Protein 3ZQC (pdb70)

CATH classification: 1.10.10.60 (+1 more: 1.10.10.60)

Secondary structure (P-SEA, 3-state):
ccccccaaaaaaaaaaaaacccccccccccccccccaaaaaaaaccccccccccccccaaaaaaaaaaaaccccaaaaaaaacccccaaaaaaaaaccccccccccccbbbbbccccc/ccccccaaaaaaaaaaaaccccccccccccccccccaaaaaaaaccccccccccccccaaaaaaaaaaaaccccaaaaaaaccccccaaaaaaaaaccccccccccccbbbbbbbbcc/ccccccaaaaaaaaaaaaacccccccccccccccccaaaaaaaaacccccccccccccaaaaaaaaaaaaaccccaaaaaaacccccaaaaaaaaaccccccccccccbbbbbbbbcc/ccccccaaaaaaaaaaaaacccccccccccccccccaaaaaaaaccccccccccccccaaaaaaaaaaaaacccaaaaaaaacccccaaaaaaaaaccccccccccccbbbbbbbbbcc

B-factor: mean 61.37, std 11.51, range [19.08, 106.97]

Organism: Trichomonas vaginalis (strain ATCC PRA-98 / G3) (NCBI:txid412133)

Sequence (473 aa):
MKGPFTEAEDDLIREYVKENGPQNWPRITSFLPNRSPKQCRERWFNHLDPAVVKHAWTPEEDETIFRNYLKLGSKWSVIAKLIPGRTDNAIKNRWNSSISKRISTNSNHKEILLPDRSMKGPFTEAEDDLIREYVKENGPQNWPRITSFLPNRSPKQCRERWFNHLDPAVVKHAWTPEEDETIFRNYLKLGSKWSVIAKLIPGRTDNAIKNRWNSSISKRISTNSNHKEILLPDRSMKGPFTEAEDDLIREYVKENGPQNWPRITSFLPNRSPKQCRERWFNHLDPAVVKHAWTPEEDETIFRNYLKLGSKWSVIAKLIPGRTDNAIKNRWNSSISKRISTNSNHKEILLPDRSMKGPFTEAEDDLIREYVKENGPQNWPRITSFLPNRSPKQCRERWFNHLDPAVVKHAWTPEEDETIFRNYLKLGSKWSVIAKLIPGRTDNAIKNRWNSSISKRISTNSNHKEILLPDRSK

InterPro domains:
  IPR001005 SANT/Myb domain [PF00249] (3-46)
  IPR001005 SANT/Myb domain [PF00249] (53-99)
  IPR001005 SANT/Myb domain [PF00249] (107-148)
  IPR001005 SANT/Myb domain [PS50090] (1-47)
  IPR001005 SANT/Myb domain [PS50090] (48-99)
  IPR001005 SANT/Myb domain [PS50090] (100-150)
  IPR001005 SANT/Myb domain [SM00717] (1-49)
  IPR001005 SANT/Myb domain [SM00717] (52-101)
  IPR001005 SANT/Myb domain [SM00717] (104-152)
  IPR001005 SANT/Myb domain [cd00167] (4-45)
  IPR001005 SANT/Myb domain [cd00167] (55-99)
  IPR001005 SANT/Myb domain [cd00167] (107-147)
  IPR009057 Homedomain-like superfamily [SSF46689] (2-64)
  IPR009057 Homedomain-like superfamily [SSF46689] (52-146)
  IPR017884 SANT domain [PS51293] (1-39)
  IPR017930 Myb domain [PS51294] (1-47)
  IPR017930 Myb domain [PS51294] (48-103)
  IPR017930 Myb domain [PS51294] (104-154)
  IPR050560 Transcription factors Myb-like [PTHR45614] (53-165)

Nearest PDB structures (foldseek):
  3zqc-assembly3_G  TM=9.987E-01  e=1.885E-20  Trichomonas vaginalis
  1h8a-assembly1_C  TM=9.605E-01  e=7.969E-11  Avian myeloblastosis virus
  1h89-assembly1_C  TM=9.662E-01  e=1.584E-10  Mus musculus
  1h88-assembly1_C  TM=9.695E-01  e=5.187E-10  Mus musculus
  1gv2-assembly1_A  TM=5.542E-01  e=2.304E-10  Mus musculus

Solvent-accessible surface area: 31679 Å² total

Radius of gyration: 34.63 Å; Cα contacts (8 Å, |Δi|>4): 427; chains: 4; bounding box: 69×100×89 Å

Structure (mmCIF, N/CA/C/O backbone):
data_3ZQC
#
_entry.id   3ZQC
#
_cell.length_a   45.810
_cell.length_b   71.770
_cell.length_c   87.820
_cell.angle_alpha   94.68
_cell.angle_beta   97.84
_cell.angle_gamma   99.28
#
_symmetry.space_group_name_H-M   'P 1'
#
loop_
_entity.id
_entity.type
_entity.pdbx_description
1 polymer MYB3
2 polymer MRE-1
3 polymer MRE-1
4 water water
#
loop_
_atom_site.group_PDB
_atom_site.id
_atom_site.type_symbol
_atom_site.label_atom_id
_atom_site.label_alt_id
_atom_site.label_comp_id
_atom_site.label_asym_id
_atom_site.label_entity_id
_atom_site.label_seq_id
_atom_site.pdbx_PDB_ins_code
_atom_site.Cartn_x
_atom_site.Cartn_y
_atom_site.Cartn_z
_atom_site.occupancy
_atom_site.B_iso_or_equiv
_atom_site.auth_seq_id
_atom_site.auth_comp_id
_atom_site.auth_asym_id
_atom_site.auth_atom_id
_atom_site.pdbx_PDB_model_num
ATOM 1 N N . MET A 1 1 ? -35.926 26.396 -25.389 1.00 69.93 52 MET A N 1
ATOM 2 C CA . MET A 1 1 ? -34.820 25.962 -26.293 1.00 70.52 52 MET A CA 1
ATOM 3 C C . MET A 1 1 ? -34.805 24.436 -26.453 1.00 69.92 52 MET A C 1
ATOM 4 O O . MET A 1 1 ? -35.254 23.694 -25.574 1.00 69.80 52 MET A O 1
ATOM 9 N N . LYS A 1 2 ? -34.295 23.969 -27.582 1.00 68.65 53 LYS A N 1
ATOM 10 C CA . LYS A 1 2 ? -34.232 22.543 -27.822 1.00 68.83 53 LYS A CA 1
ATOM 11 C C . LYS A 1 2 ? -32.876 22.286 -28.424 1.00 69.43 53 LYS A C 1
ATOM 12 O O . LYS A 1 2 ? -32.158 23.229 -28.739 1.00 69.68 53 LYS A O 1
ATOM 18 N N . GLY A 1 3 ? -32.522 21.018 -28.590 1.00 70.12 54 GLY A N 1
ATOM 19 C CA . GLY A 1 3 ? -31.236 20.715 -29.185 1.00 70.68 54 GLY A CA 1
ATOM 20 C C . GLY A 1 3 ? -30.085 20.732 -28.202 1.00 70.95 54 GLY A C 1
ATOM 21 O O . GLY A 1 3 ? -30.217 21.231 -27.085 1.00 70.99 54 GLY A O 1
ATOM 22 N N . PRO A 1 4 ? -28.920 20.227 -28.622 1.00 71.68 55 PRO A N 1
ATOM 23 C CA . PRO A 1 4 ? -27.709 20.149 -27.806 1.00 72.55 55 PRO A CA 1
ATOM 24 C C . PRO A 1 4 ? -27.375 21.365 -26.963 1.00 73.01 55 PRO A C 1
ATOM 25 O O . PRO A 1 4 ? -27.581 22.504 -27.375 1.00 72.55 55 PRO A O 1
ATOM 29 N N . PHE A 1 5 ? -26.855 21.087 -25.771 1.00 73.86 56 PHE A N 1
ATOM 30 C CA . PHE A 1 5 ? -26.482 22.111 -24.816 1.00 74.27 56 PHE A CA 1
ATOM 31 C C . PHE A 1 5 ? -25.182 22.793 -25.147 1.00 74.94 56 PHE A C 1
ATOM 32 O O . PHE A 1 5 ? -24.296 22.221 -25.785 1.00 74.93 56 PHE A O 1
ATOM 40 N N . THR A 1 6 ? -25.092 24.030 -24.681 1.00 76.49 57 THR A N 1
ATOM 41 C CA . THR A 1 6 ? -23.933 24.892 -24.852 1.00 77.49 57 THR A CA 1
ATOM 42 C C . THR A 1 6 ? -23.090 24.770 -23.576 1.00 78.66 57 THR A C 1
ATOM 43 O O . THR A 1 6 ? -23.631 24.452 -22.509 1.00 78.59 57 THR A O 1
ATOM 47 N N . GLU A 1 7 ? -21.783 25.017 -23.668 1.00 80.24 58 GLU A N 1
ATOM 48 C CA . GLU A 1 7 ? -20.937 24.931 -22.473 1.00 82.18 58 GLU A CA 1
ATOM 49 C C . GLU A 1 7 ? -21.402 25.964 -21.446 1.00 83.96 58 GLU A C 1
ATOM 50 O O . GLU A 1 7 ? -21.195 25.796 -20.234 1.00 83.56 58 GLU A O 1
ATOM 56 N N . ALA A 1 8 ? -22.028 27.036 -21.934 1.00 85.54 59 ALA A N 1
ATOM 57 C CA . ALA A 1 8 ? -22.552 28.073 -21.040 1.00 86.43 59 ALA A CA 1
ATOM 58 C C . ALA A 1 8 ? -23.650 27.402 -20.202 1.00 87.22 59 ALA A C 1
ATOM 59 O O . ALA A 1 8 ? -23.637 27.483 -18.960 1.00 87.53 59 ALA A O 1
ATOM 61 N N . GLU A 1 9 ? -24.579 26.728 -20.900 1.00 86.99 60 GLU A N 1
ATOM 62 C CA . GLU A 1 9 ? -25.687 26.005 -20.270 1.00 85.70 60 GLU A CA 1
ATOM 63 C C . GLU A 1 9 ? -25.161 24.999 -19.239 1.00 85.85 60 GLU A C 1
ATOM 64 O O . GLU A 1 9 ? -25.563 25.034 -18.062 1.00 85.19 60 GLU A O 1
ATOM 70 N N . ASP A 1 10 ? -24.266 24.110 -19.685 1.00 85.53 61 ASP A N 1
ATOM 71 C CA . ASP A 1 10 ? -23.669 23.102 -18.807 1.00 85.52 61 ASP A CA 1
ATOM 72 C C . ASP A 1 10 ? -23.199 23.760 -17.511 1.00 85.52 61 ASP A C 1
ATOM 73 O O . ASP A 1 10 ? -23.196 23.144 -16.444 1.00 85.68 61 ASP A O 1
ATOM 78 N N . ASP A 1 11 ? -22.811 25.023 -17.606 1.00 85.21 62 ASP A N 1
ATOM 79 C CA . ASP A 1 11 ? -22.348 25.736 -16.433 1.00 85.60 62 ASP A CA 1
ATOM 80 C C . ASP A 1 11 ? -23.461 26.095 -15.452 1.00 84.93 62 ASP A C 1
ATOM 81 O O . ASP A 1 11 ? -23.288 25.954 -14.235 1.00 85.10 62 ASP A O 1
ATOM 86 N N . LEU A 1 12 ? -24.602 26.548 -15.966 1.00 84.28 63 LEU A N 1
ATOM 87 C CA . LEU A 1 12 ? -25.707 26.890 -15.079 1.00 83.18 63 LEU A CA 1
ATOM 88 C C . LEU A 1 12 ? -26.114 25.653 -14.299 1.00 82.58 63 LEU A C 1
ATOM 89 O O . LEU A 1 12 ? -26.358 25.726 -13.096 1.00 82.22 63 LEU A O 1
ATOM 94 N N . ILE A 1 13 ? -26.168 24.515 -14.984 1.00 82.35 64 ILE A N 1
ATOM 95 C CA . ILE A 1 13 ? -26.523 23.265 -14.326 1.00 82.51 64 ILE A CA 1
ATOM 96 C C . ILE A 1 13 ? -25.550 23.025 -13.170 1.00 82.48 64 ILE A C 1
ATOM 97 O O . ILE A 1 13 ? -25.954 23.004 -12.001 1.00 82.46 64 ILE A O 1
ATOM 102 N N . ARG A 1 14 ? -24.268 22.846 -13.508 1.00 82.34 65 ARG A N 1
ATOM 103 C CA . ARG A 1 14 ? -23.223 22.592 -12.507 1.00 82.25 65 ARG A CA 1
ATOM 104 C C . ARG A 1 14 ? -23.351 23.533 -11.311 1.00 82.23 65 ARG A C 1
ATOM 105 O O . ARG A 1 14 ? -23.044 23.164 -10.178 1.00 81.37 65 ARG A O 1
ATOM 113 N N . GLU A 1 15 ? -23.806 24.751 -11.574 1.00 83.75 66 GLU A N 1
ATOM 114 C CA . GLU A 1 15 ? -24.003 25.729 -10.512 1.00 85.57 66 GLU A CA 1
ATOM 115 C C . GLU A 1 15 ? -25.189 25.279 -9.652 1.00 85.54 66 GLU A C 1
ATOM 116 O O . GLU A 1 15 ? -25.054 25.033 -8.443 1.00 85.34 66 GLU A O 1
ATOM 122 N N . TYR A 1 16 ? -26.349 25.172 -10.299 1.00 85.50 67 TYR A N 1
ATOM 123 C CA . TYR A 1 16 ? -27.578 24.772 -9.627 1.00 84.81 67 TYR A CA 1
ATOM 124 C C . TYR A 1 16 ? -27.328 23.622 -8.659 1.00 84.92 67 TYR A C 1
ATOM 125 O O . TYR A 1 16 ? -27.566 23.744 -7.453 1.00 84.61 67 TYR A O 1
ATOM 134 N N . VAL A 1 17 ? -26.847 22.512 -9.216 1.00 85.19 68 VAL A N 1
ATOM 135 C CA . VAL A 1 17 ? -26.544 21.297 -8.463 1.00 84.91 68 VAL A CA 1
ATOM 136 C C . VAL A 1 17 ? -25.582 21.595 -7.327 1.00 85.08 68 VAL A C 1
ATOM 137 O O . VAL A 1 17 ? -25.925 21.431 -6.153 1.00 85.20 68 VAL A O 1
ATOM 141 N N . LYS A 1 18 ? -24.368 22.011 -7.685 1.00 85.29 69 LYS A N 1
ATOM 142 C CA . LYS A 1 18 ? -23.353 22.364 -6.697 1.00 86.10 69 LYS A CA 1
ATOM 143 C C . LYS A 1 18 ? -24.046 23.124 -5.555 1.00 86.36 69 LYS A C 1
ATOM 144 O O . LYS A 1 18 ? -23.844 22.835 -4.368 1.00 85.37 69 LYS A O 1
ATOM 150 N N . GLU A 1 19 ? -24.896 24.067 -5.958 1.00 87.29 70 GLU A N 1
ATOM 151 C CA . GLU A 1 19 ? -25.676 24.945 -5.068 1.00 88.58 70 GLU A CA 1
ATOM 152 C C . GLU A 1 19 ? -26.819 24.284 -4.274 1.00 88.04 70 GLU A C 1
ATOM 153 O O . GLU A 1 19 ? -26.807 24.251 -3.042 1.00 87.12 70 GLU A O 1
ATOM 159 N N . ASN A 1 20 ? -27.815 23.781 -4.999 1.00 88.15 71 ASN A N 1
ATOM 160 C CA . ASN A 1 20 ? -28.981 23.140 -4.395 1.00 87.57 71 ASN A CA 1
ATOM 161 C C . ASN A 1 20 ? -28.939 21.611 -4.382 1.00 87.18 71 ASN A C 1
ATOM 162 O O . ASN A 1 20 ? -29.467 20.977 -3.464 1.00 87.14 71 ASN A O 1
ATOM 167 N N . GLY A 1 21 ? -28.306 21.022 -5.390 1.00 86.63 72 GLY A N 1
AT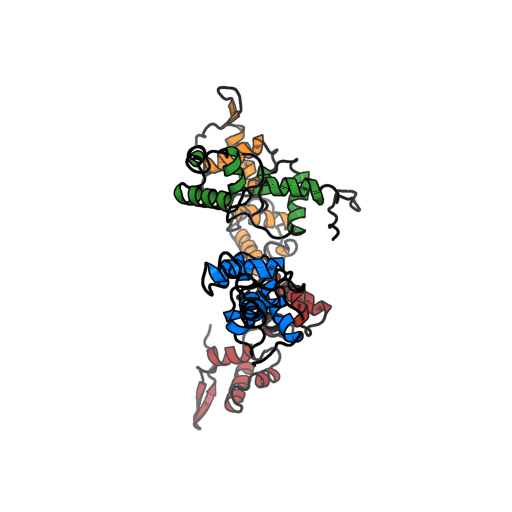OM 168 C CA . GLY A 1 21 ? -28.226 19.574 -5.461 1.00 85.16 72 GLY A CA 1
ATOM 169 C C . GLY A 1 21 ? -28.829 19.113 -6.773 1.00 83.80 72 GLY A C 1
ATOM 170 O O . GLY A 1 21 ? -29.244 19.944 -7.585 1.00 84.70 72 GLY A O 1
ATOM 171 N N . PRO A 1 22 ? -28.892 17.798 -7.022 1.00 82.01 73 PRO A N 1
ATOM 172 C CA . PRO A 1 22 ? -29.480 17.396 -8.297 1.00 80.50 73 PRO A CA 1
ATOM 173 C C . PRO A 1 22 ? -30.922 16.956 -8.156 1.00 79.44 73 PRO A C 1
ATOM 174 O O . PRO A 1 22 ? -31.314 15.991 -8.805 1.00 79.54 73 PRO A O 1
ATOM 178 N N . GLN A 1 23 ? -31.724 17.622 -7.328 1.00 78.28 74 GLN A N 1
ATOM 179 C CA . GLN A 1 23 ? -33.089 17.140 -7.228 1.00 78.07 74 GLN A CA 1
ATOM 180 C C . GLN A 1 23 ? -34.264 18.071 -7.456 1.00 77.49 74 GLN A C 1
ATOM 181 O O . GLN A 1 23 ? -35.153 17.741 -8.225 1.00 77.52 74 GLN A O 1
ATOM 187 N N . ASN A 1 24 ? -34.305 19.230 -6.830 1.00 77.30 75 ASN A N 1
ATOM 188 C CA . ASN A 1 24 ? -35.484 20.030 -7.047 1.00 77.97 75 ASN A CA 1
ATOM 189 C C . ASN A 1 24 ? -35.461 20.733 -8.382 1.00 78.01 75 ASN A C 1
ATOM 190 O O . ASN A 1 24 ? -35.487 21.956 -8.529 1.00 79.31 75 ASN A O 1
ATOM 195 N N . TRP A 1 25 ? -35.453 19.847 -9.365 1.00 77.87 76 TRP A N 1
ATOM 196 C CA . TRP A 1 25 ? -35.416 20.125 -10.786 1.00 78.27 76 TRP A CA 1
ATOM 197 C C . TRP A 1 25 ? -36.441 21.082 -11.372 1.00 79.55 76 TRP A C 1
ATOM 198 O O . TRP A 1 25 ? -36.199 21.673 -12.430 1.00 79.80 76 TRP A O 1
ATOM 209 N N . PRO A 1 26 ? -37.601 21.247 -10.718 1.00 80.77 77 PRO A N 1
ATOM 210 C CA . PRO A 1 26 ? -38.506 22.186 -11.371 1.00 81.67 77 PRO A CA 1
ATOM 211 C C . PRO A 1 26 ? -37.976 23.573 -11.124 1.00 82.77 77 PRO A C 1
ATOM 212 O O . PRO A 1 26 ? -37.911 24.399 -12.045 1.00 83.62 77 PRO A O 1
ATOM 216 N N . ARG A 1 27 ? -37.562 23.825 -9.885 1.00 83.07 78 ARG A N 1
ATOM 217 C CA . ARG A 1 27 ? -37.094 25.158 -9.597 1.00 84.46 78 ARG A CA 1
ATOM 218 C C . ARG A 1 27 ? -35.663 25.469 -10.044 1.00 83.84 78 ARG A C 1
ATOM 219 O O . ARG A 1 27 ? -34.925 26.226 -9.398 1.00 83.96 78 ARG A O 1
ATOM 227 N N . ILE A 1 28 ? -35.292 24.872 -11.180 1.00 82.55 79 ILE A N 1
ATOM 228 C CA . ILE A 1 28 ? -34.005 25.160 -11.807 1.00 81.29 79 ILE A CA 1
ATOM 229 C C . ILE A 1 28 ? -34.379 26.048 -13.000 1.00 81.06 79 ILE A C 1
ATOM 230 O O . ILE A 1 28 ? -33.599 26.217 -13.946 1.00 81.79 79 ILE A O 1
ATOM 235 N N . THR A 1 29 ? -35.605 26.574 -12.965 1.00 79.41 80 THR A N 1
ATOM 236 C CA . THR A 1 29 ? -36.074 27.485 -13.997 1.00 77.56 80 THR A CA 1
ATOM 237 C C . THR A 1 29 ? -35.499 28.839 -13.593 1.00 77.71 80 THR A C 1
ATOM 238 O O . THR A 1 29 ? -35.512 29.804 -14.366 1.00 77.22 80 THR A O 1
ATOM 242 N N . SER A 1 30 ? -34.986 28.871 -12.360 1.00 77.59 81 SER A N 1
ATOM 243 C CA . SER A 1 30 ? -34.346 30.036 -11.767 1.00 77.26 81 SER A CA 1
ATOM 244 C C . SER A 1 30 ? -33.109 30.336 -12.602 1.00 77.81 81 SER A C 1
ATOM 245 O O . SER A 1 30 ? -32.600 31.456 -12.627 1.00 77.95 81 SER A O 1
ATOM 248 N N . PHE A 1 31 ? -32.618 29.305 -13.271 1.00 78.57 82 PHE A N 1
ATOM 249 C CA . PHE A 1 31 ? -31.480 29.431 -14.166 1.00 79.48 82 PHE A CA 1
ATOM 250 C C . PHE A 1 31 ? -32.000 28.863 -15.479 1.00 80.74 82 PHE A C 1
ATOM 251 O O . PHE A 1 31 ? -33.001 28.134 -15.487 1.00 80.79 82 PHE A O 1
ATOM 259 N N . LEU A 1 32 ? -31.359 29.216 -16.589 1.00 81.71 83 LEU A N 1
ATOM 260 C CA . LEU A 1 32 ? -31.774 28.681 -17.886 1.00 82.19 83 LEU A CA 1
ATOM 261 C C . LEU A 1 32 ? -33.302 28.658 -17.978 1.00 81.86 83 LEU A C 1
ATOM 262 O O . LEU A 1 32 ? -33.937 27.598 -17.911 1.00 81.20 83 LEU A O 1
ATOM 267 N N . PRO A 1 33 ? -33.909 29.839 -18.120 1.00 82.36 84 PRO A N 1
ATOM 268 C CA . PRO A 1 33 ? -35.367 29.973 -18.222 1.00 82.41 84 PRO A CA 1
ATOM 269 C C . PRO A 1 33 ? -35.925 29.336 -19.497 1.00 81.72 84 PRO A C 1
ATOM 270 O O . PRO A 1 33 ? -37.131 29.119 -19.626 1.00 79.74 84 PRO A O 1
ATOM 274 N N . ASN A 1 34 ? -35.028 29.024 -20.426 1.00 82.91 85 ASN A N 1
ATOM 275 C CA . ASN A 1 34 ? -35.412 28.441 -21.709 1.00 83.80 85 ASN A CA 1
ATOM 276 C C . ASN A 1 34 ? -35.305 26.908 -21.772 1.00 83.81 85 ASN A C 1
ATOM 277 O O . ASN A 1 34 ? -35.585 26.300 -22.816 1.00 83.66 85 ASN A O 1
ATOM 282 N N . ARG A 1 35 ? -34.926 26.275 -20.667 1.00 83.53 86 ARG A N 1
ATOM 283 C CA . ARG A 1 35 ? -34.775 24.822 -20.682 1.00 82.66 86 ARG A CA 1
ATOM 284 C C . ARG A 1 35 ? -35.552 24.078 -19.584 1.00 81.93 86 ARG A C 1
ATOM 285 O O . ARG A 1 35 ? -35.348 24.326 -18.393 1.00 81.80 86 ARG A O 1
ATOM 293 N N . SER A 1 36 ? -36.432 23.166 -20.009 1.00 80.17 87 SER A N 1
ATOM 294 C CA . SER A 1 36 ? -37.270 22.326 -19.135 1.00 77.83 87 SER A CA 1
ATOM 295 C C . SER A 1 36 ? -36.502 21.674 -17.974 1.00 76.58 87 SER A C 1
ATOM 296 O O . SER A 1 36 ? -35.320 21.363 -18.103 1.00 77.49 87 SER A O 1
ATOM 299 N N . PRO A 1 37 ? -37.158 21.474 -16.816 1.00 74.59 88 PRO A N 1
ATOM 300 C CA . PRO A 1 37 ? -36.397 20.833 -15.742 1.00 72.92 88 PRO A CA 1
ATOM 301 C C . PRO A 1 37 ? -36.023 19.477 -16.328 1.00 70.97 88 PRO A C 1
ATOM 302 O O . PRO A 1 37 ? -34.878 19.034 -16.269 1.00 69.58 88 PRO A O 1
ATOM 306 N N . LYS A 1 38 ? -37.030 18.851 -16.925 1.00 70.02 89 LYS A N 1
ATOM 307 C CA . LYS A 1 38 ? -36.911 17.552 -17.573 1.00 69.98 89 LYS A CA 1
ATOM 308 C C . LYS A 1 38 ? -35.572 17.416 -18.314 1.00 69.95 89 LYS A C 1
ATOM 309 O O . LYS A 1 38 ? -34.738 16.577 -17.972 1.00 69.89 89 LYS A O 1
ATOM 315 N N . GLN A 1 39 ? -35.365 18.262 -19.314 1.00 70.33 90 GLN A N 1
ATOM 316 C CA . GLN A 1 39 ? -34.146 18.225 -20.107 1.00 70.39 90 GLN A CA 1
ATOM 317 C C . GLN A 1 39 ? -32.848 18.567 -19.366 1.00 71.31 90 GLN A C 1
ATOM 318 O O . GLN A 1 39 ? -31.762 18.155 -19.795 1.00 72.13 90 GLN A O 1
ATOM 324 N N . CYS A 1 40 ? -32.934 19.317 -18.272 1.00 71.42 91 CYS A N 1
ATOM 325 C CA . CYS A 1 40 ? -31.721 19.655 -17.533 1.00 71.60 91 CYS A CA 1
ATOM 326 C C . CYS A 1 40 ? -31.306 18.450 -16.695 1.00 70.91 91 CYS A C 1
ATOM 327 O O . CYS A 1 40 ? -30.143 18.034 -16.720 1.00 71.31 91 CYS A O 1
ATOM 330 N N . ARG A 1 41 ? -32.261 17.885 -15.963 1.00 69.72 92 ARG A N 1
ATOM 331 C CA . ARG A 1 41 ? -31.998 16.699 -15.154 1.00 68.30 92 ARG A CA 1
ATOM 332 C C . ARG A 1 41 ? -31.225 15.728 -16.043 1.00 67.91 92 ARG A C 1
ATOM 333 O O . ARG A 1 41 ? -30.104 15.335 -15.730 1.00 68.23 92 ARG A O 1
ATOM 341 N N . GLU A 1 42 ? -31.837 15.375 -17.167 1.00 67.78 93 GLU A N 1
ATOM 342 C CA . GLU A 1 42 ? -31.253 14.461 -18.138 1.00 69.32 93 GLU A CA 1
ATOM 343 C C . GLU A 1 42 ? -29.801 14.771 -18.507 1.00 69.53 93 GLU A C 1
ATOM 344 O O . GLU A 1 42 ? -28.971 13.867 -18.628 1.00 69.28 93 GLU A O 1
ATOM 350 N N . ARG A 1 43 ? -29.502 16.050 -18.706 1.00 70.11 94 ARG A N 1
ATOM 351 C CA . ARG A 1 43 ? -28.151 16.460 -19.064 1.00 70.30 94 ARG A CA 1
ATOM 352 C C . ARG A 1 43 ? -27.183 16.108 -17.942 1.00 70.22 94 ARG A C 1
ATOM 353 O O . ARG A 1 43 ? -26.059 15.663 -18.181 1.00 70.62 94 ARG A O 1
ATOM 361 N N . TRP A 1 44 ? -27.631 16.306 -16.710 1.00 69.76 95 TRP A N 1
ATOM 362 C CA . TRP A 1 44 ? -26.800 16.011 -15.566 1.00 69.26 95 TRP A CA 1
ATOM 363 C C . TRP A 1 44 ? -26.540 14.520 -15.471 1.00 69.51 95 TRP A C 1
ATOM 364 O O . TRP A 1 44 ? -25.441 14.059 -15.760 1.00 70.37 95 TRP A O 1
ATOM 375 N N . PHE A 1 45 ? -27.560 13.766 -15.082 1.00 69.32 96 PHE A N 1
ATOM 376 C CA . PHE A 1 45 ? -27.441 12.317 -14.928 1.00 68.19 96 PHE A CA 1
ATOM 377 C C . PHE A 1 45 ? -26.742 11.569 -16.050 1.00 67.61 96 PHE A C 1
ATOM 378 O O . PHE A 1 45 ? -25.924 10.689 -15.781 1.00 67.09 96 PHE A O 1
ATOM 386 N N . ASN A 1 46 ? -27.053 11.904 -17.299 1.00 66.64 97 ASN A N 1
ATOM 387 C CA . ASN A 1 46 ? -26.444 11.196 -18.425 1.00 65.88 97 ASN A CA 1
ATOM 388 C C . ASN A 1 46 ? -25.160 11.797 -18.982 1.00 65.61 97 ASN A C 1
ATOM 389 O O . ASN A 1 46 ? -24.308 11.062 -19.490 1.00 65.49 97 ASN A O 1
ATOM 394 N N . HIS A 1 47 ? -24.997 13.113 -18.882 1.00 65.25 98 HIS A N 1
ATOM 395 C CA . HIS A 1 47 ? -23.816 13.732 -19.473 1.00 65.47 98 HIS A CA 1
ATOM 396 C C . HIS A 1 47 ? -22.885 14.594 -18.639 1.00 65.01 98 HIS A C 1
ATOM 397 O O . HIS A 1 47 ? -21.705 14.696 -18.959 1.00 64.90 98 HIS A O 1
ATOM 404 N N . LEU A 1 48 ? -23.390 15.219 -17.585 1.00 65.09 99 LEU A N 1
ATOM 405 C CA . LEU A 1 48 ? -22.559 16.105 -16.771 1.00 64.93 99 LEU A CA 1
ATOM 406 C C . LEU A 1 48 ? -21.916 15.530 -15.506 1.00 64.93 99 LEU A C 1
ATOM 407 O O . LEU A 1 48 ? -20.767 15.833 -15.182 1.00 64.55 99 LEU A O 1
ATOM 412 N N . ASP A 1 49 ? -22.677 14.709 -14.800 1.00 65.29 100 ASP A N 1
ATOM 413 C CA . ASP A 1 49 ? -22.258 14.069 -13.564 1.00 64.87 100 ASP A CA 1
ATOM 414 C C . ASP A 1 49 ? -20.833 13.525 -13.547 1.00 65.33 100 ASP A C 1
ATOM 415 O O . ASP A 1 49 ? -20.327 13.060 -14.570 1.00 65.60 100 ASP A O 1
ATOM 420 N N . PRO A 1 50 ? -20.172 13.561 -12.370 1.00 65.59 101 PRO A N 1
ATOM 421 C CA . PRO A 1 50 ? -18.804 13.064 -12.228 1.00 65.13 101 PRO A CA 1
ATOM 422 C C . PRO A 1 50 ? -18.729 11.592 -12.600 1.00 65.14 101 PRO A C 1
ATOM 423 O O . PRO A 1 50 ? -17.789 11.153 -13.264 1.00 64.22 101 PRO A O 1
ATOM 427 N N . ALA A 1 51 ? -19.744 10.841 -12.181 1.00 65.48 102 ALA A N 1
ATOM 428 C CA . ALA A 1 51 ? -19.785 9.400 -12.419 1.00 65.55 102 ALA A CA 1
ATOM 429 C C . ALA A 1 51 ? -19.900 8.903 -13.850 1.00 65.37 102 ALA A C 1
ATOM 430 O O . ALA A 1 51 ? -19.544 7.760 -14.116 1.00 65.51 102 ALA A O 1
ATOM 432 N N . VAL A 1 52 ? -20.403 9.718 -14.771 1.00 65.89 103 VAL A N 1
ATOM 433 C CA . VAL A 1 52 ? -20.500 9.245 -16.150 1.00 67.29 103 VAL A CA 1
ATOM 434 C C . VAL A 1 52 ? -19.096 8.894 -16.622 1.00 67.88 103 VAL A C 1
ATOM 435 O O . VAL A 1 52 ? -18.145 9.630 -16.356 1.00 68.31 103 VAL A O 1
ATOM 439 N N . VAL A 1 53 ? -18.958 7.768 -17.311 1.00 68.25 104 VAL A N 1
ATOM 440 C CA . VAL A 1 53 ? -17.641 7.350 -17.770 1.00 68.90 104 VAL A CA 1
ATOM 441 C C . VAL A 1 53 ? -17.418 7.797 -19.215 1.00 69.10 104 VAL A C 1
ATOM 442 O O . VAL A 1 53 ? -18.366 7.874 -19.998 1.00 68.98 104 VAL A O 1
ATOM 446 N N . LYS A 1 54 ? -16.165 8.087 -19.565 1.00 69.58 105 LYS A N 1
ATOM 447 C CA . LYS A 1 54 ? -15.847 8.592 -20.901 1.00 69.41 105 LYS A CA 1
ATOM 448 C C . LYS A 1 54 ? -15.024 7.711 -21.825 1.00 68.56 105 LYS A C 1
ATOM 449 O O . LYS A 1 54 ? -14.964 7.984 -23.024 1.00 67.98 105 LYS A O 1
ATOM 455 N N . HIS A 1 55 ? -14.384 6.674 -21.291 1.00 67.67 106 HIS A N 1
ATOM 456 C CA . HIS A 1 55 ? -13.570 5.799 -22.134 1.00 66.11 106 HIS A CA 1
ATOM 457 C C . HIS A 1 55 ? -14.424 4.976 -23.088 1.00 64.35 106 HIS A C 1
ATOM 458 O O . HIS A 1 55 ? -15.597 4.717 -22.833 1.00 63.85 106 HIS A O 1
ATOM 465 N N . ALA A 1 56 ? -13.817 4.553 -24.188 1.00 62.45 107 ALA A N 1
ATOM 466 C CA . ALA A 1 56 ? -14.525 3.768 -25.189 1.00 60.90 107 ALA A CA 1
ATOM 467 C C . ALA A 1 56 ? -15.106 2.496 -24.592 1.00 59.96 107 ALA A C 1
ATOM 468 O O . ALA A 1 56 ? -14.895 2.183 -23.419 1.00 60.44 107 ALA A O 1
ATOM 470 N N . TRP A 1 57 ? -15.829 1.751 -25.410 1.00 57.86 108 TRP A N 1
ATOM 471 C CA . TRP A 1 57 ? -16.439 0.543 -24.921 1.00 57.02 108 TRP A CA 1
ATOM 472 C C . TRP A 1 57 ? -15.518 -0.662 -24.890 1.00 57.35 108 TRP A C 1
ATOM 473 O O . TRP A 1 57 ? -15.082 -1.165 -25.929 1.00 57.59 108 TRP A O 1
ATOM 484 N N . THR A 1 58 ? -15.224 -1.104 -23.672 1.00 57.65 109 THR A N 1
ATOM 485 C CA . THR A 1 58 ? -14.394 -2.271 -23.430 1.00 57.99 109 THR A CA 1
ATOM 486 C C . THR A 1 58 ? -15.283 -3.435 -23.857 1.00 57.89 109 THR A C 1
ATOM 487 O O . THR A 1 58 ? -16.485 -3.409 -23.596 1.00 57.83 109 THR A O 1
ATOM 491 N N . PRO A 1 59 ? -14.721 -4.464 -24.528 1.00 58.55 110 PRO A N 1
ATOM 492 C CA . PRO A 1 59 ? -15.540 -5.611 -24.956 1.00 59.63 110 PRO A CA 1
ATOM 493 C C . PRO A 1 59 ? -16.129 -6.332 -23.746 1.00 59.95 110 PRO A C 1
ATOM 494 O O . PRO A 1 59 ? -17.034 -7.156 -23.862 1.00 60.33 110 PRO A O 1
ATOM 498 N N . GLU A 1 60 ? -15.590 -6.006 -22.577 1.00 61.29 111 GLU A N 1
ATOM 499 C CA . GLU A 1 60 ? -16.054 -6.573 -21.325 1.00 62.13 111 GLU A CA 1
ATOM 500 C C . GLU A 1 60 ? -17.453 -6.013 -21.204 1.00 61.46 111 GLU A C 1
ATOM 501 O O . GLU A 1 60 ? -18.443 -6.752 -21.134 1.00 61.53 111 GLU A O 1
ATOM 507 N N . GLU A 1 61 ? -17.521 -4.688 -21.208 1.00 59.74 112 GLU A N 1
ATOM 508 C CA . GLU A 1 61 ? -18.791 -4.006 -21.141 1.00 58.23 112 GLU A CA 1
ATOM 509 C C . GLU A 1 61 ? -19.720 -4.604 -22.192 1.00 56.68 112 GLU A C 1
ATOM 510 O O . GLU A 1 61 ? -20.796 -5.081 -21.867 1.00 55.52 112 GLU A O 1
ATOM 516 N N . ASP A 1 62 ? -19.289 -4.610 -23.446 1.00 56.65 113 ASP A N 1
ATOM 517 C CA . ASP A 1 62 ? -20.122 -5.164 -24.504 1.00 58.67 113 ASP A CA 1
ATOM 518 C C . ASP A 1 62 ? -20.696 -6.510 -24.084 1.00 59.11 113 ASP A C 1
ATOM 519 O O . ASP A 1 62 ? -21.890 -6.748 -24.227 1.00 60.36 113 ASP A O 1
ATOM 524 N N . GLU A 1 63 ? -19.846 -7.386 -23.554 1.00 59.40 114 GLU A N 1
ATOM 525 C CA . GLU A 1 63 ? -20.285 -8.715 -23.129 1.00 58.96 114 GLU A CA 1
ATOM 526 C C . GLU A 1 63 ? -21.413 -8.585 -22.113 1.00 57.62 114 GLU A C 1
ATOM 527 O O . GLU A 1 63 ? -22.507 -9.125 -22.291 1.00 57.17 114 GLU A O 1
ATOM 533 N N . THR A 1 64 ? -21.146 -7.852 -21.047 1.00 56.08 115 THR A N 1
ATOM 534 C CA . THR A 1 64 ? -22.144 -7.667 -20.016 1.00 55.16 115 THR A CA 1
ATOM 535 C C . THR A 1 64 ? -23.494 -7.283 -20.593 1.00 53.92 115 THR A C 1
ATOM 536 O O . THR A 1 64 ? -24.466 -7.999 -20.413 1.00 54.01 115 THR A O 1
ATOM 540 N N . ILE A 1 65 ? -23.547 -6.146 -21.280 1.00 52.44 116 ILE A N 1
ATOM 541 C CA . ILE A 1 65 ? -24.785 -5.650 -21.879 1.00 51.40 116 ILE A CA 1
ATOM 542 C C . ILE A 1 65 ? -25.467 -6.747 -22.674 1.00 53.08 116 ILE A C 1
ATOM 543 O O . ILE A 1 65 ? -26.681 -6.940 -22.594 1.00 54.73 116 ILE A O 1
ATOM 548 N N . PHE A 1 66 ? -24.673 -7.464 -23.449 1.00 52.95 117 PHE A N 1
ATOM 549 C CA . PHE A 1 66 ? -25.186 -8.539 -24.257 1.00 52.35 117 PHE A CA 1
ATOM 550 C C . PHE A 1 66 ? -25.805 -9.609 -23.374 1.00 53.32 117 PHE A C 1
ATOM 551 O O . PHE A 1 66 ? -27.008 -9.846 -23.415 1.00 53.82 117 PHE A O 1
ATOM 559 N N . ARG A 1 67 ? -24.974 -10.239 -22.555 1.00 53.65 118 ARG A N 1
ATOM 560 C CA . ARG A 1 67 ? -25.423 -11.312 -21.688 1.00 53.70 118 ARG A CA 1
ATOM 561 C C . ARG A 1 67 ? -26.723 -11.070 -20.961 1.00 52.64 118 ARG A C 1
ATOM 562 O O . ARG A 1 67 ? -27.504 -11.994 -20.806 1.00 52.24 118 ARG A O 1
ATOM 570 N N . ASN A 1 68 ? -26.975 -9.842 -20.524 1.00 53.06 119 ASN A N 1
ATOM 571 C CA . ASN A 1 68 ? -28.221 -9.551 -19.812 1.00 53.35 119 ASN A CA 1
ATOM 572 C C . ASN A 1 68 ? -29.368 -9.299 -20.776 1.00 54.41 119 ASN A C 1
ATOM 573 O O . ASN A 1 68 ? -30.513 -9.609 -20.471 1.00 55.51 119 ASN A O 1
ATOM 578 N N . TYR A 1 69 ? -29.074 -8.727 -21.936 1.00 54.42 120 TYR A N 1
ATOM 579 C CA . TYR A 1 69 ? -30.134 -8.479 -22.890 1.00 54.10 120 TYR A CA 1
ATOM 580 C C . TYR A 1 69 ? -30.779 -9.810 -23.221 1.00 54.35 120 TYR A C 1
ATOM 581 O O . TYR A 1 69 ? -31.980 -9.898 -23.425 1.00 53.56 120 TYR A O 1
ATOM 590 N N . LEU A 1 70 ? -29.971 -10.854 -23.274 1.00 55.09 121 LEU A N 1
ATOM 591 C CA . LEU A 1 70 ? -30.488 -12.165 -23.612 1.00 55.43 121 LEU A CA 1
ATOM 592 C C . LEU A 1 70 ? -31.414 -12.699 -22.561 1.00 56.26 121 LEU A C 1
ATOM 593 O O . LEU A 1 70 ? -32.451 -13.278 -22.886 1.00 57.92 121 LEU A O 1
ATOM 598 N N . LYS A 1 71 ? -31.033 -12.513 -21.301 1.00 55.52 122 LYS A N 1
ATOM 599 C CA . LYS A 1 71 ? -31.830 -12.996 -20.186 1.00 55.31 122 LYS A CA 1
ATOM 600 C C . LYS A 1 71 ? -32.942 -11.996 -19.892 1.00 54.59 122 LYS A C 1
ATOM 601 O O . LYS A 1 71 ? -34.127 -12.336 -19.982 1.00 54.47 122 LYS A O 1
ATOM 607 N N . LEU A 1 72 ? -32.551 -10.768 -19.554 1.00 54.39 123 LEU A N 1
ATOM 608 C CA . LEU A 1 72 ? -33.501 -9.692 -19.281 1.00 54.34 123 LEU A CA 1
ATOM 609 C C . LEU A 1 72 ? -33.914 -9.168 -20.638 1.00 55.46 123 LEU A C 1
ATOM 610 O O . LEU A 1 72 ? -33.359 -9.580 -21.650 1.00 56.58 123 LEU A O 1
ATOM 615 N N . GLY A 1 73 ? -34.881 -8.266 -20.682 1.00 56.51 124 GLY A N 1
ATOM 616 C CA . GLY A 1 73 ? -35.266 -7.731 -21.973 1.00 58.46 124 GLY A CA 1
ATOM 617 C C . GLY A 1 73 ? -34.445 -6.482 -22.268 1.00 60.10 124 GLY A C 1
ATOM 618 O O . GLY A 1 73 ? -33.212 -6.494 -22.231 1.00 60.28 124 GLY A O 1
ATOM 619 N N . SER A 1 74 ? -35.141 -5.397 -22.579 1.00 60.69 125 SER A N 1
ATOM 620 C CA . SER A 1 74 ? -34.497 -4.125 -22.847 1.00 60.58 125 SER A CA 1
ATOM 621 C C . SER A 1 74 ? -34.743 -3.321 -21.583 1.00 59.93 125 SER A C 1
ATOM 622 O O . SER A 1 74 ? -35.242 -2.196 -21.614 1.00 59.94 125 SER A O 1
ATOM 625 N N . LYS A 1 75 ? -34.405 -3.949 -20.462 1.00 58.81 126 LYS A N 1
ATOM 626 C CA . LYS A 1 75 ? -34.557 -3.356 -19.140 1.00 58.23 126 LYS A CA 1
ATOM 627 C C . LYS A 1 75 ? -33.245 -2.637 -18.802 1.00 57.15 126 LYS A C 1
ATOM 628 O O . LYS A 1 75 ? -32.525 -3.036 -17.888 1.00 56.78 126 LYS A O 1
ATOM 634 N N . TRP A 1 76 ? -32.950 -1.574 -19.547 1.00 55.47 127 TRP A N 1
ATOM 635 C CA . TRP A 1 76 ? -31.719 -0.825 -19.369 1.00 54.27 127 TRP A CA 1
ATOM 636 C C . TRP A 1 76 ? -31.455 -0.186 -18.038 1.00 54.52 127 TRP A C 1
ATOM 637 O O . TRP A 1 76 ? -30.311 -0.180 -17.592 1.00 54.15 127 TRP A O 1
ATOM 648 N N . SER A 1 77 ? -32.490 0.349 -17.400 1.00 54.03 128 SER A N 1
ATOM 649 C CA . SER A 1 77 ? -32.314 0.977 -16.102 1.00 52.75 128 SER A CA 1
ATOM 650 C C . SER A 1 77 ? -31.618 -0.058 -15.233 1.00 53.05 128 SER A C 1
ATOM 651 O O . SER A 1 77 ? -30.727 0.266 -14.451 1.00 54.41 128 SER A O 1
ATOM 654 N N . VAL A 1 78 ? -32.035 -1.310 -15.380 1.00 50.85 129 VAL A N 1
ATOM 655 C CA . VAL A 1 78 ? -31.458 -2.397 -14.614 1.00 48.29 129 VAL A CA 1
ATOM 656 C C . VAL A 1 78 ? -30.006 -2.599 -15.009 1.00 47.55 129 VAL A C 1
ATOM 657 O O . VAL A 1 78 ? -29.123 -2.580 -14.166 1.00 47.35 129 VAL A O 1
ATOM 661 N N . ILE A 1 79 ? -29.755 -2.777 -16.297 1.00 46.38 130 ILE A N 1
ATOM 662 C CA . ILE A 1 79 ? -28.398 -3.007 -16.772 1.00 45.67 130 ILE A CA 1
ATOM 663 C C . ILE A 1 79 ? -27.440 -1.875 -16.434 1.00 45.46 130 ILE A C 1
ATOM 664 O O . ILE A 1 79 ? -26.277 -2.122 -16.131 1.00 44.12 130 ILE A O 1
ATOM 669 N N . ALA A 1 80 ? -27.926 -0.638 -16.483 1.00 45.83 131 ALA A N 1
ATOM 670 C CA . ALA A 1 80 ? -27.097 0.529 -16.178 1.00 45.77 131 ALA A CA 1
ATOM 671 C C . ALA A 1 80 ? -26.630 0.502 -14.739 1.00 45.96 131 ALA A C 1
ATOM 672 O O . ALA A 1 80 ? -25.771 1.278 -14.338 1.00 45.96 131 ALA A O 1
ATOM 674 N N . LYS A 1 81 ? -27.225 -0.394 -13.965 1.00 48.42 132 LYS A N 1
ATOM 675 C CA . LYS A 1 81 ? -26.902 -0.570 -12.561 1.00 49.40 132 LYS A CA 1
ATOM 676 C C . LYS A 1 81 ? -25.859 -1.673 -12.433 1.00 50.66 132 LYS A C 1
ATOM 677 O O . LYS A 1 81 ? -25.304 -1.874 -11.364 1.00 51.99 132 LYS A O 1
ATOM 683 N N . LEU A 1 82 ? -25.589 -2.385 -13.525 1.00 50.60 133 LEU A N 1
ATOM 684 C CA . LEU A 1 82 ? -24.616 -3.470 -13.499 1.00 50.02 133 LEU A CA 1
ATOM 685 C C . LEU A 1 82 ? -23.276 -3.080 -14.082 1.00 51.12 133 LEU A C 1
ATOM 686 O O . LEU A 1 82 ? -22.289 -3.763 -13.861 1.00 52.39 133 LEU A O 1
ATOM 691 N N . ILE A 1 83 ? -23.251 -2.001 -14.853 1.00 52.19 134 ILE A N 1
ATOM 692 C CA . ILE A 1 83 ? -22.023 -1.498 -15.463 1.00 52.77 134 ILE A CA 1
ATOM 693 C C . ILE A 1 83 ? -21.764 -0.138 -14.829 1.00 55.39 134 ILE A C 1
ATOM 694 O O . ILE A 1 83 ? -22.350 0.880 -15.214 1.00 55.55 134 ILE A O 1
ATOM 699 N N . PRO A 1 84 ? -20.854 -0.103 -13.855 1.00 57.56 135 PRO A N 1
ATOM 700 C CA . PRO A 1 84 ? -20.506 1.123 -13.139 1.00 59.20 135 PRO A CA 1
ATOM 701 C C . PRO A 1 84 ? -20.186 2.295 -14.057 1.00 60.77 135 PRO A C 1
ATOM 702 O O . PRO A 1 84 ? -19.404 2.159 -15.002 1.00 60.68 135 PRO A O 1
ATOM 706 N N . GLY A 1 85 ? -20.805 3.438 -13.786 1.00 60.95 136 GLY A N 1
ATOM 707 C CA . GLY A 1 85 ? -20.521 4.617 -14.577 1.00 61.94 136 GLY A CA 1
ATOM 708 C C . GLY A 1 85 ? -21.144 4.782 -15.951 1.00 62.90 136 GLY A C 1
ATOM 709 O O . GLY A 1 85 ? -21.017 5.865 -16.531 1.00 64.09 136 GLY A O 1
ATOM 710 N N . ARG A 1 86 ? -21.786 3.750 -16.499 1.00 61.82 137 ARG A N 1
ATOM 711 C CA . ARG A 1 86 ? -22.422 3.893 -17.811 1.00 59.83 137 ARG A CA 1
ATOM 712 C C . ARG A 1 86 ? -23.914 4.078 -17.588 1.00 58.46 137 ARG A C 1
ATOM 713 O O . ARG A 1 86 ? -24.564 3.239 -16.975 1.00 57.75 137 ARG A O 1
ATOM 721 N N . THR A 1 87 ? -24.462 5.179 -18.083 1.00 57.57 138 THR A N 1
ATOM 722 C CA . THR A 1 87 ? -25.880 5.442 -17.888 1.00 56.96 138 THR A CA 1
ATOM 723 C C . THR A 1 87 ? -26.772 4.441 -18.628 1.00 56.51 138 THR A C 1
ATOM 724 O O . THR A 1 87 ? -26.276 3.531 -19.280 1.00 55.95 138 THR A O 1
ATOM 728 N N . ASP A 1 88 ? -28.087 4.604 -18.521 1.00 56.49 139 ASP A N 1
ATOM 729 C CA . ASP A 1 88 ? -29.019 3.676 -19.162 1.00 55.69 139 ASP A CA 1
ATOM 730 C C . ASP A 1 88 ? -29.232 4.010 -20.628 1.00 54.50 139 ASP A C 1
ATOM 731 O O . ASP A 1 88 ? -29.566 3.156 -21.443 1.00 54.46 139 ASP A O 1
ATOM 736 N N . ASN A 1 89 ? -29.038 5.269 -20.963 1.00 52.80 140 ASN A N 1
ATOM 737 C CA . ASN A 1 89 ? -29.217 5.687 -22.334 1.00 51.29 140 ASN A CA 1
ATOM 738 C C . ASN A 1 89 ? -27.957 5.280 -23.091 1.00 49.77 140 ASN A C 1
ATOM 739 O O . ASN A 1 89 ? -27.999 4.855 -24.243 1.00 48.07 140 ASN A O 1
ATOM 744 N N . ALA A 1 90 ? -26.825 5.390 -22.422 1.00 48.93 141 ALA A N 1
ATOM 745 C CA . ALA A 1 90 ? -25.592 5.022 -23.059 1.00 49.01 141 ALA A CA 1
ATOM 746 C C . ALA A 1 90 ? -25.732 3.591 -23.551 1.00 49.80 141 ALA A C 1
ATOM 747 O O . ALA A 1 90 ? -25.453 3.308 -24.711 1.00 51.01 141 ALA A O 1
ATOM 749 N N . ILE A 1 91 ? -26.183 2.694 -22.676 1.00 49.58 142 ILE A 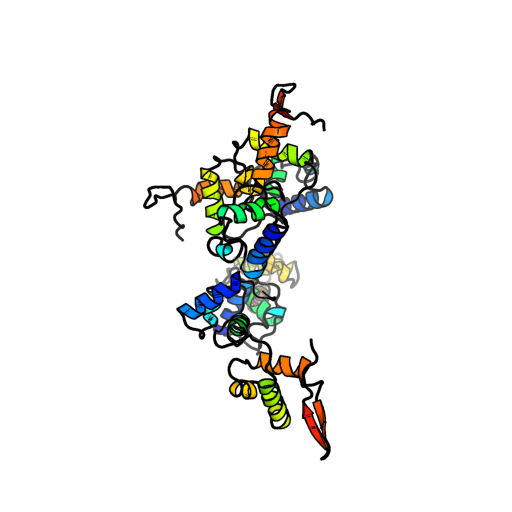N 1
ATOM 750 C CA . ILE A 1 91 ? -26.344 1.283 -23.032 1.00 49.82 142 ILE A CA 1
ATOM 751 C C . ILE A 1 91 ? -27.317 1.114 -24.192 1.00 50.94 142 ILE A C 1
ATOM 752 O O . ILE A 1 91 ? -27.033 0.420 -25.166 1.00 50.13 142 ILE A O 1
ATOM 757 N N . LYS A 1 92 ? -28.471 1.759 -24.071 1.00 52.83 143 LYS A N 1
ATOM 758 C CA . LYS A 1 92 ? -29.511 1.711 -25.089 1.00 53.88 143 LYS A CA 1
ATOM 759 C C . LYS A 1 92 ? -28.874 1.979 -26.451 1.00 55.18 143 LYS A C 1
ATOM 760 O O . LYS A 1 92 ? -29.229 1.345 -27.445 1.00 56.36 143 LYS A O 1
ATOM 766 N N . ASN A 1 93 ? -27.929 2.920 -26.487 1.00 54.98 144 ASN A N 1
ATOM 767 C CA . ASN A 1 93 ? -27.229 3.272 -27.721 1.00 54.72 144 ASN A CA 1
ATOM 768 C C . ASN A 1 93 ? -26.248 2.202 -28.156 1.00 55.31 144 ASN A C 1
ATOM 769 O O . ASN A 1 93 ? -26.166 1.869 -29.335 1.00 56.40 144 ASN A O 1
ATOM 774 N N . ARG A 1 94 ? -25.502 1.662 -27.200 1.00 54.86 145 ARG A N 1
ATOM 775 C CA . ARG A 1 94 ? -24.517 0.637 -27.508 1.00 53.85 145 ARG A CA 1
ATOM 776 C C . ARG A 1 94 ? -25.154 -0.558 -28.180 1.00 52.56 145 ARG A C 1
ATOM 777 O O . ARG A 1 94 ? -24.642 -1.086 -29.163 1.00 52.70 145 ARG A O 1
ATOM 785 N N . TRP A 1 95 ? -26.284 -0.983 -27.655 1.00 51.60 146 TRP A N 1
ATOM 786 C CA . TRP A 1 95 ? -26.948 -2.126 -28.230 1.00 52.08 146 TRP A CA 1
ATOM 787 C C . TRP A 1 95 ? -27.597 -1.883 -29.576 1.00 52.22 146 TRP A C 1
ATOM 788 O O . TRP A 1 95 ? -27.457 -2.691 -30.473 1.00 53.09 146 TRP A O 1
ATOM 799 N N . ASN A 1 96 ? -28.301 -0.774 -29.736 1.00 52.79 147 ASN A N 1
ATOM 800 C CA . ASN A 1 96 ? -28.968 -0.520 -31.001 1.00 52.41 147 ASN A CA 1
ATOM 801 C C . ASN A 1 96 ? -28.038 -0.255 -32.169 1.00 52.28 147 ASN A C 1
ATOM 802 O O . ASN A 1 96 ? -28.322 -0.668 -33.292 1.00 53.20 147 ASN A O 1
ATOM 807 N N . SER A 1 97 ? -26.925 0.418 -31.914 1.00 51.48 148 SER A N 1
ATOM 808 C CA . SER A 1 97 ? -25.990 0.725 -32.984 1.00 52.41 148 SER A CA 1
ATOM 809 C C . SER A 1 97 ? -24.866 -0.293 -33.205 1.00 53.67 148 SER A C 1
ATOM 810 O O . SER A 1 97 ? -24.435 -0.502 -34.340 1.00 54.86 148 SER A O 1
ATOM 813 N N . SER A 1 98 ? -24.390 -0.936 -32.144 1.00 53.11 149 SER A N 1
ATOM 814 C CA . SER A 1 98 ? -23.297 -1.874 -32.311 1.00 50.81 149 SER A CA 1
ATOM 815 C C . SER A 1 98 ? -23.584 -3.315 -31.949 1.00 50.58 149 SER A C 1
ATOM 816 O O . SER A 1 98 ? -23.597 -4.182 -32.814 1.00 50.18 149 SER A O 1
ATOM 819 N N . ILE A 1 99 ? -23.809 -3.570 -30.667 1.00 49.51 150 ILE A N 1
ATOM 820 C CA . ILE A 1 99 ? -24.051 -4.923 -30.185 1.00 48.83 150 ILE A CA 1
ATOM 821 C C . ILE A 1 99 ? -25.223 -5.660 -30.829 1.00 49.70 150 ILE A C 1
ATOM 822 O O . ILE A 1 99 ? -25.197 -6.875 -30.992 1.00 49.07 150 ILE A O 1
ATOM 827 N N . SER A 1 100 ? -26.257 -4.930 -31.200 1.00 51.30 151 SER A N 1
ATOM 828 C CA . SER A 1 100 ? -27.406 -5.561 -31.813 1.00 52.04 151 SER A CA 1
ATOM 829 C C . SER A 1 100 ? -26.993 -6.297 -33.058 1.00 53.99 151 SER A C 1
ATOM 830 O O . SER A 1 100 ? -27.316 -7.468 -33.237 1.00 54.68 151 SER A O 1
ATOM 833 N N . LYS A 1 101 ? -26.271 -5.603 -33.927 1.00 56.13 152 LYS A N 1
ATOM 834 C CA . LYS A 1 101 ? -25.851 -6.210 -35.172 1.00 57.90 152 LYS A CA 1
ATOM 835 C C . LYS A 1 101 ? -24.487 -6.865 -35.206 1.00 59.07 152 LYS A C 1
ATOM 836 O O . LYS A 1 101 ? -23.624 -6.507 -36.004 1.00 58.19 152 LYS A O 1
ATOM 842 N N . ARG A 1 102 ? -24.299 -7.816 -34.302 1.00 60.77 153 ARG A N 1
ATOM 843 C CA . ARG A 1 102 ? -23.096 -8.623 -34.255 1.00 62.25 153 ARG A CA 1
ATOM 844 C C . ARG A 1 102 ? -23.359 -9.804 -33.340 1.00 63.93 153 ARG A C 1
ATOM 845 O O . ARG A 1 102 ? -22.447 -10.359 -32.734 1.00 65.30 153 ARG A O 1
ATOM 853 N N . ILE A 1 103 ? -24.633 -10.189 -33.266 1.00 66.14 154 ILE A N 1
ATOM 854 C CA . ILE A 1 103 ? -25.026 -11.358 -32.484 1.00 69.45 154 ILE A CA 1
ATOM 855 C C . ILE A 1 103 ? -24.702 -12.501 -33.435 1.00 71.01 154 ILE A C 1
ATOM 856 O O . ILE A 1 103 ? -24.436 -12.242 -34.608 1.00 71.27 154 ILE A O 1
ATOM 861 N N . SER A 1 104 ? -24.735 -13.749 -32.962 1.00 73.50 155 SER A N 1
ATOM 862 C CA . SER A 1 104 ? -24.414 -14.877 -33.846 1.00 76.35 155 SER A CA 1
ATOM 863 C C . SER A 1 104 ? -24.621 -16.283 -33.273 1.00 77.69 155 SER A C 1
ATOM 864 O O . SER A 1 104 ? -24.807 -16.457 -32.065 1.00 78.00 155 SER A O 1
ATOM 867 N N . THR A 1 105 ? -24.559 -17.279 -34.160 1.00 79.35 156 THR A N 1
ATOM 868 C CA . THR A 1 105 ? -24.725 -18.702 -33.804 1.00 80.16 156 THR A CA 1
ATOM 869 C C . THR A 1 105 ? -23.460 -19.376 -33.245 1.00 80.99 156 THR A C 1
ATOM 870 O O . THR A 1 105 ? -22.336 -18.907 -33.466 1.00 80.57 156 THR A O 1
ATOM 874 N N . ASN A 1 106 ? -23.657 -20.487 -32.539 1.00 81.83 157 ASN A N 1
ATOM 875 C CA . ASN A 1 106 ? -22.549 -21.212 -31.947 1.00 82.97 157 ASN A CA 1
ATOM 876 C C . ASN A 1 106 ? -22.753 -22.704 -32.291 1.00 84.02 157 ASN A C 1
ATOM 877 O O . ASN A 1 106 ? -23.757 -23.067 -32.833 1.00 84.17 157 ASN A O 1
ATOM 882 N N . SER A 1 107 ? -21.791 -23.573 -32.010 1.00 85.34 158 SER A N 1
ATOM 883 C CA . SER A 1 107 ? -22.038 -24.938 -32.333 1.00 86.57 158 SER A CA 1
ATOM 884 C C . SER A 1 107 ? -22.551 -25.901 -31.226 1.00 87.32 158 SER A C 1
ATOM 885 O O . SER A 1 107 ? -22.063 -27.008 -31.035 1.00 87.98 158 SER A O 1
ATOM 888 N N . ASN A 1 108 ? -23.533 -25.465 -30.434 1.00 87.80 159 ASN A N 1
ATOM 889 C CA . ASN A 1 108 ? -24.206 -26.153 -29.341 1.00 87.66 159 ASN A CA 1
ATOM 890 C C . ASN A 1 108 ? -25.423 -25.284 -29.278 1.00 86.72 159 ASN A C 1
ATOM 891 O O . ASN A 1 108 ? -26.110 -25.220 -28.221 1.00 86.42 159 ASN A O 1
ATOM 896 N N . HIS A 1 109 ? -25.558 -24.591 -30.439 1.00 86.07 160 HIS A N 1
ATOM 897 C CA . HIS A 1 109 ? -26.580 -23.707 -30.995 1.00 85.29 160 HIS A CA 1
ATOM 898 C C . HIS A 1 109 ? -27.163 -22.565 -30.059 1.00 83.72 160 HIS A C 1
ATOM 899 O O . HIS A 1 109 ? -28.385 -22.555 -29.753 1.00 83.33 160 HIS A O 1
ATOM 906 N N . LYS A 1 110 ? -26.273 -21.720 -29.464 1.00 82.32 161 LYS A N 1
ATOM 907 C CA . LYS A 1 110 ? -26.611 -20.638 -28.525 1.00 80.64 161 LYS A CA 1
ATOM 908 C C . LYS A 1 110 ? -25.843 -19.439 -29.001 1.00 78.43 161 LYS A C 1
ATOM 909 O O . LYS A 1 110 ? -24.644 -19.488 -29.229 1.00 79.32 161 LYS A O 1
ATOM 915 N N . GLU A 1 111 ? -26.569 -18.355 -29.176 1.00 76.07 162 GLU A N 1
ATOM 916 C CA . GLU A 1 111 ? -26.017 -17.086 -29.607 1.00 74.13 162 GLU A CA 1
ATOM 917 C C . GLU A 1 111 ? -24.717 -16.612 -28.938 1.00 71.72 162 GLU A C 1
ATOM 918 O O . GLU A 1 111 ? -24.574 -16.675 -27.709 1.00 71.18 162 GLU A O 1
ATOM 924 N N . ILE A 1 112 ? -23.796 -16.071 -29.737 1.00 68.41 163 ILE A N 1
ATOM 925 C CA . ILE A 1 112 ? -22.549 -15.564 -29.189 1.00 66.52 163 ILE A CA 1
ATOM 926 C C . ILE A 1 112 ? -22.281 -14.212 -29.859 1.00 65.16 163 ILE A C 1
ATOM 927 O O . ILE A 1 112 ? -22.523 -14.051 -31.048 1.00 65.27 163 ILE A O 1
ATOM 932 N N . LEU A 1 113 ? -21.793 -13.247 -29.082 1.00 63.95 164 LEU A N 1
ATOM 933 C CA . LEU A 1 113 ? -21.490 -11.899 -29.568 1.00 62.67 164 LEU A CA 1
ATOM 934 C C . LEU A 1 113 ? -20.164 -11.763 -30.325 1.00 62.31 164 LEU A C 1
ATOM 935 O O . LEU A 1 113 ? -19.091 -12.010 -29.779 1.00 61.95 164 LEU A O 1
ATOM 940 N N . LEU A 1 114 ? -20.244 -11.37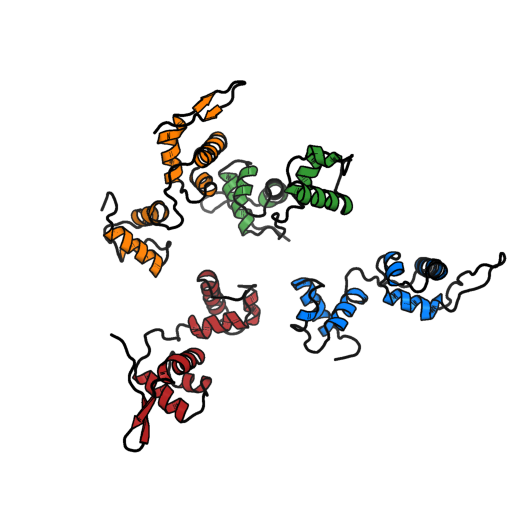1 -31.590 1.00 62.71 165 LEU A N 1
ATOM 941 C CA . LEU A 1 114 ? -19.046 -11.174 -32.384 1.00 63.53 165 LEU A CA 1
ATOM 942 C C . LEU A 1 114 ? -18.329 -9.966 -31.836 1.00 66.22 165 LEU A C 1
ATOM 943 O O . LEU A 1 114 ? -18.940 -9.109 -31.191 1.00 67.13 165 LEU A O 1
ATOM 948 N N . PRO A 1 115 ? -17.013 -9.882 -32.068 1.00 68.40 166 PRO A N 1
ATOM 949 C CA . PRO A 1 115 ? -16.258 -8.726 -31.581 1.00 70.17 166 PRO A CA 1
ATOM 950 C C . PRO A 1 115 ? -16.441 -7.661 -32.669 1.00 71.64 166 PRO A C 1
ATOM 951 O O . PRO A 1 115 ? -16.389 -7.988 -33.855 1.00 71.46 166 PRO A O 1
ATOM 955 N N . ASP A 1 116 ? -16.681 -6.408 -32.294 1.00 74.54 167 ASP A N 1
ATOM 956 C CA . ASP A 1 116 ? -16.882 -5.367 -33.313 1.00 79.01 167 ASP A CA 1
ATOM 957 C C . ASP A 1 116 ? -15.655 -5.133 -34.218 1.00 81.62 167 ASP A C 1
ATOM 958 O O . ASP A 1 116 ? -14.527 -5.477 -33.842 1.00 82.08 167 ASP A O 1
ATOM 963 N N . ARG A 1 117 ? -15.864 -4.554 -35.405 1.00 83.89 168 ARG A N 1
ATOM 964 C CA . ARG A 1 117 ? -14.730 -4.297 -36.295 1.00 86.54 168 ARG A CA 1
ATOM 965 C C . ARG A 1 117 ? -14.375 -2.836 -36.550 1.00 87.21 168 ARG A C 1
ATOM 966 O O . ARG A 1 117 ? -13.450 -2.553 -37.322 1.00 87.80 168 ARG A O 1
ATOM 974 N N . SER A 1 118 ? -15.085 -1.910 -35.912 1.00 87.87 169 SER A N 1
ATOM 975 C CA . SER A 1 118 ? -14.802 -0.484 -36.119 1.00 88.43 169 SER A CA 1
ATOM 976 C C . SER A 1 118 ? -13.371 -0.089 -35.722 1.00 88.23 169 SER A C 1
ATOM 977 O O . SER A 1 118 ? -12.742 -0.836 -34.932 1.00 88.00 169 SER A O 1
ATOM 980 N N . LYS A 1 119 ? -12.902 0.967 -36.209 1.00 88.09 170 LYS A N 1
ATOM 1631 N N . MET D 1 1 ? -24.894 56.785 41.949 1.00 80.02 52 MET D N 1
ATOM 1632 C CA . MET D 1 1 ? -25.679 56.253 43.099 1.00 80.14 52 MET D CA 1
ATOM 1633 C C . MET D 1 1 ? -25.366 54.782 43.351 1.00 80.61 52 MET D C 1
ATOM 1634 O O . MET D 1 1 ? -25.194 54.005 42.407 1.00 80.36 52 MET D O 1
ATOM 1639 N N . LYS D 1 2 ? -25.298 54.407 44.627 1.00 81.42 53 LYS D N 1
ATOM 1640 C CA . LYS D 1 2 ? -25.024 53.022 45.003 1.00 82.29 53 LYS D CA 1
ATOM 1641 C C . LYS D 1 2 ? -26.287 52.458 45.639 1.00 82.33 53 LYS D C 1
ATOM 1642 O O . LYS D 1 2 ? -27.078 53.211 46.216 1.00 82.97 53 LYS D O 1
ATOM 1648 N N . GLY D 1 3 ? -26.483 51.144 45.526 1.00 82.06 54 GLY D N 1
ATOM 1649 C CA . GLY D 1 3 ? -27.672 50.529 46.102 1.00 81.19 54 GLY D CA 1
ATOM 1650 C C . GLY D 1 3 ? -28.684 50.019 45.082 1.00 79.81 54 GLY D C 1
ATOM 1651 O O . GLY D 1 3 ? -28.521 50.223 43.879 1.00 80.40 54 GLY D O 1
ATOM 1652 N N . PRO D 1 4 ? -29.758 49.364 45.541 1.00 79.13 55 PRO D N 1
ATOM 1653 C CA . PRO D 1 4 ? -30.814 48.810 44.683 1.00 78.49 55 PRO D CA 1
ATOM 1654 C C . PRO D 1 4 ? -31.489 49.765 43.712 1.00 77.50 55 PRO D C 1
ATOM 1655 O O . PRO D 1 4 ? -31.664 50.946 43.993 1.00 76.83 55 PRO D O 1
ATOM 1659 N N . PHE D 1 5 ? -31.873 49.215 42.565 1.00 77.65 56 PHE D N 1
ATOM 1660 C CA . PHE D 1 5 ? -32.509 49.974 41.505 1.00 77.67 56 PHE D CA 1
ATOM 1661 C C . PHE D 1 5 ? -33.988 50.163 41.696 1.00 77.76 56 PHE D C 1
ATOM 1662 O O . PHE D 1 5 ? -34.733 49.203 41.923 1.00 77.22 56 PHE D O 1
ATOM 1670 N N . THR D 1 6 ? -34.398 51.422 41.588 1.00 78.86 57 THR D N 1
ATOM 1671 C CA . THR D 1 6 ? -35.789 51.813 41.723 1.00 79.49 57 THR D CA 1
ATOM 1672 C C . THR D 1 6 ? -36.483 51.594 40.385 1.00 80.34 57 THR D C 1
ATOM 1673 O O . THR D 1 6 ? -35.852 51.652 39.318 1.00 79.23 57 THR D O 1
ATOM 1677 N N . GLU D 1 7 ? -37.790 51.357 40.454 1.00 81.45 58 GLU D N 1
ATOM 1678 C CA . GLU D 1 7 ? -38.592 51.120 39.261 1.00 82.45 58 GLU D CA 1
ATOM 1679 C C . GLU D 1 7 ? -38.360 52.169 38.178 1.00 82.43 58 GLU D C 1
ATOM 1680 O O . GLU D 1 7 ? -38.208 51.833 37.002 1.00 82.41 58 GLU D O 1
ATOM 1686 N N . ALA D 1 8 ? -38.332 53.438 38.559 1.00 82.03 59 ALA D N 1
ATOM 1687 C CA . ALA D 1 8 ? -38.089 54.459 37.557 1.00 81.47 59 ALA D CA 1
ATOM 1688 C C . ALA D 1 8 ? -36.893 53.973 36.743 1.00 81.22 59 ALA D C 1
ATOM 1689 O O . ALA D 1 8 ? -37.028 53.610 35.563 1.00 80.51 59 ALA D O 1
ATOM 1691 N N . GLU D 1 9 ? -35.740 53.939 37.426 1.00 80.66 60 GLU D N 1
ATOM 1692 C CA . GLU D 1 9 ? -34.436 53.531 36.873 1.00 78.76 60 GLU D CA 1
ATOM 1693 C C . GLU D 1 9 ? -34.508 52.336 35.932 1.00 78.82 60 GLU D C 1
ATOM 1694 O O . GLU D 1 9 ? -33.993 52.389 34.807 1.00 78.77 60 GLU D O 1
ATOM 1700 N N . ASP D 1 10 ? -35.136 51.260 36.393 1.00 78.68 61 ASP D N 1
ATOM 1701 C CA . ASP D 1 10 ? -35.259 50.067 35.569 1.00 78.98 61 ASP D CA 1
ATOM 1702 C C . ASP D 1 10 ? -35.876 50.418 34.212 1.00 79.00 61 ASP D C 1
ATOM 1703 O O . ASP D 1 10 ? -35.457 49.911 33.171 1.00 77.85 61 ASP D O 1
ATOM 1708 N N . ASP D 1 11 ? -36.861 51.309 34.227 1.00 80.21 62 ASP D N 1
ATOM 1709 C CA . ASP D 1 11 ? -37.543 51.699 32.996 1.00 81.48 62 ASP D CA 1
ATOM 1710 C C . ASP D 1 11 ? -36.688 52.478 31.992 1.00 81.84 62 ASP D C 1
ATOM 1711 O O . ASP D 1 11 ? -36.882 52.351 30.768 1.00 82.23 62 ASP D O 1
ATOM 1716 N N . LEU D 1 12 ? -35.752 53.283 32.495 1.00 81.99 63 LEU D N 1
ATOM 1717 C CA . LEU D 1 12 ? -34.862 54.037 31.616 1.00 81.40 63 LEU D CA 1
ATOM 1718 C C . LEU D 1 12 ? -34.011 52.996 30.885 1.00 81.00 63 LEU D C 1
ATOM 1719 O O . LEU D 1 12 ? -33.873 53.025 29.662 1.00 80.13 63 LEU D O 1
ATOM 1724 N N . ILE D 1 13 ? -33.448 52.066 31.652 1.00 80.21 64 ILE D N 1
ATOM 1725 C CA . ILE D 1 13 ? -32.630 51.018 31.069 1.00 79.14 64 ILE D CA 1
ATOM 1726 C C . ILE D 1 13 ? -33.479 50.321 30.025 1.00 79.09 64 ILE D C 1
ATOM 1727 O O . ILE D 1 13 ? -33.111 50.292 28.853 1.00 80.35 64 ILE D O 1
ATOM 1732 N N . ARG D 1 14 ? -34.617 49.772 30.454 1.00 78.54 65 ARG D N 1
ATOM 1733 C CA . ARG D 1 14 ? -35.537 49.093 29.544 1.00 77.84 65 ARG D CA 1
ATOM 1734 C C . ARG D 1 14 ? -35.608 49.945 28.286 1.00 77.79 65 ARG D C 1
ATOM 1735 O O . ARG D 1 14 ? -35.724 49.438 27.164 1.00 75.91 65 ARG D O 1
ATOM 1743 N N . GLU D 1 15 ? -35.513 51.253 28.505 1.00 78.72 66 GLU D N 1
ATOM 1744 C CA . GLU D 1 15 ? -35.578 52.228 27.437 1.00 80.43 66 GLU D CA 1
ATOM 1745 C C . GLU D 1 15 ? -34.302 52.404 26.610 1.00 81.01 66 GLU D C 1
ATOM 1746 O O . GLU D 1 15 ? -34.371 52.437 25.374 1.00 81.35 66 GLU D O 1
ATOM 1752 N N . TYR D 1 16 ? -33.148 52.524 27.269 1.00 81.35 67 TYR D N 1
ATOM 1753 C CA . TYR D 1 16 ? -31.896 52.685 26.534 1.00 81.29 67 TYR D CA 1
ATOM 1754 C C . TYR D 1 16 ? -31.745 51.471 25.629 1.00 82.28 67 TYR D C 1
ATOM 1755 O O . TYR D 1 16 ? -31.317 51.580 24.471 1.00 82.50 67 TYR D O 1
ATOM 1764 N N . VAL D 1 17 ? -32.115 50.319 26.185 1.00 83.08 68 VAL D N 1
ATOM 1765 C CA . VAL D 1 17 ? -32.036 49.035 25.502 1.00 83.45 68 VAL D CA 1
ATOM 1766 C C . VAL D 1 17 ? -32.978 48.866 24.322 1.00 83.84 68 VAL D C 1
ATOM 1767 O O . VAL D 1 17 ? -32.556 48.423 23.250 1.00 83.58 68 VAL D O 1
ATOM 1771 N N . LYS D 1 18 ? -34.253 49.191 24.519 1.00 84.24 69 LYS D N 1
ATOM 1772 C CA . LYS D 1 18 ? -35.235 49.084 23.436 1.00 84.86 69 LYS D CA 1
ATOM 1773 C C . LYS D 1 18 ? -34.835 50.032 22.290 1.00 84.60 69 LYS D C 1
ATOM 1774 O O . LYS D 1 18 ? -34.856 49.677 21.104 1.00 83.58 69 LYS D O 1
ATOM 1780 N N . GLU D 1 19 ? -34.457 51.239 22.693 1.00 85.01 70 GLU D N 1
ATOM 1781 C CA . GLU D 1 19 ? -34.076 52.322 21.802 1.00 85.35 70 GLU D CA 1
ATOM 1782 C C . GLU D 1 19 ? -32.700 52.210 21.148 1.00 84.73 70 GLU D C 1
ATOM 1783 O O . GLU D 1 19 ? -32.566 52.451 19.943 1.00 84.39 70 GLU D O 1
ATOM 1789 N N . ASN D 1 20 ? -31.681 51.856 21.935 1.00 83.87 71 ASN D N 1
ATOM 1790 C CA . ASN D 1 20 ? -30.315 51.751 21.417 1.00 81.90 71 ASN D CA 1
ATOM 1791 C C . ASN D 1 20 ? -29.696 50.340 21.401 1.00 80.73 71 ASN D C 1
ATOM 1792 O O . ASN D 1 20 ? -28.856 50.039 20.550 1.00 79.08 71 ASN D O 1
ATOM 1797 N N . GLY D 1 21 ? -30.117 49.480 22.330 1.00 79.70 72 GLY D N 1
ATOM 1798 C CA . GLY D 1 21 ? -29.603 48.116 22.383 1.00 77.79 72 GLY D CA 1
ATOM 1799 C C . GLY D 1 21 ? -28.874 47.782 23.673 1.00 75.50 72 GLY D C 1
ATOM 1800 O O . GLY D 1 21 ? -28.462 48.683 24.397 1.00 76.75 72 GLY D O 1
ATOM 1801 N N . PRO D 1 22 ? -28.709 46.494 24.005 1.00 73.33 73 PRO D N 1
ATOM 1802 C CA . PRO D 1 22 ? -28.004 46.144 25.241 1.00 71.74 73 PRO D CA 1
ATOM 1803 C C . PRO D 1 22 ? -26.506 46.037 25.000 1.00 70.62 73 PRO D C 1
ATOM 1804 O O . PRO D 1 22 ? -25.911 44.998 25.295 1.00 69.20 73 PRO D O 1
ATOM 1808 N N . GLN D 1 23 ? -25.897 47.099 24.467 1.00 70.24 74 GLN D N 1
ATOM 1809 C CA . GLN D 1 23 ? -24.463 47.052 24.189 1.00 70.57 74 GLN D CA 1
ATOM 1810 C C . GLN D 1 23 ? -23.576 48.280 24.432 1.00 70.23 74 GLN D C 1
ATOM 1811 O O . GLN D 1 23 ? -22.560 48.162 25.106 1.00 71.80 74 GLN D O 1
ATOM 1817 N N . ASN D 1 24 ? -23.905 49.456 23.919 1.00 68.80 75 ASN D N 1
ATOM 1818 C CA . ASN D 1 24 ? -22.966 50.546 24.149 1.00 67.59 75 ASN D CA 1
ATOM 1819 C C . ASN D 1 24 ? -23.192 51.327 25.421 1.00 66.45 75 ASN D C 1
ATOM 1820 O O . ASN D 1 24 ? -23.389 52.537 25.425 1.00 66.06 75 ASN D O 1
ATOM 1825 N N . TRP D 1 25 ? -23.082 50.588 26.512 1.00 66.23 76 TRP D N 1
ATOM 1826 C CA . TRP D 1 25 ? -23.287 51.071 27.871 1.00 66.40 76 TRP D CA 1
ATOM 1827 C C . TRP D 1 25 ? -22.578 52.347 28.343 1.00 67.07 76 TRP D C 1
ATOM 1828 O O . TRP D 1 25 ? -22.911 52.893 29.405 1.00 67.76 76 TRP D O 1
ATOM 1839 N N . PRO D 1 26 ? -21.585 52.837 27.594 1.00 66.89 77 PRO D N 1
ATOM 1840 C CA . PRO D 1 26 ? -21.040 54.054 28.198 1.00 68.09 77 PRO D CA 1
ATOM 1841 C C . PRO D 1 26 ? -22.036 55.192 27.994 1.00 69.63 77 PRO D C 1
ATOM 1842 O O . PRO D 1 26 ? -22.356 55.951 28.925 1.00 70.02 77 PRO D O 1
ATOM 1846 N N . ARG D 1 27 ? -22.538 55.277 26.765 1.00 70.73 78 ARG D N 1
ATOM 1847 C CA . ARG D 1 27 ? -23.498 56.296 26.398 1.00 71.63 78 ARG D CA 1
ATOM 1848 C C . ARG D 1 27 ? -24.821 56.204 27.153 1.00 71.63 78 ARG D C 1
ATOM 1849 O O . ARG D 1 27 ? -25.671 57.065 26.975 1.00 72.95 78 ARG D O 1
ATOM 1857 N N . ILE D 1 28 ? -25.016 55.188 27.992 1.00 71.37 79 ILE D N 1
ATOM 1858 C CA . ILE D 1 28 ? -26.277 55.112 28.729 1.00 70.91 79 ILE D CA 1
ATOM 1859 C C . ILE D 1 28 ? -26.255 56.153 29.834 1.00 71.65 79 ILE D C 1
ATOM 1860 O O . ILE D 1 28 ? -27.125 56.180 30.707 1.00 72.25 79 ILE D O 1
ATOM 1865 N N . THR D 1 29 ? -25.238 57.000 29.810 1.00 71.79 80 THR D N 1
ATOM 1866 C CA . THR D 1 29 ? -25.145 58.054 30.794 1.00 72.69 80 THR D CA 1
ATOM 1867 C C . THR D 1 29 ? -26.248 59.079 30.447 1.00 74.19 80 THR D C 1
ATOM 1868 O O . THR D 1 29 ? -26.651 59.893 31.289 1.00 75.04 80 THR D O 1
ATOM 1872 N N . SER D 1 30 ? -26.746 58.984 29.207 1.00 74.69 81 SER D N 1
ATOM 1873 C CA . SER D 1 30 ? -27.806 59.836 28.640 1.00 74.85 81 SER D CA 1
ATOM 1874 C C . 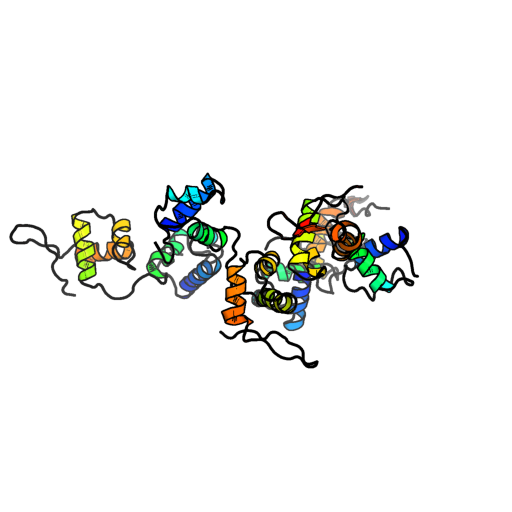SER D 1 30 ? -29.138 59.718 29.374 1.00 75.40 81 SER D C 1
ATOM 1875 O O . SER D 1 30 ? -30.104 60.421 29.067 1.00 75.56 81 SER D O 1
ATOM 1878 N N . PHE D 1 31 ? -29.191 58.776 30.300 1.00 75.49 82 PHE D N 1
ATOM 1879 C CA . PHE D 1 31 ? -30.351 58.532 31.144 1.00 75.58 82 PHE D CA 1
ATOM 1880 C C . PHE D 1 31 ? -29.571 58.026 32.335 1.00 76.25 82 PHE D C 1
ATOM 1881 O O . PHE D 1 31 ? -28.457 57.520 32.148 1.00 76.97 82 PHE D O 1
ATOM 1889 N N . LEU D 1 32 ? -30.099 58.151 33.548 1.00 76.30 83 LEU D N 1
ATOM 1890 C CA . LEU D 1 32 ? -29.339 57.646 34.693 1.00 75.78 83 LEU D CA 1
ATOM 1891 C C . LEU D 1 32 ? -27.932 58.228 34.606 1.00 75.49 83 LEU D C 1
ATOM 1892 O O . LEU D 1 32 ? -26.984 57.545 34.188 1.00 74.98 83 LEU D O 1
ATOM 1897 N N . PRO D 1 33 ? -27.778 59.510 34.944 1.00 75.11 84 PRO D N 1
ATOM 1898 C CA . PRO D 1 33 ? -26.428 60.078 34.870 1.00 74.61 84 PRO D CA 1
ATOM 1899 C C . PRO D 1 33 ? -25.660 59.675 36.136 1.00 73.93 84 PRO D C 1
ATOM 1900 O O . PRO D 1 33 ? -24.428 59.677 36.175 1.00 72.07 84 PRO D O 1
ATOM 1904 N N . ASN D 1 34 ? -26.422 59.319 37.166 1.00 73.67 85 ASN D N 1
ATOM 1905 C CA . ASN D 1 34 ? -25.858 58.904 38.442 1.00 74.22 85 ASN D CA 1
ATOM 1906 C C . ASN D 1 34 ? -25.781 57.394 38.566 1.00 73.97 85 ASN D C 1
ATOM 1907 O O . ASN D 1 34 ? -25.813 56.838 39.662 1.00 73.55 85 ASN D O 1
ATOM 1912 N N . ARG D 1 35 ? -25.682 56.728 37.431 1.00 74.17 86 ARG D N 1
ATOM 1913 C CA . ARG D 1 35 ? -25.588 55.288 37.439 1.00 74.02 86 ARG D CA 1
ATOM 1914 C C . ARG D 1 35 ? -24.578 54.885 36.370 1.00 74.00 86 ARG D C 1
ATOM 1915 O O . ARG D 1 35 ? -24.753 55.192 35.182 1.00 74.92 86 ARG D O 1
ATOM 1923 N N . SER D 1 36 ? -23.517 54.210 36.810 1.00 72.78 87 SER D N 1
ATOM 1924 C CA . SER D 1 36 ? -22.444 53.758 35.933 1.00 69.64 87 SER D CA 1
ATOM 1925 C C . SER D 1 36 ? -22.928 52.756 34.902 1.00 69.31 87 SER D C 1
ATOM 1926 O O . SER D 1 36 ? -23.961 52.109 35.075 1.00 68.47 87 SER D O 1
ATOM 1929 N N . PRO D 1 37 ? -22.181 52.619 33.806 1.00 68.96 88 PRO D N 1
ATOM 1930 C CA . PRO D 1 37 ? -22.581 51.663 32.779 1.00 68.73 88 PRO D CA 1
ATOM 1931 C C . PRO D 1 37 ? -22.546 50.282 33.436 1.00 67.92 88 PRO D C 1
ATOM 1932 O O . PRO D 1 37 ? -23.500 49.506 33.325 1.00 68.83 88 PRO D O 1
ATOM 1936 N N . LYS D 1 38 ? -21.453 49.980 34.134 1.00 65.68 89 LYS D N 1
ATOM 1937 C CA . LYS D 1 38 ? -21.361 48.704 34.819 1.00 65.16 89 LYS D CA 1
ATOM 1938 C C . LYS D 1 38 ? -22.672 48.422 35.543 1.00 63.75 89 LYS D C 1
ATOM 1939 O O . LYS D 1 38 ? -23.310 47.398 35.332 1.00 63.72 89 LYS D O 1
ATOM 1945 N N . GLN D 1 39 ? -23.070 49.353 36.393 1.00 62.85 90 GLN D N 1
ATOM 1946 C CA . GLN D 1 39 ? -24.295 49.218 37.160 1.00 62.94 90 GLN D CA 1
ATOM 1947 C C . GLN D 1 39 ? -25.548 48.902 36.368 1.00 61.47 90 GLN D C 1
ATOM 1948 O O . GLN D 1 39 ? -26.432 48.200 36.865 1.00 61.75 90 GLN D O 1
ATOM 1954 N N . CYS D 1 40 ? -25.649 49.428 35.154 1.00 59.93 91 CYS D N 1
ATOM 1955 C CA . CYS D 1 40 ? -26.834 49.169 34.342 1.00 59.72 91 CYS D CA 1
ATOM 1956 C C . CYS D 1 40 ? -26.771 47.831 33.629 1.00 58.51 91 CYS D C 1
ATOM 1957 O O . CYS D 1 40 ? -27.714 47.040 33.695 1.00 57.63 91 CYS D O 1
ATOM 1960 N N . ARG D 1 41 ? -25.659 47.584 32.943 1.00 58.10 92 ARG D N 1
ATOM 1961 C CA . ARG D 1 41 ? -25.473 46.331 32.230 1.00 57.12 92 ARG D CA 1
ATOM 1962 C C . ARG D 1 41 ? -25.905 45.229 33.191 1.00 57.37 92 ARG D C 1
ATOM 1963 O O . ARG D 1 41 ? -26.876 44.521 32.950 1.00 56.97 92 ARG D O 1
ATOM 1971 N N . GLU D 1 42 ? -25.188 45.124 34.301 1.00 57.72 93 GLU D N 1
ATOM 1972 C CA . GLU D 1 42 ? -25.469 44.127 35.318 1.00 58.54 93 GLU D CA 1
ATOM 1973 C C . GLU D 1 42 ? -26.939 44.046 35.738 1.00 59.25 93 GLU D C 1
ATOM 1974 O O . GLU D 1 42 ? -27.440 42.967 36.037 1.00 59.17 93 GLU D O 1
ATOM 1980 N N . ARG D 1 43 ? -27.626 45.184 35.764 1.00 60.53 94 ARG D N 1
ATOM 1981 C CA . ARG D 1 43 ? -29.041 45.219 36.145 1.00 61.60 94 ARG D CA 1
ATOM 1982 C C . ARG D 1 43 ? -29.908 44.551 35.086 1.00 61.75 94 ARG D C 1
ATOM 1983 O O . ARG D 1 43 ? -30.841 43.803 35.372 1.00 62.44 94 ARG D O 1
ATOM 1991 N N . TRP D 1 44 ? -29.578 44.841 33.846 1.00 61.90 95 TRP D N 1
ATOM 1992 C CA . TRP D 1 44 ? -30.297 44.293 32.733 1.00 61.84 95 TRP D CA 1
ATOM 1993 C C . TRP D 1 44 ? -29.976 42.812 32.494 1.00 61.26 95 TRP D C 1
ATOM 1994 O O . TRP D 1 44 ? -30.877 41.978 32.542 1.00 62.20 95 TRP D O 1
ATOM 2005 N N . PHE D 1 45 ? -28.707 42.477 32.264 1.00 59.52 96 PHE D N 1
ATOM 2006 C CA . PHE D 1 45 ? -28.326 41.088 32.011 1.00 57.68 96 PHE D CA 1
ATOM 2007 C C . PHE D 1 45 ? -28.713 40.090 33.074 1.00 57.54 96 PHE D C 1
ATOM 2008 O O . PHE D 1 45 ? -28.947 38.927 32.759 1.00 57.01 96 PHE D O 1
ATOM 2016 N N . ASN D 1 46 ? -28.772 40.529 34.328 1.00 57.47 97 ASN D N 1
ATOM 2017 C CA . ASN D 1 46 ? -29.119 39.632 35.428 1.00 57.98 97 ASN D CA 1
ATOM 2018 C C . ASN D 1 46 ? -30.526 39.752 35.991 1.00 59.39 97 ASN D C 1
ATOM 2019 O O . ASN D 1 46 ? -31.025 38.798 36.588 1.00 59.85 97 ASN D O 1
ATOM 2024 N N . HIS D 1 47 ? -31.175 40.901 35.821 1.00 60.67 98 HIS D N 1
ATOM 2025 C CA . HIS D 1 47 ? -32.522 41.032 36.355 1.00 61.64 98 HIS D CA 1
ATOM 2026 C C . HIS D 1 47 ? -33.589 41.510 35.397 1.00 62.16 98 HIS D C 1
ATOM 2027 O O . HIS D 1 47 ? -34.659 40.924 35.338 1.00 62.68 98 HIS D O 1
ATOM 2034 N N . LEU D 1 48 ? -33.310 42.559 34.637 1.00 63.14 99 LEU D N 1
ATOM 2035 C CA . LEU D 1 48 ? -34.317 43.108 33.728 1.00 64.84 99 LEU D CA 1
ATOM 2036 C C . LEU D 1 48 ? -34.633 42.383 32.428 1.00 65.79 99 LEU D C 1
ATOM 2037 O O . LEU D 1 48 ? -35.778 42.379 31.979 1.00 65.85 99 LEU D O 1
ATOM 2042 N N . ASP D 1 49 ? -33.615 41.795 31.820 1.00 66.46 100 ASP D N 1
ATOM 2043 C CA . ASP D 1 49 ? -33.747 41.048 30.574 1.00 66.05 100 ASP D CA 1
ATOM 2044 C C . ASP D 1 49 ? -34.924 40.052 30.613 1.00 66.70 100 ASP D C 1
ATOM 2045 O O . ASP D 1 49 ? -35.211 39.454 31.661 1.00 67.02 100 ASP D O 1
ATOM 2050 N N . PRO D 1 50 ? -35.611 39.845 29.473 1.00 66.55 101 PRO D N 1
ATOM 2051 C CA . PRO D 1 50 ? -36.737 38.904 29.480 1.00 66.35 101 PRO D CA 1
ATOM 2052 C C . PRO D 1 50 ? -36.305 37.445 29.583 1.00 66.03 101 PRO D C 1
ATOM 2053 O O . PRO D 1 50 ? -37.042 36.608 30.103 1.00 65.34 101 PRO D O 1
ATOM 2057 N N . ALA D 1 51 ? -35.115 37.139 29.081 1.00 66.13 102 ALA D N 1
ATOM 2058 C CA . ALA D 1 51 ? -34.625 35.764 29.102 1.00 67.41 102 ALA D CA 1
ATOM 2059 C C . ALA D 1 51 ? -34.331 35.247 30.508 1.00 67.91 102 ALA D C 1
ATOM 2060 O O . ALA D 1 51 ? -34.255 34.027 30.739 1.00 67.24 102 ALA D O 1
ATOM 2062 N N . VAL D 1 52 ? -34.169 36.177 31.444 1.00 67.55 103 VAL D N 1
ATOM 2063 C CA . VAL D 1 52 ? -33.877 35.820 32.823 1.00 67.19 103 VAL D CA 1
ATOM 2064 C C . VAL D 1 52 ? -35.092 35.298 33.558 1.00 67.68 103 VAL D C 1
ATOM 2065 O O . VAL D 1 52 ? -36.008 36.053 33.853 1.00 67.25 103 VAL D O 1
ATOM 2069 N N . VAL D 1 53 ? -35.089 34.010 33.866 1.00 69.37 104 VAL D N 1
ATOM 2070 C CA . VAL D 1 53 ? -36.206 33.396 34.581 1.00 71.84 104 VAL D CA 1
ATOM 2071 C C . VAL D 1 53 ? -36.089 33.622 36.117 1.00 72.95 104 VAL D C 1
ATOM 2072 O O . VAL D 1 53 ? -34.991 33.891 36.624 1.00 72.58 104 VAL D O 1
ATOM 2076 N N . LYS D 1 54 ? -37.209 33.530 36.847 1.00 73.88 105 LYS D N 1
ATOM 2077 C CA . LYS D 1 54 ? -37.181 33.717 38.309 1.00 75.27 105 LYS D CA 1
ATOM 2078 C C . LYS D 1 54 ? -37.981 32.693 39.146 1.00 75.28 105 LYS D C 1
ATOM 2079 O O . LYS D 1 54 ? -38.126 32.861 40.361 1.00 73.95 105 LYS D O 1
ATOM 2085 N N . HIS D 1 55 ? -38.494 31.640 38.507 1.00 75.72 106 HIS D N 1
ATOM 2086 C CA . HIS D 1 55 ? -39.248 30.618 39.234 1.00 75.76 106 HIS D CA 1
ATOM 2087 C C . HIS D 1 55 ? -38.318 29.814 40.131 1.00 74.78 106 HIS D C 1
ATOM 2088 O O . HIS D 1 55 ? -37.174 29.552 39.759 1.00 75.48 106 HIS D O 1
ATOM 2095 N N . ALA D 1 56 ? -38.814 29.404 41.297 1.00 73.13 107 ALA D N 1
ATOM 2096 C CA . ALA D 1 56 ? -38.010 28.634 42.249 1.00 71.35 107 ALA D CA 1
ATOM 2097 C C . ALA D 1 56 ? -37.020 27.682 41.580 1.00 70.06 107 ALA D C 1
ATOM 2098 O O . ALA D 1 56 ? -37.200 27.251 40.434 1.00 69.23 107 ALA D O 1
ATOM 2100 N N . TRP D 1 57 ? -35.961 27.358 42.307 1.00 67.92 108 TRP D N 1
ATOM 2101 C CA . TRP D 1 57 ? -34.954 26.472 41.770 1.00 65.69 108 TRP D CA 1
ATOM 2102 C C . TRP D 1 57 ? -35.507 25.060 41.711 1.00 65.20 108 TRP D C 1
ATOM 2103 O O . TRP D 1 57 ? -35.867 24.487 42.734 1.00 65.59 108 TRP D O 1
ATOM 2114 N N . THR D 1 58 ? -35.610 24.512 40.507 1.00 64.21 109 THR D N 1
ATOM 2115 C CA . THR D 1 58 ? -36.111 23.152 40.361 1.00 63.40 109 THR D CA 1
ATOM 2116 C C . THR D 1 58 ? -34.931 22.303 40.795 1.00 64.09 109 THR D C 1
ATOM 2117 O O . THR D 1 58 ? -33.796 22.789 40.806 1.00 64.92 109 THR D O 1
ATOM 2121 N N . PRO D 1 59 ? -35.176 21.042 41.195 1.00 63.99 110 PRO D N 1
ATOM 2122 C CA . PRO D 1 59 ? -34.072 20.175 41.620 1.00 62.58 110 PRO D CA 1
ATOM 2123 C C . PRO D 1 59 ? -33.315 19.717 40.391 1.00 61.76 110 PRO D C 1
ATOM 2124 O O . PRO D 1 59 ? -32.198 19.218 40.480 1.00 61.29 110 PRO D O 1
ATOM 2128 N N . GLU D 1 60 ? -33.935 19.891 39.233 1.00 61.47 111 GLU D N 1
ATOM 2129 C CA . GLU D 1 60 ? -33.263 19.522 38.004 1.00 62.62 111 GLU D CA 1
ATOM 2130 C C . GLU D 1 60 ? -32.190 20.599 37.870 1.00 62.40 111 GLU D C 1
ATOM 2131 O O . GLU D 1 60 ? -31.011 20.310 37.656 1.00 63.29 111 GLU D O 1
ATOM 2137 N N . GLU D 1 61 ? -32.609 21.848 38.020 1.00 60.82 112 GLU D N 1
ATOM 2138 C CA . GLU D 1 61 ? -31.680 22.951 37.948 1.00 59.16 112 GLU D CA 1
ATOM 2139 C C . GLU D 1 61 ? -30.575 22.689 38.955 1.00 58.35 112 GLU D C 1
ATOM 2140 O O . GLU D 1 61 ? -29.401 22.726 38.618 1.00 58.30 112 GLU D O 1
ATOM 2146 N N . ASP D 1 62 ? -30.950 22.407 40.193 1.00 57.63 113 ASP D N 1
ATOM 2147 C CA . ASP D 1 62 ? -29.948 22.139 41.207 1.00 59.03 113 ASP D CA 1
ATOM 2148 C C . ASP D 1 62 ? -29.017 21.024 40.729 1.00 59.61 113 ASP D C 1
ATOM 2149 O O . ASP D 1 62 ? -27.800 21.135 40.850 1.00 60.62 113 ASP D O 1
ATOM 2154 N N . GLU D 1 63 ? -29.580 19.957 40.170 1.00 59.70 114 GLU D N 1
ATOM 2155 C CA . GLU D 1 63 ? -28.759 18.839 39.710 1.00 59.73 114 GLU D CA 1
ATOM 2156 C C . GLU D 1 63 ? -27.692 19.312 38.721 1.00 59.10 114 GLU D C 1
ATOM 2157 O O . GLU D 1 63 ? -26.501 19.068 38.916 1.00 58.38 114 GLU D O 1
ATOM 2163 N N . THR D 1 64 ? -28.113 20.003 37.670 1.00 58.75 115 THR D N 1
ATOM 2164 C CA . THR D 1 64 ? -27.182 20.500 36.657 1.00 58.25 115 THR D CA 1
ATOM 2165 C C . THR D 1 64 ? -26.060 21.369 37.214 1.00 57.60 115 THR D C 1
ATOM 2166 O O . THR D 1 64 ? -24.905 21.248 36.803 1.00 57.21 115 THR D O 1
ATOM 2170 N N . ILE D 1 65 ? -26.416 22.268 38.126 1.00 56.65 116 ILE D N 1
ATOM 2171 C CA . ILE D 1 65 ? -25.448 23.160 38.740 1.00 55.65 116 ILE D CA 1
ATOM 2172 C C . ILE D 1 65 ? -24.479 22.340 39.552 1.00 55.36 116 ILE D C 1
ATOM 2173 O O . ILE D 1 65 ? -23.274 22.545 39.510 1.00 54.93 116 ILE D O 1
ATOM 2178 N N . PHE D 1 66 ? -25.027 21.406 40.305 1.00 54.90 117 PHE D N 1
ATOM 2179 C CA . PHE D 1 66 ? -24.226 20.558 41.143 1.00 54.80 117 PHE D CA 1
ATOM 2180 C C . PHE D 1 66 ? -23.286 19.710 40.312 1.00 54.07 117 PHE D C 1
ATOM 2181 O O . PHE D 1 66 ? -22.084 19.923 40.329 1.00 54.40 117 PHE D O 1
ATOM 2189 N N . ARG D 1 67 ? -23.823 18.770 39.558 1.00 53.59 118 ARG D N 1
ATOM 2190 C CA . ARG D 1 67 ? -22.974 17.905 38.763 1.00 54.00 118 ARG D CA 1
ATOM 2191 C C . ARG D 1 67 ? -21.882 18.650 38.027 1.00 52.88 118 ARG D C 1
ATOM 2192 O O . ARG D 1 67 ? -20.757 18.171 37.946 1.00 52.12 118 ARG D O 1
ATOM 2200 N N . ASN D 1 68 ? -22.200 19.831 37.511 1.00 52.72 119 ASN D N 1
ATOM 2201 C CA . ASN D 1 68 ? -21.217 20.600 36.759 1.00 53.99 119 ASN D CA 1
ATOM 2202 C C . ASN D 1 68 ? -20.159 21.293 37.610 1.00 55.05 119 ASN D C 1
ATOM 2203 O O . ASN D 1 68 ? -19.116 21.694 37.104 1.00 54.72 119 ASN D O 1
ATOM 2208 N N . TYR D 1 69 ? -20.420 21.430 38.902 1.00 56.10 120 TYR D N 1
ATOM 2209 C CA . TYR D 1 69 ? -19.457 22.073 39.790 1.00 55.56 120 TYR D CA 1
ATOM 2210 C C . TYR D 1 69 ? -18.416 21.075 40.285 1.00 55.38 120 TYR D C 1
ATOM 2211 O O . TYR D 1 69 ? -17.298 21.451 40.617 1.00 55.48 120 TYR D O 1
ATOM 2220 N N . LEU D 1 70 ? -18.783 19.804 40.344 1.00 54.36 121 LEU D N 1
ATOM 2221 C CA . LEU D 1 70 ? -17.841 18.791 40.783 1.00 54.80 121 LEU D CA 1
ATOM 2222 C C . LEU D 1 70 ? -16.896 18.508 39.641 1.00 55.25 121 LEU D C 1
ATOM 2223 O O . LEU D 1 70 ? -15.770 18.065 39.842 1.00 57.20 121 LEU D O 1
ATOM 2228 N N . LYS D 1 71 ? -17.381 18.745 38.432 1.00 53.43 122 LYS D N 1
ATOM 2229 C CA . LYS D 1 71 ? -16.614 18.484 37.235 1.00 51.70 122 LYS D CA 1
ATOM 2230 C C . LYS D 1 71 ? -15.808 19.715 36.899 1.00 51.31 122 LYS D C 1
ATOM 2231 O O . LYS D 1 71 ? -14.587 19.702 37.002 1.00 50.22 122 LYS D O 1
ATOM 2237 N N . LEU D 1 72 ? -16.500 20.778 36.501 1.00 51.59 123 LEU D N 1
ATOM 2238 C CA . LEU D 1 72 ? -15.857 22.042 36.171 1.00 51.34 123 LEU D CA 1
ATOM 2239 C C . LEU D 1 72 ? -15.584 22.717 37.503 1.00 52.92 123 LEU D C 1
ATOM 2240 O O . LEU D 1 72 ? -16.114 22.292 38.525 1.00 54.07 123 LEU D O 1
ATOM 2245 N N . GLY D 1 73 ? -14.763 23.758 37.512 1.00 53.87 124 GLY D N 1
ATOM 2246 C CA . GLY D 1 73 ? -14.483 24.418 38.773 1.00 54.72 124 GLY D CA 1
ATOM 2247 C C . GLY D 1 73 ? -15.712 25.108 39.330 1.00 54.94 124 GLY D C 1
ATOM 2248 O O . GLY D 1 73 ? -16.702 24.470 39.679 1.00 53.75 124 GLY D O 1
ATOM 2249 N N . SER D 1 74 ? -15.619 26.428 39.421 1.00 55.92 125 SER D N 1
ATOM 2250 C CA . SER D 1 74 ? -16.691 27.279 39.905 1.00 55.69 125 SER D CA 1
ATOM 2251 C C . SER D 1 74 ? -16.921 28.233 38.758 1.00 56.33 125 SER D C 1
ATOM 2252 O O . SER D 1 74 ? -17.199 29.408 38.967 1.00 57.05 125 SER D O 1
ATOM 2255 N N . LYS D 1 75 ? -16.774 27.702 37.545 1.00 55.94 126 LYS D N 1
ATOM 2256 C CA . LYS D 1 75 ? -16.926 28.460 36.307 1.00 56.34 126 LYS D CA 1
ATOM 2257 C C . LYS D 1 75 ? -18.409 28.707 35.999 1.00 55.63 126 LYS D C 1
ATOM 2258 O O . LYS D 1 75 ? -19.022 27.977 35.226 1.00 56.20 126 LYS D O 1
ATOM 2264 N N . TRP D 1 76 ? -18.969 29.749 36.610 1.00 55.15 127 TRP D N 1
ATOM 2265 C CA . TRP D 1 76 ? -20.375 30.113 36.448 1.00 54.41 127 TRP D CA 1
ATOM 2266 C C . TRP D 1 76 ? -20.746 30.579 35.055 1.00 53.77 127 TRP D C 1
ATOM 2267 O O . TRP D 1 76 ? -21.768 30.167 34.516 1.00 55.48 127 TRP D O 1
ATOM 2278 N N . SER D 1 77 ? -19.933 31.457 34.487 1.00 51.44 128 SER D N 1
ATOM 2279 C CA . SER D 1 77 ? -20.173 31.962 33.149 1.00 51.38 128 SER D CA 1
ATOM 2280 C C . SER D 1 77 ? -20.570 30.816 32.229 1.00 51.41 128 SER D C 1
ATOM 2281 O O . SER D 1 77 ? -21.371 30.984 31.313 1.00 50.41 128 SER D O 1
ATOM 2284 N N . VAL D 1 78 ? -19.982 29.651 32.479 1.00 51.28 129 VAL D N 1
ATOM 2285 C CA . VAL D 1 78 ? -20.235 28.458 31.687 1.00 50.44 129 VAL D CA 1
ATOM 2286 C C . VAL D 1 78 ? -21.511 27.747 32.098 1.00 51.04 129 VAL D C 1
ATOM 2287 O O . VAL D 1 78 ? -22.379 27.511 31.270 1.00 53.42 129 VAL D O 1
ATOM 2291 N N . ILE D 1 79 ? -21.635 27.396 33.370 1.00 50.07 130 ILE D N 1
ATOM 2292 C CA . ILE D 1 79 ? -22.835 26.705 33.816 1.00 49.90 130 ILE D CA 1
ATOM 2293 C C . ILE D 1 79 ? -24.070 27.523 33.467 1.00 50.42 130 ILE D C 1
ATOM 2294 O O . ILE D 1 79 ? -25.120 26.971 33.166 1.00 49.50 130 ILE D O 1
ATOM 2299 N N . ALA D 1 80 ? -23.941 28.843 33.506 1.00 51.04 131 ALA D N 1
ATOM 2300 C CA . ALA D 1 80 ? -25.067 29.708 33.179 1.00 52.93 131 ALA D CA 1
ATOM 2301 C C . ALA D 1 80 ? -25.402 29.569 31.710 1.00 54.15 131 ALA D C 1
ATOM 2302 O O . ALA D 1 80 ? -26.472 29.995 31.267 1.00 54.95 131 ALA D O 1
ATOM 2304 N N . LYS D 1 81 ? -24.472 28.987 30.955 1.00 54.77 132 LYS D N 1
ATOM 2305 C CA . LYS D 1 81 ? -24.665 28.773 29.528 1.00 54.51 132 LYS D CA 1
ATOM 2306 C C . LYS D 1 81 ? -25.413 27.467 29.347 1.00 55.22 132 LYS D C 1
ATOM 2307 O O . LYS D 1 81 ? -26.019 27.220 28.309 1.00 54.78 132 LYS D O 1
ATOM 2313 N N . LEU D 1 82 ? -25.373 26.627 30.371 1.00 55.45 133 LEU D N 1
ATOM 2314 C CA . LEU D 1 82 ? -26.073 25.364 30.309 1.00 56.75 133 LEU D CA 1
ATOM 2315 C C . LEU D 1 82 ? -27.494 25.593 30.787 1.00 58.35 133 LEU D C 1
ATOM 2316 O O . LEU D 1 82 ? -28.436 25.405 30.024 1.00 60.60 133 LEU D O 1
ATOM 2321 N N . ILE D 1 83 ? -27.664 26.001 32.041 1.00 59.04 134 ILE D N 1
ATOM 2322 C CA . ILE D 1 83 ? -29.009 26.248 32.541 1.00 59.41 134 ILE D CA 1
ATOM 2323 C C . ILE D 1 83 ? -29.613 27.423 31.790 1.00 60.98 134 ILE D C 1
ATOM 2324 O O . ILE D 1 83 ? -29.155 28.563 31.897 1.00 61.04 134 ILE D O 1
ATOM 2329 N N . PRO D 1 84 ? -30.652 27.157 31.004 1.00 62.33 135 PRO D N 1
ATOM 2330 C CA . PRO D 1 84 ? -31.270 28.253 30.266 1.00 62.78 135 PRO D CA 1
ATOM 2331 C C . PRO D 1 84 ? -31.965 29.175 31.264 1.00 63.10 135 PRO D C 1
ATOM 2332 O O . PRO D 1 84 ? -32.240 28.768 32.401 1.00 63.08 135 PRO D O 1
ATOM 2336 N N . GLY D 1 85 ? -32.221 30.415 30.850 1.00 62.33 136 GLY D N 1
ATOM 2337 C CA . GLY D 1 85 ? -32.892 31.364 31.724 1.00 61.46 136 GLY D CA 1
ATOM 2338 C C . GLY D 1 85 ? -32.136 31.825 32.961 1.00 60.35 136 GLY D C 1
ATOM 2339 O O . GLY D 1 85 ? -32.480 32.863 33.529 1.00 60.67 136 GLY D O 1
ATOM 2340 N N . ARG D 1 86 ? -31.128 31.070 33.395 1.00 58.97 137 ARG D N 1
ATOM 2341 C CA . ARG D 1 86 ? -30.352 31.462 34.563 1.00 57.39 137 ARG D CA 1
ATOM 2342 C C . ARG D 1 86 ? -29.007 32.037 34.172 1.00 56.54 137 ARG D C 1
ATOM 2343 O O . ARG D 1 86 ? -28.354 31.554 33.251 1.00 56.37 137 ARG D O 1
ATOM 2351 N N . THR D 1 87 ? -28.614 33.080 34.891 1.00 55.15 138 THR D N 1
ATOM 2352 C CA . THR D 1 87 ? -27.357 33.772 34.680 1.00 53.72 138 THR D CA 1
ATOM 2353 C C . THR D 1 87 ? -26.330 33.117 35.572 1.00 54.02 138 THR D C 1
ATOM 2354 O O . THR D 1 87 ? -26.627 32.130 36.235 1.00 54.80 138 THR D O 1
ATOM 2358 N N . ASP D 1 88 ? -25.126 33.673 35.606 1.00 53.29 139 ASP D N 1
ATOM 2359 C CA . ASP D 1 88 ? -24.081 33.093 36.426 1.00 52.17 139 ASP D CA 1
ATOM 2360 C C . ASP D 1 88 ? -24.112 33.657 37.820 1.00 50.98 139 ASP D C 1
ATOM 2361 O O . ASP D 1 88 ? -23.547 33.077 38.733 1.00 51.60 139 ASP D O 1
ATOM 2366 N N . ASN D 1 89 ? -24.763 34.793 38.000 1.00 49.74 140 ASN D N 1
ATOM 2367 C CA . ASN D 1 89 ? -24.829 35.348 39.339 1.00 49.07 140 ASN D CA 1
ATOM 2368 C C . ASN D 1 89 ? -25.944 34.602 40.039 1.00 48.40 140 ASN D C 1
ATOM 2369 O O . ASN D 1 89 ? -25.856 34.279 41.213 1.00 47.71 140 ASN D O 1
ATOM 2374 N N . ALA D 1 90 ? -26.999 34.316 39.298 1.00 48.36 141 ALA D N 1
ATOM 2375 C CA . ALA D 1 90 ? -28.119 33.597 39.862 1.00 48.87 141 ALA D CA 1
ATOM 2376 C C . ALA D 1 90 ? -27.627 32.216 40.292 1.00 49.68 141 ALA D C 1
ATOM 2377 O O . ALA D 1 90 ? -27.986 31.724 41.364 1.00 49.50 141 ALA D O 1
ATOM 2379 N N . ILE D 1 91 ? -26.802 31.600 39.445 1.00 49.87 142 ILE D N 1
ATOM 2380 C CA . ILE D 1 91 ? -26.259 30.276 39.722 1.00 48.73 142 ILE D CA 1
ATOM 2381 C C . ILE D 1 91 ? -25.380 30.375 40.945 1.00 49.81 142 ILE D C 1
ATOM 2382 O O . ILE D 1 91 ? -25.595 29.677 41.927 1.00 49.92 142 ILE D O 1
ATOM 2387 N N . LYS D 1 92 ? -24.393 31.264 40.867 1.00 50.20 143 LYS D N 1
ATOM 2388 C CA . LYS D 1 92 ? -23.435 31.497 41.943 1.00 50.30 143 LYS D CA 1
ATOM 2389 C C . LYS D 1 92 ? -24.121 31.469 43.314 1.00 50.75 143 LYS D C 1
ATOM 2390 O O . LYS D 1 92 ? -23.893 30.563 44.114 1.00 50.33 143 LYS D O 1
ATOM 2396 N N . ASN D 1 93 ? -24.976 32.451 43.573 1.00 50.80 144 ASN D N 1
ATOM 2397 C CA . ASN D 1 93 ? -25.675 32.530 44.849 1.00 52.90 144 ASN D CA 1
ATOM 2398 C C . ASN D 1 93 ? -26.397 31.234 45.223 1.00 53.67 144 ASN D C 1
ATOM 2399 O O . ASN D 1 93 ? -26.565 30.927 46.402 1.00 55.19 144 ASN D O 1
ATOM 2404 N N . ARG D 1 94 ? -26.840 30.474 44.231 1.00 53.53 145 ARG D N 1
ATOM 2405 C CA . ARG D 1 94 ? -27.528 29.229 44.528 1.00 53.03 145 ARG D CA 1
ATOM 2406 C C . ARG D 1 94 ? -26.560 28.297 45.237 1.00 52.19 145 ARG D C 1
ATOM 2407 O O . ARG D 1 94 ? -26.872 27.751 46.284 1.00 53.49 145 ARG D O 1
ATOM 2415 N N . TRP D 1 95 ? -25.369 28.138 44.686 1.00 51.23 146 TRP D N 1
ATOM 2416 C CA . TRP D 1 95 ? -24.395 27.242 45.280 1.00 51.99 146 TRP D CA 1
ATOM 2417 C C . TRP D 1 95 ? -23.865 27.644 46.656 1.00 52.69 146 TRP D C 1
ATOM 2418 O O . TRP D 1 95 ? -23.666 26.788 47.522 1.00 52.03 146 TRP D O 1
ATOM 2429 N N . ASN D 1 96 ? -23.631 28.933 46.865 1.00 53.10 147 ASN D N 1
ATOM 2430 C CA . ASN D 1 96 ? -23.105 29.392 48.142 1.00 53.68 147 ASN D CA 1
ATOM 2431 C C . ASN D 1 96 ? -24.180 29.413 49.225 1.00 54.50 147 ASN D C 1
ATOM 2432 O O . ASN D 1 96 ? -23.895 29.242 50.419 1.00 54.48 147 ASN D O 1
ATOM 2437 N N . SER D 1 97 ? -25.420 29.590 48.784 1.00 54.55 148 SER D N 1
ATOM 2438 C CA . SER D 1 97 ? -26.569 29.666 49.668 1.00 55.97 148 SER D CA 1
ATOM 2439 C C . SER D 1 97 ? -27.248 28.335 50.011 1.00 57.10 148 SER D C 1
ATOM 2440 O O . SER D 1 97 ? -27.498 28.027 51.189 1.00 58.12 148 SER D O 1
ATOM 2443 N N . SER D 1 98 ? -27.543 27.550 48.982 1.00 56.17 149 SER D N 1
ATOM 2444 C CA . SER D 1 98 ? -28.242 26.287 49.155 1.00 55.49 149 SER D CA 1
ATOM 2445 C C . SER D 1 98 ? -27.441 24.991 49.035 1.00 55.44 149 SER D C 1
ATOM 2446 O O . SER D 1 98 ? -27.446 24.154 49.941 1.00 55.71 149 SER D O 1
ATOM 2449 N N . ILE D 1 99 ? -26.751 24.844 47.911 1.00 55.00 150 ILE D N 1
ATOM 2450 C CA . ILE D 1 99 ? -26.009 23.632 47.587 1.00 54.82 150 ILE D CA 1
ATOM 2451 C C . ILE D 1 99 ? -24.739 23.216 48.320 1.00 56.27 150 ILE D C 1
ATOM 2452 O O . ILE D 1 99 ? -24.638 22.067 48.739 1.00 56.98 150 ILE D O 1
ATOM 2457 N N . SER D 1 100 ? -23.758 24.099 48.454 1.00 58.42 151 SER D N 1
ATOM 2458 C CA . SER D 1 100 ? -22.530 23.726 49.151 1.00 60.05 151 SER D CA 1
ATOM 2459 C C . SER D 1 100 ? -22.913 23.120 50.493 1.00 61.88 151 SER D C 1
ATOM 2460 O O . SER D 1 100 ? -22.132 22.395 51.126 1.00 61.55 151 SER D O 1
ATOM 2463 N N . LYS D 1 101 ? -24.144 23.425 50.899 1.00 63.09 152 LYS D N 1
ATOM 2464 C CA . LYS D 1 101 ? -24.712 22.956 52.156 1.00 64.52 152 LYS D CA 1
ATOM 2465 C C . LYS D 1 101 ? -25.708 21.826 51.958 1.00 65.35 152 LYS D C 1
ATOM 2466 O O . LYS D 1 101 ? -26.676 21.721 52.697 1.00 64.12 152 LYS D O 1
ATOM 2472 N N . ARG D 1 102 ? -25.496 20.984 50.962 1.00 67.50 153 ARG D N 1
ATOM 2473 C CA . ARG D 1 102 ? -26.424 19.892 50.745 1.00 68.80 153 ARG D CA 1
ATOM 2474 C C . ARG D 1 102 ? -25.648 18.662 50.288 1.00 70.40 153 ARG D C 1
ATOM 2475 O O . ARG D 1 102 ? -26.227 17.622 49.996 1.00 71.41 153 ARG D O 1
ATOM 2483 N N . ILE D 1 103 ? -24.326 18.780 50.264 1.00 72.22 154 ILE D N 1
ATOM 2484 C CA . ILE D 1 103 ? -23.474 17.677 49.842 1.00 75.97 154 ILE D CA 1
ATOM 2485 C C . ILE D 1 103 ? -23.462 16.539 50.837 1.00 78.22 154 ILE D C 1
ATOM 2486 O O . ILE D 1 103 ? -23.424 16.768 52.038 1.00 79.76 154 ILE D O 1
ATOM 2491 N N . SER D 1 104 ? -23.461 15.316 50.318 1.00 81.16 155 SER D N 1
ATOM 2492 C CA . SER D 1 104 ? -23.425 14.096 51.129 1.00 84.24 155 SER D CA 1
ATOM 2493 C C . SER D 1 104 ? -22.343 13.241 50.500 1.00 85.47 155 SER D C 1
ATOM 2494 O O . SER D 1 104 ? -21.721 13.655 49.530 1.00 87.03 155 SER D O 1
ATOM 2497 N N . THR D 1 105 ? -22.094 12.068 51.062 1.00 87.22 156 THR D N 1
ATOM 2498 C CA . THR D 1 105 ? -21.132 11.151 50.472 1.00 88.58 156 THR D CA 1
ATOM 2499 C C . THR D 1 105 ? -22.008 9.922 50.219 1.00 90.31 156 THR D C 1
ATOM 2500 O O . THR D 1 105 ? -23.015 9.722 50.905 1.00 91.23 156 THR D O 1
ATOM 2504 N N . ASN D 1 106 ? -21.640 9.086 49.265 1.00 91.88 157 ASN D N 1
ATOM 2505 C CA . ASN D 1 106 ? -22.503 7.963 48.908 1.00 93.07 157 ASN D CA 1
ATOM 2506 C C . ASN D 1 106 ? -22.106 6.562 49.376 1.00 93.84 157 ASN D C 1
ATOM 2507 O O . ASN D 1 106 ? -20.977 6.351 49.838 1.00 94.02 157 ASN D O 1
ATOM 2512 N N . SER D 1 107 ? -23.067 5.625 49.284 1.00 94.69 158 SER D N 1
ATOM 2513 C CA . SER D 1 107 ? -22.811 4.193 49.548 1.00 95.60 158 SER D CA 1
ATOM 2514 C C . SER D 1 107 ? -21.885 3.944 48.349 1.00 95.45 158 SER D C 1
ATOM 2515 O O . SER D 1 107 ? -22.197 4.367 47.241 1.00 97.21 158 SER D O 1
ATOM 2518 N N . ASN D 1 108 ? -20.785 3.230 48.541 1.00 94.77 159 ASN D N 1
ATOM 2519 C CA . ASN D 1 108 ? -19.754 3.160 47.496 1.00 94.79 159 ASN D CA 1
ATOM 2520 C C . ASN D 1 108 ? -19.526 4.656 47.136 1.00 93.04 159 ASN D C 1
ATOM 2521 O O . ASN D 1 108 ? -20.082 5.250 46.201 1.00 93.10 159 ASN D O 1
ATOM 2526 N N . HIS D 1 109 ? -18.707 5.222 48.029 1.00 90.72 160 HIS D N 1
ATOM 2527 C CA . HIS D 1 109 ? -18.271 6.620 48.157 1.00 88.24 160 HIS D CA 1
ATOM 2528 C C . HIS D 1 109 ? -17.996 7.517 46.975 1.00 85.33 160 HIS D C 1
ATOM 2529 O O . HIS D 1 109 ? -16.982 7.372 46.305 1.00 85.42 160 HIS D O 1
ATOM 2536 N N . LYS D 1 110 ? -18.907 8.460 46.751 1.00 81.71 161 LYS D N 1
ATOM 2537 C CA . LYS D 1 110 ? -18.803 9.475 45.700 1.00 77.89 161 LYS D CA 1
ATOM 2538 C C . LYS D 1 110 ? -19.883 10.473 46.115 1.00 75.35 161 LYS D C 1
ATOM 2539 O O . LYS D 1 110 ? -20.877 10.094 46.726 1.00 75.26 161 LYS D O 1
ATOM 2545 N N . GLU D 1 111 ? -19.693 11.746 45.806 1.00 73.08 162 GLU D N 1
ATOM 2546 C CA . GLU D 1 111 ? -20.639 12.766 46.244 1.00 70.58 162 GLU D CA 1
ATOM 2547 C C . GLU D 1 111 ? -22.018 12.872 45.647 1.00 68.54 162 GLU D C 1
ATOM 2548 O O . GLU D 1 111 ? -22.204 12.782 44.431 1.00 68.59 162 GLU D O 1
ATOM 2554 N N . ILE D 1 112 ? -22.989 13.078 46.533 1.00 66.30 163 ILE D N 1
ATOM 2555 C CA . ILE D 1 112 ? -24.363 13.239 46.114 1.00 64.82 163 ILE D CA 1
ATOM 2556 C C . ILE D 1 112 ? -24.998 14.454 46.792 1.00 63.53 163 ILE D C 1
ATOM 2557 O O . ILE D 1 112 ? -24.537 14.919 47.836 1.00 62.88 163 ILE D O 1
ATOM 2562 N N . LEU D 1 113 ? -26.048 14.964 46.156 1.00 63.02 164 LEU D N 1
ATOM 2563 C CA . LEU D 1 113 ? -26.778 16.148 46.593 1.00 62.16 164 LEU D CA 1
ATOM 2564 C C . LEU D 1 113 ? -28.080 15.842 47.328 1.00 62.58 164 LEU D C 1
ATOM 2565 O O . LEU D 1 113 ? -28.979 15.212 46.788 1.00 62.69 164 LEU D O 1
ATOM 2570 N N . LEU D 1 114 ? -28.174 16.285 48.570 1.00 63.54 165 LEU D N 1
ATOM 2571 C CA . LEU D 1 114 ? -29.386 16.089 49.342 1.00 64.82 165 LEU D CA 1
ATOM 2572 C C . LEU D 1 114 ? -30.437 17.064 48.843 1.00 66.65 165 LEU D C 1
ATOM 2573 O O . LEU D 1 114 ? -30.122 18.045 48.171 1.00 66.96 165 LEU D O 1
ATOM 2578 N N . PRO D 1 115 ? -31.707 16.804 49.153 1.00 68.38 166 PRO D N 1
ATOM 2579 C CA . PRO D 1 115 ? -32.753 17.723 48.713 1.00 70.88 166 PRO D CA 1
ATOM 2580 C C . PRO D 1 115 ? -32.709 18.858 49.724 1.00 73.65 166 PRO D C 1
ATOM 2581 O O . PRO D 1 115 ? -32.145 18.678 50.807 1.00 73.69 166 PRO D O 1
ATOM 2585 N N . ASP D 1 116 ? -33.274 20.018 49.401 1.00 77.40 167 ASP D N 1
ATOM 2586 C CA . ASP D 1 116 ? -33.266 21.116 50.376 1.00 82.13 167 ASP D CA 1
ATOM 2587 C C . ASP D 1 116 ? -34.572 21.248 51.157 1.00 85.00 167 ASP D C 1
ATOM 2588 O O . ASP D 1 116 ? -35.575 20.591 50.846 1.00 85.98 167 ASP D O 1
ATOM 2593 N N . ARG D 1 117 ? -34.540 22.102 52.178 1.00 88.13 168 ARG D N 1
ATOM 2594 C CA . ARG D 1 117 ? -35.722 22.408 52.985 1.00 91.07 168 ARG D CA 1
ATOM 2595 C C . ARG D 1 117 ? -36.000 23.877 52.606 1.00 91.55 168 ARG D C 1
ATOM 2596 O O . ARG D 1 117 ? -35.135 24.520 51.989 1.00 91.25 168 ARG D O 1
ATOM 2604 N N . SER D 1 118 ? -37.174 24.416 52.945 1.00 92.07 169 SER D N 1
ATOM 2605 C CA . SER D 1 118 ? -37.467 25.812 52.588 1.00 92.34 169 SER D CA 1
ATOM 2606 C C . SER D 1 118 ? -38.273 26.629 53.610 1.00 91.72 169 SER D C 1
ATOM 2607 O O . SER D 1 118 ? -38.485 26.140 54.749 1.00 91.15 169 SER D O 1
ATOM 2610 N N . LYS D 1 119 ? -38.667 27.770 53.255 1.00 90.71 170 LYS D N 1
ATOM 3261 N N . MET G 1 1 ? -18.775 -7.962 14.927 1.00 63.34 52 MET G N 1
ATOM 3262 C CA . MET G 1 1 ? -18.325 -7.173 13.749 1.00 63.10 52 MET G CA 1
ATOM 3263 C C . MET G 1 1 ? -17.625 -5.882 14.165 1.00 63.12 52 MET G C 1
ATOM 3264 O O . MET G 1 1 ? -18.118 -5.151 15.021 1.00 62.64 52 MET G O 1
ATOM 3269 N N . LYS G 1 2 ? -16.478 -5.599 13.557 1.00 63.09 53 LYS G N 1
ATOM 3270 C CA . LYS G 1 2 ? -15.756 -4.373 13.865 1.00 63.54 53 LYS G CA 1
ATOM 3271 C C . LYS G 1 2 ? -15.513 -3.614 12.552 1.00 62.63 53 LYS G C 1
ATOM 3272 O O . LYS G 1 2 ? -15.334 -4.227 11.507 1.00 62.27 53 LYS G O 1
ATOM 3278 N N . GLY G 1 3 ? -15.543 -2.287 12.592 1.00 62.13 54 GLY G N 1
ATOM 3279 C CA . GLY G 1 3 ? -15.311 -1.532 11.370 1.00 63.00 54 GLY G CA 1
ATOM 3280 C C . GLY G 1 3 ? -16.375 -0.500 11.020 1.00 62.50 54 GLY G C 1
ATOM 3281 O O . GLY G 1 3 ? -17.289 -0.273 11.815 1.00 63.37 54 GLY G O 1
ATOM 3282 N N . PRO G 1 4 ? -16.272 0.165 9.851 1.00 61.49 55 PRO G N 1
ATOM 3283 C CA . PRO G 1 4 ? -17.266 1.165 9.455 1.00 61.25 55 PRO G CA 1
ATOM 3284 C C . PRO G 1 4 ? -18.635 0.548 9.198 1.00 60.86 55 PRO G C 1
ATOM 3285 O O . PRO G 1 4 ? -18.738 -0.623 8.842 1.00 61.37 55 PRO G O 1
ATOM 3289 N N . PHE G 1 5 ? -19.686 1.339 9.380 1.00 59.11 56 PHE G N 1
ATOM 3290 C CA . PHE G 1 5 ? -21.041 0.857 9.170 1.00 56.60 56 PHE G CA 1
ATOM 3291 C C . PHE G 1 5 ? -21.449 0.963 7.713 1.00 55.24 56 PHE G C 1
ATOM 3292 O O . PHE G 1 5 ? -21.048 1.890 7.011 1.00 54.10 56 PHE G O 1
ATOM 3300 N N . THR G 1 6 ? -22.261 0.008 7.272 1.00 53.73 57 THR G N 1
ATOM 3301 C CA . THR G 1 6 ? -22.763 -0.023 5.902 1.00 50.92 57 THR G CA 1
ATOM 3302 C C . THR G 1 6 ? -24.140 0.604 5.862 1.00 50.94 57 THR G C 1
ATOM 3303 O O . THR G 1 6 ? -24.865 0.563 6.849 1.00 50.86 57 THR G O 1
ATOM 3307 N N . GLU G 1 7 ? -24.504 1.164 4.714 1.00 50.76 58 GLU G N 1
ATOM 3308 C CA . GLU G 1 7 ? -25.807 1.795 4.541 1.00 49.78 58 GLU G CA 1
ATOM 3309 C C . GLU G 1 7 ? -26.945 0.923 5.080 1.00 47.86 58 GLU G C 1
ATOM 3310 O O . GLU G 1 7 ? -27.872 1.427 5.702 1.00 46.98 58 GLU G O 1
ATOM 3316 N N . ALA G 1 8 ? -26.870 -0.383 4.836 1.00 46.42 59 ALA G N 1
ATOM 3317 C CA . ALA G 1 8 ? -27.882 -1.315 5.315 1.00 45.97 59 ALA G CA 1
ATOM 3318 C C . ALA G 1 8 ? -27.893 -1.309 6.841 1.00 47.42 59 ALA G C 1
ATOM 3319 O O . ALA G 1 8 ? -28.959 -1.337 7.463 1.00 46.53 59 ALA G O 1
ATOM 3321 N N . GLU G 1 9 ? -26.698 -1.283 7.438 1.00 48.28 60 GLU G N 1
ATOM 3322 C CA . GLU G 1 9 ? -26.557 -1.260 8.888 1.00 47.65 60 GLU G CA 1
ATOM 3323 C C . GLU G 1 9 ? -27.063 0.065 9.421 1.00 47.56 60 GLU G C 1
ATOM 3324 O O . GLU G 1 9 ? -27.684 0.116 10.471 1.00 47.40 60 GLU G O 1
ATOM 3330 N N . ASP G 1 10 ? -26.813 1.144 8.693 1.00 47.91 61 ASP G N 1
ATOM 3331 C CA . ASP G 1 10 ? -27.297 2.442 9.130 1.00 48.67 61 ASP G CA 1
ATOM 3332 C C . ASP G 1 10 ? -28.817 2.406 9.165 1.00 48.81 61 ASP G C 1
ATOM 3333 O O . ASP G 1 10 ? -29.433 2.916 10.091 1.00 49.19 61 ASP G O 1
ATOM 3338 N N . ASP G 1 11 ? -29.420 1.791 8.155 1.00 48.92 62 ASP G N 1
ATOM 3339 C CA . ASP G 1 11 ? -30.870 1.717 8.074 1.00 48.97 62 ASP G CA 1
ATOM 3340 C C . ASP G 1 11 ? -31.536 1.078 9.278 1.00 48.79 62 ASP G C 1
ATOM 3341 O O . ASP G 1 11 ? -32.450 1.658 9.865 1.00 48.73 62 ASP G O 1
ATOM 3346 N N . LEU G 1 12 ? -31.089 -0.117 9.647 1.00 47.70 63 LEU G N 1
ATOM 3347 C CA . LEU G 1 12 ? -31.670 -0.806 10.789 1.00 46.59 63 LEU G CA 1
ATOM 3348 C C . LEU G 1 12 ? -31.483 0.028 12.041 1.00 46.10 63 LEU G C 1
ATOM 3349 O O . LEU G 1 12 ? -32.321 0.006 12.938 1.00 45.20 63 LEU G O 1
ATOM 3354 N N . ILE G 1 13 ? -30.378 0.762 12.106 1.00 45.82 64 ILE G N 1
ATOM 3355 C CA . ILE G 1 13 ? -30.115 1.604 13.261 1.00 45.50 64 ILE G CA 1
ATOM 3356 C C . ILE G 1 13 ? -31.192 2.655 13.289 1.00 46.33 64 ILE G C 1
ATOM 3357 O O . ILE G 1 13 ? -31.741 2.958 14.337 1.00 46.66 64 ILE G O 1
ATOM 3362 N N . ARG G 1 14 ? -31.485 3.225 12.127 1.00 47.03 65 ARG G N 1
ATOM 3363 C CA . ARG G 1 14 ? -32.503 4.255 12.057 1.00 48.04 65 ARG G CA 1
ATOM 3364 C C . ARG G 1 14 ? -33.862 3.645 12.358 1.00 49.23 65 ARG G C 1
ATOM 3365 O O . ARG G 1 14 ? -34.647 4.205 13.117 1.00 49.61 65 ARG G O 1
ATOM 3373 N N . GLU G 1 15 ? -34.138 2.493 11.759 1.00 50.41 66 GLU G N 1
ATOM 3374 C CA . GLU G 1 15 ? -35.413 1.821 11.978 1.00 52.93 66 GLU G CA 1
ATOM 3375 C C . GLU G 1 15 ? -35.603 1.513 13.458 1.00 53.62 66 GLU G C 1
ATOM 3376 O O . GLU G 1 15 ? -36.648 1.804 14.049 1.00 53.35 66 GLU G O 1
ATOM 3382 N N . TYR G 1 16 ? -34.587 0.919 14.062 1.00 53.92 67 TYR G N 1
ATOM 3383 C CA . TYR G 1 16 ? -34.690 0.597 15.456 1.00 54.20 67 TYR G CA 1
ATOM 3384 C C . TYR G 1 16 ? -35.059 1.842 16.220 1.00 55.13 67 TYR G C 1
ATOM 3385 O O . TYR G 1 16 ? -36.110 1.890 16.850 1.00 55.49 67 TYR G O 1
ATOM 3394 N N . VAL G 1 17 ? -34.198 2.855 16.140 1.00 56.70 68 VAL G N 1
ATOM 3395 C CA . VAL G 1 17 ? -34.404 4.115 16.860 1.00 58.05 68 VAL G CA 1
ATOM 3396 C C . VAL G 1 17 ? -35.786 4.721 16.709 1.00 59.61 68 VAL G C 1
ATOM 3397 O O . VAL G 1 17 ? -36.383 5.149 17.697 1.00 61.59 68 VAL G O 1
ATOM 3401 N N . LYS G 1 18 ? -36.302 4.774 15.489 1.00 60.56 69 LYS G N 1
ATOM 3402 C CA . LYS G 1 18 ? -37.629 5.333 15.296 1.00 61.72 69 LYS G CA 1
ATOM 3403 C C . LYS G 1 18 ? -38.682 4.460 15.973 1.00 62.18 69 LYS G C 1
ATOM 3404 O O . LYS G 1 18 ? -39.666 4.970 16.509 1.00 61.58 69 LYS G O 1
ATOM 3410 N N . GLU G 1 19 ? -38.471 3.149 15.975 1.00 63.07 70 GLU G N 1
ATOM 3411 C CA . GLU G 1 19 ? -39.450 2.258 16.585 1.00 65.15 70 GLU G CA 1
ATOM 3412 C C . GLU G 1 19 ? -39.393 2.126 18.099 1.00 64.25 70 GLU G C 1
ATOM 3413 O O . GLU G 1 19 ? -40.380 1.741 18.726 1.00 64.85 70 GLU G O 1
ATOM 3419 N N . ASN G 1 20 ? -38.258 2.447 18.700 1.00 63.42 71 ASN G N 1
ATOM 3420 C CA . ASN G 1 20 ? -38.154 2.309 20.142 1.00 62.67 71 ASN G CA 1
ATOM 3421 C C . ASN G 1 20 ? -37.562 3.515 20.842 1.00 61.48 71 ASN G C 1
ATOM 3422 O O . ASN G 1 20 ? -37.442 3.539 22.063 1.00 61.14 71 ASN G O 1
ATOM 3427 N N . GLY G 1 21 ? -37.237 4.541 20.071 1.00 61.13 72 GLY G N 1
ATOM 3428 C CA . GLY G 1 21 ? -36.620 5.712 20.653 1.00 60.61 72 GLY G CA 1
ATOM 3429 C C . GLY G 1 21 ? -35.172 5.306 20.788 1.00 59.98 72 GLY G C 1
ATOM 3430 O O . GLY G 1 21 ? -34.886 4.120 20.858 1.00 60.50 72 GLY G O 1
ATOM 3431 N N . PRO G 1 22 ? -34.227 6.239 20.819 1.00 59.18 73 PRO G N 1
ATOM 3432 C CA . PRO G 1 22 ? -32.844 5.782 20.948 1.00 59.69 73 PRO G CA 1
ATOM 3433 C C . PRO G 1 22 ? -32.519 5.441 22.400 1.00 60.18 73 PRO G C 1
ATOM 3434 O O . PRO G 1 22 ? -31.903 6.254 23.094 1.00 60.15 73 PRO G O 1
ATOM 3438 N N . GLN G 1 23 ? -32.911 4.263 22.877 1.00 58.97 74 GLN G N 1
ATOM 3439 C CA . GLN G 1 23 ? -32.615 3.973 24.265 1.00 59.52 74 GLN G CA 1
ATOM 3440 C C . GLN G 1 23 ? -32.335 2.545 24.697 1.00 58.88 74 GLN G C 1
ATOM 3441 O O . GLN G 1 23 ? -31.214 2.238 25.066 1.00 60.05 74 GLN G O 1
ATOM 3447 N N . ASN G 1 24 ? -33.306 1.653 24.683 1.00 57.01 75 ASN G N 1
ATOM 3448 C CA . ASN G 1 24 ? -32.959 0.332 25.150 1.00 56.72 75 ASN G CA 1
ATOM 3449 C C . ASN G 1 24 ? -32.134 -0.451 24.160 1.00 55.29 75 ASN G C 1
ATOM 3450 O O . ASN G 1 24 ? -32.540 -1.498 23.650 1.00 56.51 75 ASN G O 1
ATOM 3455 N N . TRP G 1 25 ? -30.932 0.082 23.941 1.00 52.33 76 TRP G N 1
ATOM 3456 C CA . TRP G 1 25 ? -29.940 -0.443 23.014 1.00 50.90 76 TRP G CA 1
ATOM 3457 C C . TRP G 1 25 ? -29.573 -1.914 23.101 1.00 49.44 76 TRP G C 1
ATOM 3458 O O . TRP G 1 25 ? -28.976 -2.442 22.180 1.00 49.33 76 TRP G O 1
ATOM 3469 N N . PRO G 1 26 ? -29.863 -2.586 24.216 1.00 49.59 77 PRO G N 1
ATOM 3470 C CA . PRO G 1 26 ? -29.459 -3.996 24.149 1.00 50.78 77 PRO G CA 1
ATOM 3471 C C . PRO G 1 26 ? -30.479 -4.802 23.335 1.00 52.01 77 PRO G C 1
ATOM 3472 O O . PRO G 1 26 ? -30.237 -5.948 22.934 1.00 51.32 77 PRO G O 1
ATOM 3476 N N . ARG G 1 27 ? -31.623 -4.178 23.088 1.00 54.07 78 ARG G N 1
ATOM 3477 C CA . ARG G 1 27 ? -32.675 -4.813 22.331 1.00 56.37 78 ARG G CA 1
ATOM 3478 C C . ARG G 1 27 ? -32.342 -4.738 20.855 1.00 56.91 78 ARG G C 1
ATOM 3479 O O . ARG G 1 27 ? -32.909 -5.471 20.060 1.00 58.56 78 ARG G O 1
ATOM 3487 N N . ILE G 1 28 ? -31.410 -3.862 20.493 1.00 56.11 79 ILE G N 1
ATOM 3488 C CA . ILE G 1 28 ? -31.027 -3.694 19.098 1.00 54.61 79 ILE G CA 1
ATOM 3489 C C . ILE G 1 28 ? -30.213 -4.841 18.544 1.00 56.29 79 ILE G C 1
ATOM 3490 O O . ILE G 1 28 ? -29.752 -4.768 17.409 1.00 57.71 79 ILE G O 1
ATOM 3495 N N . THR G 1 29 ? -30.003 -5.888 19.329 1.00 57.38 80 THR G N 1
ATOM 3496 C CA . THR G 1 29 ? -29.247 -7.024 18.823 1.00 58.60 80 THR G CA 1
ATOM 3497 C C . THR G 1 29 ? -30.153 -7.876 17.963 1.00 59.13 80 THR G C 1
ATOM 3498 O O . THR G 1 29 ? -29.680 -8.554 17.045 1.00 59.19 80 THR G O 1
ATOM 3502 N N . SER G 1 30 ? -31.450 -7.835 18.280 1.00 60.16 81 SER G N 1
ATOM 3503 C CA . SER G 1 30 ? -32.477 -8.582 17.557 1.00 60.56 81 SER G CA 1
ATOM 3504 C C . SER G 1 30 ? -32.154 -8.403 16.100 1.00 60.78 81 SER G C 1
ATOM 3505 O O . SER G 1 30 ? -32.114 -9.367 15.337 1.00 61.86 81 SER G O 1
ATOM 3508 N N . PHE G 1 31 ? -31.936 -7.151 15.721 1.00 60.29 82 PHE G N 1
ATOM 3509 C CA . PHE G 1 31 ? -31.550 -6.817 14.359 1.00 60.87 82 PHE G CA 1
ATOM 3510 C C . PHE G 1 31 ? -30.053 -6.634 14.560 1.00 61.64 82 PHE G C 1
ATOM 3511 O O . PHE G 1 31 ? -29.623 -6.407 15.688 1.00 63.81 82 PHE G O 1
ATOM 3519 N N . LEU G 1 32 ? -29.241 -6.727 13.517 1.00 60.07 83 LEU G N 1
ATOM 3520 C CA . LEU G 1 32 ? -27.805 -6.537 13.738 1.00 59.20 83 LEU G CA 1
ATOM 3521 C C . LEU G 1 32 ? -27.297 -7.388 14.913 1.00 58.62 83 LEU G C 1
ATOM 3522 O O . LEU G 1 32 ? -26.881 -6.870 15.955 1.00 57.57 83 LEU G O 1
ATOM 3527 N N . PRO G 1 33 ? -27.341 -8.708 14.770 1.00 57.66 84 PRO G N 1
ATOM 3528 C CA . PRO G 1 33 ? -26.857 -9.524 15.871 1.00 57.25 84 PRO G CA 1
ATOM 3529 C C . PRO G 1 33 ? -25.327 -9.457 16.049 1.00 56.58 84 PRO G C 1
ATOM 3530 O O . PRO G 1 33 ? -24.790 -9.995 17.016 1.00 56.67 84 PRO G O 1
ATOM 3534 N N . ASN G 1 34 ? -24.611 -8.808 15.142 1.00 54.55 85 ASN G N 1
ATOM 3535 C CA . ASN G 1 34 ? -23.176 -8.767 15.329 1.00 53.86 85 ASN G CA 1
ATOM 3536 C C . ASN G 1 34 ? -22.538 -7.423 15.591 1.00 53.43 85 ASN G C 1
ATOM 3537 O O . ASN G 1 34 ? -21.339 -7.241 15.385 1.00 54.61 85 ASN G O 1
ATOM 3542 N N . ARG G 1 35 ? -23.346 -6.482 16.053 1.00 51.11 86 ARG G N 1
ATOM 3543 C CA . ARG G 1 35 ? -22.860 -5.165 16.400 1.00 48.51 86 ARG G CA 1
ATOM 3544 C C . ARG G 1 35 ? -23.229 -5.056 17.871 1.00 48.20 86 ARG G C 1
ATOM 3545 O O . ARG G 1 35 ? -24.044 -5.833 18.341 1.00 48.96 86 ARG G O 1
ATOM 3553 N N . SER G 1 36 ? -22.642 -4.131 18.614 1.00 46.59 87 SER G N 1
ATOM 3554 C CA . SER G 1 36 ? -22.963 -4.049 20.028 1.00 46.15 87 SER G CA 1
ATOM 3555 C C . SER G 1 36 ? -23.655 -2.779 20.425 1.00 47.14 87 SER G C 1
ATOM 3556 O O . SER G 1 36 ? -23.469 -1.743 19.804 1.00 46.90 87 SER G O 1
ATOM 3559 N N . PRO G 1 37 ? -24.456 -2.837 21.494 1.00 48.44 88 PRO G N 1
ATOM 3560 C CA . PRO G 1 37 ? -25.190 -1.676 21.995 1.00 50.18 88 PRO G CA 1
ATOM 3561 C C . PRO G 1 37 ? -24.238 -0.491 22.022 1.00 50.89 88 PRO G C 1
ATOM 3562 O O . PRO G 1 37 ? -24.597 0.631 21.673 1.00 52.92 88 PRO G O 1
ATOM 3566 N N . LYS G 1 38 ? -23.016 -0.757 22.455 1.00 50.01 89 LYS G N 1
ATOM 3567 C CA . LYS G 1 38 ? -21.998 0.264 22.499 1.00 48.79 89 LYS G CA 1
ATOM 3568 C C . LYS G 1 38 ? -21.901 0.816 21.076 1.00 47.95 89 LYS G C 1
ATOM 3569 O O . LYS G 1 38 ? -22.268 1.956 20.820 1.00 47.14 89 LYS G O 1
ATOM 3575 N N . GLN G 1 39 ? -21.467 -0.024 20.145 1.00 47.91 90 GLN G N 1
ATOM 3576 C CA . GLN G 1 39 ? -21.290 0.358 18.740 1.00 48.27 90 GLN G CA 1
ATOM 3577 C C . GLN G 1 39 ? -22.446 1.029 18.034 1.00 47.55 90 GLN G C 1
ATOM 3578 O O . GLN G 1 39 ? -22.266 2.034 17.357 1.00 46.94 90 GLN G O 1
ATOM 3584 N N . CYS G 1 40 ? -23.627 0.447 18.146 1.00 46.28 91 CYS G N 1
ATOM 3585 C CA . CYS G 1 40 ? -24.780 1.026 17.491 1.00 45.98 91 CYS G CA 1
ATOM 3586 C C . CYS G 1 40 ? -25.071 2.383 18.115 1.00 46.37 91 CYS G C 1
ATOM 3587 O O . CYS G 1 40 ? -25.204 3.384 17.420 1.00 47.75 91 CYS G O 1
ATOM 3590 N N . ARG G 1 41 ? -25.141 2.429 19.435 1.00 45.45 92 ARG G N 1
ATOM 3591 C CA . ARG G 1 41 ? -25.416 3.679 20.098 1.00 44.22 92 ARG G CA 1
ATOM 3592 C C . ARG G 1 41 ? -24.454 4.738 19.601 1.00 44.78 92 ARG G C 1
ATOM 3593 O O . ARG G 1 41 ? -24.864 5.830 19.246 1.00 45.66 92 ARG G O 1
ATOM 3601 N N . GLU G 1 42 ? -23.172 4.406 19.557 1.00 45.73 93 GLU G N 1
ATOM 3602 C CA . GLU G 1 42 ? -22.152 5.358 19.123 1.00 47.15 93 GLU G CA 1
ATOM 3603 C C . GLU G 1 42 ? -22.448 5.930 17.741 1.00 47.09 93 GLU G C 1
ATOM 3604 O O . GLU G 1 42 ? -22.404 7.144 17.540 1.00 46.31 93 GLU G O 1
ATOM 3610 N N . ARG G 1 43 ? -22.756 5.041 16.801 1.00 47.47 94 ARG G N 1
ATOM 3611 C CA . ARG G 1 43 ? -23.058 5.409 15.416 1.00 47.07 94 ARG G CA 1
ATOM 3612 C C . ARG G 1 43 ? -24.256 6.334 15.340 1.00 45.63 94 ARG G C 1
ATOM 3613 O O . ARG G 1 43 ? -24.241 7.313 14.610 1.00 45.08 94 ARG G O 1
ATOM 3621 N N . TRP G 1 44 ? -25.294 6.030 16.099 1.00 43.84 95 TRP G N 1
ATOM 3622 C CA . TRP G 1 44 ? -26.471 6.866 16.071 1.00 43.54 95 TRP G CA 1
ATOM 3623 C C . TRP G 1 44 ? -26.177 8.284 16.526 1.00 44.00 95 TRP G C 1
ATOM 3624 O O . TRP G 1 44 ? -26.251 9.212 15.750 1.00 45.39 95 TRP G O 1
ATOM 3635 N N . PHE G 1 45 ? -25.835 8.442 17.795 1.00 45.22 96 PHE G N 1
ATOM 3636 C CA . PHE G 1 45 ? -25.558 9.752 18.377 1.00 44.05 96 PHE G CA 1
ATOM 3637 C C . PHE G 1 45 ? -24.523 10.598 17.664 1.00 44.29 96 PHE G C 1
ATOM 3638 O O . PHE G 1 45 ? -24.646 11.817 17.622 1.00 43.85 96 PHE G O 1
ATOM 3646 N N . ASN G 1 46 ? -23.506 9.957 17.106 1.00 44.77 97 ASN G N 1
ATOM 3647 C CA . ASN G 1 46 ? -22.450 10.688 16.435 1.00 46.39 97 ASN G CA 1
ATOM 3648 C C . ASN G 1 46 ? -22.531 10.841 14.921 1.00 48.80 97 ASN G C 1
ATOM 3649 O O . ASN G 1 46 ? -21.746 11.592 14.350 1.00 49.37 97 ASN G O 1
ATOM 3654 N N . HIS G 1 47 ? -23.464 10.155 14.262 1.00 50.24 98 HIS G N 1
ATOM 3655 C CA . HIS G 1 47 ? -23.584 10.262 12.805 1.00 49.88 98 HIS G CA 1
ATOM 3656 C C . HIS G 1 47 ? -24.990 10.257 12.197 1.00 49.80 98 HIS G C 1
ATOM 3657 O O . HIS G 1 47 ? -25.304 11.098 11.362 1.00 51.29 98 HIS G O 1
ATOM 3664 N N . LEU G 1 48 ? -25.827 9.308 12.598 1.00 48.50 99 LEU G N 1
ATOM 3665 C CA . LEU G 1 48 ? -27.173 9.190 12.051 1.00 48.90 99 LEU G CA 1
ATOM 3666 C C . LEU G 1 48 ? -28.224 10.086 12.690 1.00 49.92 99 LEU G C 1
ATOM 3667 O O . LEU G 1 48 ? -29.386 10.058 12.305 1.00 49.98 99 LEU G O 1
ATOM 3672 N N . ASP G 1 49 ? -27.814 10.886 13.660 1.00 51.02 100 ASP G N 1
ATOM 3673 C CA . ASP G 1 49 ? -28.736 11.769 14.358 1.00 51.63 100 ASP G CA 1
ATOM 3674 C C . ASP G 1 49 ? -29.074 12.969 13.496 1.00 52.21 100 ASP G C 1
ATOM 3675 O O . ASP G 1 49 ? -28.187 13.668 13.021 1.00 53.09 100 ASP G O 1
ATOM 3680 N N . PRO G 1 50 ? -30.367 13.234 13.292 1.00 52.79 101 PRO G N 1
ATOM 3681 C CA . PRO G 1 50 ? -30.749 14.379 12.467 1.00 51.86 101 PRO G CA 1
ATOM 3682 C C . PRO G 1 50 ? -30.062 15.650 12.955 1.00 51.66 101 PRO G C 1
ATOM 3683 O O . PRO G 1 50 ? -29.661 16.502 12.160 1.00 49.81 101 PRO G O 1
ATOM 3687 N N . ALA G 1 51 ? -29.924 15.746 14.275 1.00 51.42 102 ALA G N 1
ATOM 3688 C CA . ALA G 1 51 ? -29.316 16.897 14.930 1.00 51.07 102 ALA G CA 1
ATOM 3689 C C . ALA G 1 51 ? -27.872 17.152 14.541 1.00 51.31 102 ALA G C 1
ATOM 3690 O O . ALA G 1 51 ? -27.466 18.294 14.362 1.00 51.03 102 ALA G O 1
ATOM 3692 N N . VAL G 1 52 ? -27.086 16.095 14.413 1.00 52.38 103 VAL G N 1
ATOM 3693 C CA . VAL G 1 52 ? -25.692 16.286 14.080 1.00 53.88 103 VAL G CA 1
ATOM 3694 C C . VAL G 1 52 ? -25.535 17.035 12.790 1.00 55.83 103 VAL G C 1
ATOM 3695 O O . VAL G 1 52 ? -25.853 16.525 11.725 1.00 56.17 103 VAL G O 1
ATOM 3699 N N . VAL G 1 53 ? -25.039 18.257 12.909 1.00 58.41 104 VAL G N 1
ATOM 3700 C CA . VAL G 1 53 ? -24.817 19.123 11.764 1.00 61.01 104 VAL G CA 1
ATOM 3701 C C . VAL G 1 53 ? -23.701 18.512 10.930 1.00 61.80 104 VAL G C 1
ATOM 3702 O O . VAL G 1 53 ? -23.175 17.466 11.284 1.00 62.71 104 VAL G O 1
ATOM 3706 N N . LYS G 1 54 ? -23.313 19.169 9.846 1.00 63.04 105 LYS G N 1
ATOM 3707 C CA . LYS G 1 54 ? -22.277 18.618 8.971 1.00 64.29 105 LYS G CA 1
ATOM 3708 C C . LYS G 1 54 ? -21.249 19.609 8.408 1.00 64.69 105 LYS G C 1
ATOM 3709 O O . LYS G 1 54 ? -20.075 19.257 8.221 1.00 64.14 105 LYS G O 1
ATOM 3715 N N . HIS G 1 55 ? -21.694 20.837 8.141 1.00 63.90 106 HIS G N 1
ATOM 3716 C CA . HIS G 1 55 ? -20.843 21.864 7.548 1.00 62.92 106 HIS G CA 1
ATOM 3717 C C . HIS G 1 55 ? -19.424 21.995 8.075 1.00 62.59 106 HIS G C 1
ATOM 3718 O O . HIS G 1 55 ? -19.139 21.677 9.230 1.00 63.40 106 HIS G O 1
ATOM 3725 N N . ALA G 1 56 ? -18.543 22.486 7.206 1.00 60.48 107 ALA G N 1
ATOM 3726 C CA . ALA G 1 56 ? -17.140 22.696 7.541 1.00 58.99 107 ALA G CA 1
ATOM 3727 C C . ALA G 1 56 ? -16.996 23.546 8.812 1.00 58.46 107 ALA G C 1
ATOM 3728 O O . ALA G 1 56 ? -17.842 24.396 9.115 1.00 58.13 107 ALA G O 1
ATOM 3730 N N . TRP G 1 57 ? -15.915 23.307 9.545 1.00 57.32 108 TRP G N 1
ATOM 3731 C CA . TRP G 1 57 ? -15.655 24.012 10.784 1.00 57.22 108 TRP G CA 1
ATOM 3732 C C . TRP G 1 57 ? -15.546 25.511 10.606 1.00 57.65 108 TRP G C 1
ATOM 3733 O O . TRP G 1 57 ? -14.543 26.007 10.101 1.00 59.13 108 TRP G O 1
ATOM 3744 N N . THR G 1 58 ? -16.568 26.241 11.025 1.00 57.75 109 THR G N 1
ATOM 3745 C CA . THR G 1 58 ? -16.520 27.685 10.893 1.00 59.20 109 THR G CA 1
ATOM 3746 C C . THR G 1 58 ? -15.438 28.206 11.823 1.00 59.73 109 THR G C 1
ATOM 3747 O O . THR G 1 58 ? -15.254 27.677 12.911 1.00 61.03 109 THR G O 1
ATOM 3751 N N . PRO G 1 59 ? -14.691 29.235 11.405 1.00 60.09 110 PRO G N 1
ATOM 3752 C CA . PRO G 1 59 ? -13.675 29.708 12.340 1.00 60.48 110 PRO G CA 1
ATOM 3753 C C . PRO G 1 59 ? -14.439 30.130 13.580 1.00 60.03 110 PRO G C 1
ATOM 3754 O O . PRO G 1 59 ? -13.910 30.114 14.687 1.00 60.63 110 PRO G O 1
ATOM 3758 N N . GLU G 1 60 ? -15.70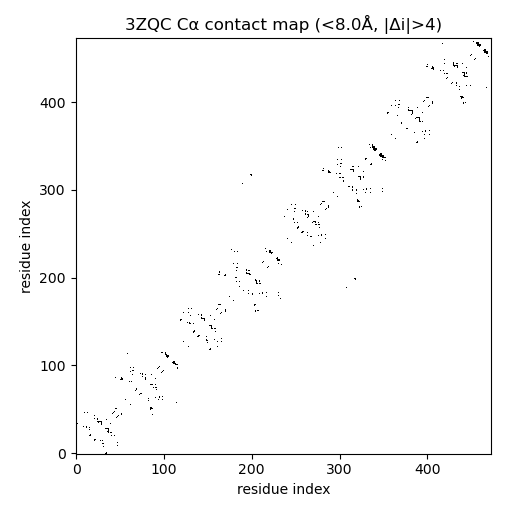3 30.491 13.375 1.00 59.96 111 GLU G N 1
ATOM 3759 C CA . GLU G 1 60 ? -16.574 30.906 14.469 1.00 60.57 111 GLU G CA 1
ATOM 3760 C C . GLU G 1 60 ? -16.710 29.795 15.495 1.00 59.77 111 GLU G C 1
ATOM 3761 O O . GLU G 1 60 ? -16.834 30.049 16.688 1.00 59.59 111 GLU G O 1
ATOM 3767 N N . GLU G 1 61 ? -16.712 28.559 15.026 1.00 58.78 112 GLU G N 1
ATOM 3768 C CA . GLU G 1 61 ? -16.831 27.428 15.924 1.00 58.19 112 GLU G CA 1
ATOM 3769 C C . GLU G 1 61 ? -15.506 27.177 16.613 1.00 57.44 112 GLU G C 1
ATOM 3770 O O . GLU G 1 61 ? -15.424 27.148 17.841 1.00 56.49 112 GLU G O 1
ATOM 3776 N N . ASP G 1 62 ? -14.476 26.986 15.797 1.00 57.31 113 ASP G N 1
ATOM 3777 C CA . ASP G 1 62 ? -13.137 26.725 16.290 1.00 58.22 113 ASP G CA 1
ATOM 3778 C C . ASP G 1 62 ? -12.812 27.601 17.487 1.00 58.15 113 ASP G C 1
ATOM 3779 O O . ASP G 1 62 ? -12.223 27.132 18.458 1.00 58.58 113 ASP G O 1
ATOM 3784 N N . GLU G 1 63 ? -13.192 28.871 17.419 1.00 57.39 114 GLU G N 1
ATOM 3785 C CA . GLU G 1 63 ? -12.918 29.796 18.514 1.00 57.18 114 GLU G CA 1
ATOM 3786 C C . GLU G 1 63 ? -13.572 29.347 19.826 1.00 57.07 114 GLU G C 1
ATOM 3787 O O . GLU G 1 63 ? -12.987 29.449 20.903 1.00 57.07 114 GLU G O 1
ATOM 3793 N N . THR G 1 64 ? -14.794 28.854 19.735 1.00 55.86 115 THR G N 1
ATOM 3794 C CA . THR G 1 64 ? -15.481 28.403 20.922 1.00 54.77 115 THR G CA 1
ATOM 3795 C C . THR G 1 64 ? -14.712 27.268 21.557 1.00 54.52 115 THR G C 1
ATOM 3796 O O . THR G 1 64 ? -14.447 27.279 22.752 1.00 54.64 115 THR G O 1
ATOM 3800 N N . ILE G 1 65 ? -14.361 26.279 20.746 1.00 53.83 116 ILE G N 1
ATOM 3801 C CA . ILE G 1 65 ? -13.638 25.112 21.233 1.00 53.24 116 ILE G CA 1
ATOM 3802 C C . ILE G 1 65 ? -12.307 25.483 21.851 1.00 53.15 116 ILE G C 1
ATOM 3803 O O . ILE G 1 65 ? -11.882 24.915 22.849 1.00 53.29 116 ILE G O 1
ATOM 3808 N N . PHE G 1 66 ? -11.644 26.435 21.223 1.00 53.27 117 PHE G N 1
ATOM 3809 C CA . PHE G 1 66 ? -10.351 26.884 21.674 1.00 52.96 117 PHE G CA 1
ATOM 3810 C C . PHE G 1 66 ? -10.483 27.582 23.015 1.00 51.97 117 PHE G C 1
ATOM 3811 O O . PHE G 1 66 ? -10.032 27.066 24.033 1.00 51.65 117 PHE G O 1
ATOM 3819 N N . ARG G 1 67 ? -11.126 28.741 23.025 1.00 51.76 118 ARG G N 1
ATOM 3820 C CA . ARG G 1 67 ? -11.290 29.490 24.259 1.00 51.17 118 ARG G CA 1
ATOM 3821 C C . ARG G 1 67 ? -11.810 28.647 25.413 1.00 50.59 118 ARG G C 1
ATOM 3822 O O . ARG G 1 67 ? -11.293 28.742 26.521 1.00 51.61 118 ARG G O 1
ATOM 3830 N N . ASN G 1 68 ? -12.822 27.820 25.165 1.00 49.16 119 ASN G N 1
ATOM 3831 C CA . ASN G 1 68 ? -13.373 26.985 26.218 1.00 47.06 119 ASN G CA 1
ATOM 3832 C C . ASN G 1 68 ? -12.423 25.877 26.601 1.00 48.48 119 ASN G C 1
ATOM 3833 O O . ASN G 1 68 ? -12.555 25.311 27.678 1.00 50.16 119 ASN G O 1
ATOM 3838 N N . TYR G 1 69 ? -11.474 25.548 25.727 1.00 48.62 120 TYR G N 1
ATOM 3839 C CA . TYR G 1 69 ? -10.523 24.490 26.051 1.00 48.73 120 TYR G CA 1
ATOM 3840 C C . TYR G 1 69 ? -9.488 25.052 26.988 1.00 48.91 120 TYR G C 1
ATOM 3841 O O . TYR G 1 69 ? -8.863 24.326 27.769 1.00 48.98 120 TYR G O 1
ATOM 3850 N N . LEU G 1 70 ? -9.288 26.355 26.896 1.00 47.94 121 LEU G N 1
ATOM 3851 C CA . LEU G 1 70 ? -8.340 26.979 27.769 1.00 47.88 121 LEU G CA 1
ATOM 3852 C C . LEU G 1 70 ? -8.978 26.948 29.140 1.00 48.64 121 LEU G C 1
ATOM 3853 O O . LEU G 1 70 ? -8.407 26.381 30.059 1.00 50.46 121 LEU G O 1
ATOM 3858 N N . LYS G 1 71 ? -10.180 27.506 29.267 1.00 48.84 122 LYS G N 1
ATOM 3859 C CA . LYS G 1 71 ? -10.896 27.530 30.547 1.00 49.42 122 LYS G CA 1
ATOM 3860 C C . LYS G 1 71 ? -10.976 26.143 31.157 1.00 49.19 122 LYS G C 1
ATOM 3861 O O . LYS G 1 71 ? -10.395 25.875 32.201 1.00 49.47 122 LYS G O 1
ATOM 3867 N N . LEU G 1 72 ? -11.720 25.272 30.487 1.00 49.64 123 LEU G N 1
ATOM 3868 C CA . LEU G 1 72 ? -11.936 23.898 30.916 1.00 49.32 123 LEU G CA 1
ATOM 3869 C C . LEU G 1 72 ? -10.937 23.049 30.171 1.00 51.43 123 LEU G C 1
ATOM 3870 O O . LEU G 1 72 ? -10.695 23.294 29.002 1.00 53.78 123 LEU G O 1
ATOM 3875 N N . GLY G 1 73 ? -10.354 22.056 30.829 1.00 52.70 124 GLY G N 1
ATOM 3876 C CA . GLY G 1 73 ? -9.375 21.231 30.145 1.00 54.16 124 GLY G CA 1
ATOM 3877 C C . GLY G 1 73 ? -9.943 20.621 28.880 1.00 55.06 124 GLY G C 1
ATOM 3878 O O . GLY G 1 73 ? -10.429 21.317 28.000 1.00 55.53 124 GLY G O 1
ATOM 3879 N N . SER G 1 74 ? -9.865 19.305 28.776 1.00 55.56 125 SER G N 1
ATOM 3880 C CA . SER G 1 74 ? -10.411 18.612 27.630 1.00 54.42 125 SER G CA 1
ATOM 3881 C C . SER G 1 74 ? -11.708 17.969 28.108 1.00 53.80 125 SER G C 1
ATOM 3882 O O . SER G 1 74 ? -11.823 16.752 28.201 1.00 54.55 125 SER G O 1
ATOM 3885 N N . LYS G 1 75 ? -12.666 18.811 28.466 1.00 51.65 126 LYS G N 1
ATOM 3886 C CA . LYS G 1 75 ? -13.961 18.340 28.921 1.00 51.27 126 LYS G CA 1
ATOM 3887 C C . LYS G 1 75 ? -14.877 18.606 27.733 1.00 50.97 126 LYS G C 1
ATOM 3888 O O . LYS G 1 75 ? -15.512 19.650 27.644 1.00 50.54 126 LYS G O 1
ATOM 3894 N N . TRP G 1 76 ? -14.937 17.663 26.806 1.00 50.62 127 TRP G N 1
ATOM 3895 C CA . TRP G 1 76 ? -15.757 17.848 25.625 1.00 49.82 127 TRP G CA 1
ATOM 3896 C C . TRP G 1 76 ? -17.229 17.601 25.774 1.00 49.66 127 TRP G C 1
ATOM 3897 O O . TRP G 1 76 ? -18.022 18.233 25.091 1.00 49.83 127 TRP G O 1
ATOM 3908 N N . SER G 1 77 ? -17.618 16.689 26.647 1.00 49.07 128 SER G N 1
ATOM 3909 C CA . SER G 1 77 ? -19.037 16.452 26.803 1.00 50.41 128 SER G CA 1
ATOM 3910 C C . SER G 1 77 ? -19.736 17.799 27.002 1.00 50.84 128 SER G C 1
ATOM 3911 O O . SER G 1 77 ? -20.890 17.969 26.610 1.00 51.56 128 SER G O 1
ATOM 3914 N N . VAL G 1 78 ? -19.015 18.760 27.577 1.00 49.81 129 VAL G N 1
ATOM 3915 C CA . VAL G 1 78 ? -19.553 20.089 27.843 1.00 48.89 129 VAL G CA 1
ATOM 3916 C C . VAL G 1 78 ? -19.299 21.118 26.744 1.00 49.98 129 VAL G C 1
ATOM 3917 O O . VAL G 1 78 ? -20.173 21.936 26.458 1.00 51.00 129 VAL G O 1
ATOM 3921 N N . ILE G 1 79 ? -18.115 21.109 26.138 1.00 49.60 130 ILE G N 1
ATOM 3922 C CA . ILE G 1 79 ? -17.849 22.048 25.048 1.00 48.49 130 ILE G CA 1
ATOM 3923 C C . ILE G 1 79 ? -18.938 21.786 24.026 1.00 47.97 130 ILE G C 1
ATOM 3924 O O . ILE G 1 79 ? -19.423 22.694 23.367 1.00 47.14 130 ILE G O 1
ATOM 3929 N N . ALA G 1 80 ? -19.293 20.507 23.911 1.00 48.39 131 ALA G N 1
ATOM 3930 C CA . ALA G 1 80 ? -20.313 20.018 22.998 1.00 48.12 131 ALA G CA 1
ATOM 3931 C C . ALA G 1 80 ? -21.656 20.678 23.263 1.00 48.74 131 ALA G C 1
ATOM 3932 O O . ALA G 1 80 ? -22.314 21.158 22.344 1.00 49.06 131 ALA G O 1
ATOM 3934 N N . LYS G 1 81 ? -22.072 20.694 24.521 1.00 48.72 132 LYS G N 1
ATOM 3935 C CA . LYS G 1 81 ? -23.334 21.320 24.866 1.00 48.81 132 LYS G CA 1
ATOM 3936 C C . LYS G 1 81 ? -23.312 22.832 24.586 1.00 49.50 132 LYS G C 1
ATOM 3937 O O . LYS G 1 81 ? -24.319 23.519 24.730 1.00 49.58 132 LYS G O 1
ATOM 3943 N N . LEU G 1 82 ? -22.166 23.346 24.162 1.00 49.77 133 LEU G N 1
ATOM 3944 C CA . LEU G 1 82 ? -22.054 24.767 23.873 1.00 50.66 133 LEU G CA 1
ATOM 3945 C C . LEU G 1 82 ? -21.996 25.047 22.380 1.00 51.81 133 LEU G C 1
ATOM 3946 O O . LEU G 1 82 ? -22.318 26.148 21.944 1.00 53.23 133 LEU G O 1
ATOM 3951 N N . ILE G 1 83 ? -21.554 24.068 21.599 1.00 52.04 134 ILE G N 1
ATOM 3952 C CA . ILE G 1 83 ? -21.485 24.215 20.149 1.00 52.98 134 ILE G CA 1
ATOM 3953 C C . ILE G 1 83 ? -22.574 23.311 19.583 1.00 55.39 134 ILE G C 1
ATOM 3954 O O . ILE G 1 83 ? -22.387 22.106 19.446 1.00 56.15 134 ILE G O 1
ATOM 3959 N N . PRO G 1 84 ? -23.728 23.883 19.230 1.00 57.65 135 PRO G N 1
ATOM 3960 C CA . PRO G 1 84 ? -24.820 23.069 18.692 1.00 58.54 135 PRO G CA 1
ATOM 3961 C C . PRO G 1 84 ? -24.468 22.227 17.465 1.00 58.27 135 PRO G C 1
ATOM 3962 O O . PRO G 1 84 ? -23.546 22.538 16.705 1.00 57.71 135 PRO G O 1
ATOM 3966 N N . GLY G 1 85 ? -25.222 21.150 17.289 1.00 58.03 136 GLY G N 1
ATOM 3967 C CA . GLY G 1 85 ? -25.008 20.272 16.162 1.00 57.63 136 GLY G CA 1
ATOM 3968 C C . GLY G 1 85 ? -23.704 19.520 16.256 1.00 56.78 136 GLY G C 1
ATOM 3969 O O . GLY G 1 85 ? -23.537 18.487 15.604 1.00 57.83 136 GLY G O 1
ATOM 3970 N N . ARG G 1 86 ? -22.768 20.024 17.049 1.00 54.63 137 ARG G N 1
ATOM 3971 C CA . ARG G 1 86 ? -21.502 19.333 17.170 1.00 51.73 137 ARG G CA 1
ATOM 3972 C C . ARG G 1 86 ? -21.546 18.346 18.296 1.00 51.08 137 ARG G C 1
ATOM 3973 O O . ARG G 1 86 ? -22.006 18.641 19.392 1.00 49.04 137 ARG G O 1
ATOM 3981 N N . THR G 1 87 ? -21.070 17.154 17.992 1.00 50.86 138 THR G N 1
ATOM 3982 C CA . THR G 1 87 ? -21.033 16.080 18.951 1.00 50.40 138 THR G CA 1
ATOM 3983 C C . THR G 1 87 ? -19.771 16.244 19.786 1.00 50.22 138 THR G C 1
ATOM 3984 O O . THR G 1 87 ? -18.932 17.078 19.475 1.00 50.84 138 THR G O 1
ATOM 3988 N N . ASP G 1 88 ? -19.633 15.465 20.848 1.00 49.73 139 ASP G N 1
ATOM 3989 C CA . ASP G 1 88 ? -18.454 15.568 21.689 1.00 50.08 139 ASP G CA 1
ATOM 3990 C C . ASP G 1 88 ? -17.231 14.951 21.021 1.00 49.30 139 ASP G C 1
ATOM 3991 O O . ASP G 1 88 ? -16.119 15.436 21.173 1.00 49.11 139 ASP G O 1
ATOM 3996 N N . ASN G 1 89 ? -17.437 13.871 20.286 1.00 49.40 140 ASN G N 1
ATOM 3997 C CA . ASN G 1 89 ? -16.342 13.213 19.578 1.00 49.93 140 ASN G CA 1
ATOM 3998 C C . ASN G 1 89 ? -15.727 14.152 18.528 1.00 49.69 140 ASN G C 1
ATOM 3999 O O . ASN G 1 89 ? -14.507 14.251 18.387 1.00 48.45 140 ASN G O 1
ATOM 4004 N N . ALA G 1 90 ? -16.594 14.839 17.795 1.00 49.72 141 ALA G N 1
ATOM 4005 C CA . ALA G 1 90 ? -16.178 15.763 16.755 1.00 49.04 141 ALA G CA 1
ATOM 4006 C C . ALA G 1 90 ? -15.246 16.842 17.281 1.00 48.87 141 ALA G C 1
ATOM 4007 O O . ALA G 1 90 ? -14.187 17.083 16.706 1.00 48.03 141 ALA G O 1
ATOM 4009 N N . ILE G 1 91 ? -15.654 17.502 18.364 1.00 48.21 142 ILE G N 1
ATOM 4010 C CA . ILE G 1 91 ? -14.840 18.550 18.978 1.00 47.41 142 ILE G CA 1
ATOM 4011 C C . ILE G 1 91 ? -13.451 17.963 19.187 1.00 47.50 142 ILE G C 1
ATOM 4012 O O . ILE G 1 91 ? -12.462 18.531 18.743 1.00 48.24 142 ILE G O 1
ATOM 4017 N N . LYS G 1 92 ? -13.399 16.816 19.864 1.00 47.58 143 LYS G N 1
ATOM 4018 C CA . LYS G 1 92 ? -12.154 16.102 20.125 1.00 47.30 143 LYS G CA 1
ATOM 4019 C C . LYS G 1 92 ? -11.379 16.051 18.827 1.00 48.56 143 LYS G C 1
ATOM 4020 O O . LYS G 1 92 ? -10.288 16.609 18.711 1.00 49.86 143 LYS G O 1
ATOM 4026 N N . ASN G 1 93 ? -11.951 15.380 17.838 1.00 47.82 144 ASN G N 1
ATOM 4027 C CA . ASN G 1 93 ? -11.292 15.287 16.552 1.00 48.10 144 ASN G CA 1
ATOM 4028 C C . ASN G 1 93 ? -10.796 16.643 16.063 1.00 48.34 144 ASN G C 1
ATOM 4029 O O . ASN G 1 93 ? -9.701 16.749 15.524 1.00 47.43 144 ASN G O 1
ATOM 4034 N N . ARG G 1 94 ? -11.596 17.684 16.264 1.00 49.38 145 ARG G N 1
ATOM 4035 C CA . ARG G 1 94 ? -11.210 19.002 15.791 1.00 49.97 145 ARG G CA 1
ATOM 4036 C C . ARG G 1 94 ? -10.001 19.499 16.514 1.00 51.70 145 ARG G C 1
ATOM 4037 O O . ARG G 1 94 ? -8.996 19.825 15.899 1.00 54.04 145 ARG G O 1
ATOM 4045 N N . TRP G 1 95 ? -10.085 19.566 17.827 1.00 52.38 146 TRP G N 1
ATOM 4046 C CA . TRP G 1 95 ? -8.947 20.029 18.583 1.00 53.80 146 TRP G CA 1
ATOM 4047 C C . TRP G 1 95 ? -7.688 19.211 18.269 1.00 54.97 146 TRP G C 1
ATOM 4048 O O . TRP G 1 95 ? -6.625 19.782 18.033 1.00 54.50 146 TRP G O 1
ATOM 4059 N N . ASN G 1 96 ? -7.805 17.884 18.239 1.00 55.03 147 ASN G N 1
ATOM 4060 C CA . ASN G 1 96 ? -6.638 17.041 17.978 1.00 56.70 147 ASN G CA 1
ATOM 4061 C C . ASN G 1 96 ? -6.022 17.118 16.580 1.00 57.13 147 ASN G C 1
ATOM 4062 O O . ASN G 1 96 ? -4.804 17.084 16.442 1.00 58.70 147 ASN G O 1
ATOM 4067 N N . SER G 1 97 ? -6.825 17.219 15.533 1.00 57.25 148 SER G N 1
ATOM 4068 C CA . SER G 1 97 ? -6.219 17.275 14.215 1.00 57.48 148 SER G CA 1
ATOM 4069 C C . SER G 1 97 ? -5.914 18.690 13.747 1.00 57.02 148 SER G C 1
ATOM 4070 O O . SER G 1 97 ? -4.915 18.906 13.084 1.00 58.36 148 SER G O 1
ATOM 4073 N N . SER G 1 98 ? -6.743 19.663 14.099 1.00 56.05 149 SER G N 1
ATOM 4074 C CA . SER G 1 98 ? -6.502 21.021 13.621 1.00 55.70 149 SER G CA 1
ATOM 4075 C C . SER G 1 98 ? -6.232 22.144 14.614 1.00 56.81 149 SER G C 1
ATOM 4076 O O . SER G 1 98 ? -5.149 22.724 14.643 1.00 55.87 149 SER G O 1
ATOM 4079 N N . ILE G 1 99 ? -7.248 22.479 15.397 1.00 58.23 150 ILE G N 1
ATOM 4080 C CA . ILE G 1 99 ? -7.148 23.552 16.371 1.00 57.63 150 ILE G CA 1
ATOM 4081 C C . ILE G 1 99 ? -5.981 23.443 17.336 1.00 57.44 150 ILE G C 1
ATOM 4082 O O . ILE G 1 99 ? -5.595 24.428 17.946 1.00 56.66 150 ILE G O 1
ATOM 4087 N N . SER G 1 100 ? -5.417 22.249 17.460 1.00 58.23 151 SER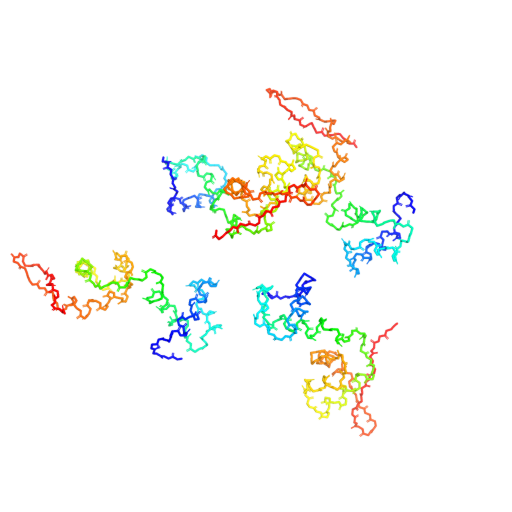 G N 1
ATOM 4088 C CA . SER G 1 100 ? -4.304 22.009 18.370 1.00 59.03 151 SER G CA 1
ATOM 4089 C C . SER G 1 100 ? -2.968 22.616 17.934 1.00 59.18 151 SER G C 1
ATOM 4090 O O . SER G 1 100 ? -2.153 22.990 18.769 1.00 59.07 151 SER G O 1
ATOM 4093 N N . LYS G 1 101 ? -2.734 22.713 16.634 1.00 60.00 152 LYS G N 1
ATOM 4094 C CA . LYS G 1 101 ? -1.484 23.285 16.154 1.00 61.16 152 LYS G CA 1
ATOM 4095 C C . LYS G 1 101 ? -1.734 24.539 15.310 1.00 61.75 152 LYS G C 1
ATOM 4096 O O . LYS G 1 101 ? -1.389 24.603 14.124 1.00 61.80 152 LYS G O 1
ATOM 4102 N N . ARG G 1 102 ? -2.343 25.536 15.945 1.00 63.23 153 ARG G N 1
ATOM 4103 C CA . ARG G 1 102 ? -2.667 26.811 15.303 1.00 64.53 153 ARG G CA 1
ATOM 4104 C C . ARG G 1 102 ? -2.748 27.863 16.405 1.00 66.97 153 ARG G C 1
ATOM 4105 O O . ARG G 1 102 ? -3.260 28.962 16.201 1.00 66.52 153 ARG G O 1
ATOM 4113 N N . ILE G 1 103 ? -2.256 27.502 17.587 1.00 71.00 154 ILE G N 1
ATOM 4114 C CA . ILE G 1 103 ? -2.235 28.418 18.730 1.00 74.50 154 ILE G CA 1
ATOM 4115 C C . ILE G 1 103 ? -1.207 29.488 18.407 1.00 76.78 154 ILE G C 1
ATOM 4116 O O . ILE G 1 103 ? -0.449 29.347 17.451 1.00 77.46 154 ILE G O 1
ATOM 4121 N N . SER G 1 104 ? -1.158 30.550 19.202 1.00 78.80 155 SER G N 1
ATOM 4122 C CA . SER G 1 104 ? -0.177 31.590 18.936 1.00 79.40 155 SER G CA 1
ATOM 4123 C C . SER G 1 104 ? -0.068 32.567 20.085 1.00 79.42 155 SER G C 1
ATOM 4124 O O . SER G 1 104 ? -0.709 32.396 21.119 1.00 80.22 155 SER G O 1
ATOM 4127 N N . THR G 1 105 ? 0.762 33.587 19.902 1.00 79.15 156 THR G N 1
ATOM 4128 C CA . THR G 1 105 ? 0.944 34.603 20.921 1.00 78.63 156 THR G CA 1
ATOM 4129 C C . THR G 1 105 ? 0.180 35.866 20.582 1.00 78.59 156 THR G C 1
ATOM 4130 O O . THR G 1 105 ? -0.402 36.005 19.510 1.00 78.08 156 THR G O 1
ATOM 4134 N N . ASN G 1 106 ? 0.211 36.795 21.518 1.00 78.95 157 ASN G N 1
ATOM 4135 C CA . ASN G 1 106 ? -0.486 38.056 21.397 1.00 79.15 157 ASN G CA 1
ATOM 4136 C C . ASN G 1 106 ? 0.536 39.165 21.648 1.00 78.67 157 ASN G C 1
ATOM 4137 O O . ASN G 1 106 ? 1.647 38.882 22.098 1.00 79.50 157 ASN G O 1
ATOM 4142 N N . SER G 1 107 ? 0.198 40.415 21.349 1.00 77.25 158 SER G N 1
ATOM 4143 C CA . SER G 1 107 ? 1.145 41.499 21.617 1.00 75.68 158 SER G CA 1
ATOM 4144 C C . SER G 1 107 ? 1.380 41.533 23.127 1.00 75.79 158 SER G C 1
ATOM 4145 O O . SER G 1 107 ? 2.482 41.843 23.588 1.00 74.62 158 SER G O 1
ATOM 4148 N N . ASN G 1 108 ? 0.322 41.213 23.879 1.00 76.03 159 ASN G N 1
ATOM 4149 C CA . ASN G 1 108 ? 0.353 41.168 25.340 1.00 76.85 159 ASN G CA 1
ATOM 4150 C C . ASN G 1 108 ? 0.693 39.736 25.759 1.00 78.32 159 ASN G C 1
ATOM 4151 O O . ASN G 1 108 ? 0.409 39.301 26.889 1.00 77.70 159 ASN G O 1
ATOM 4156 N N . HIS G 1 109 ? 1.298 39.012 24.816 1.00 79.49 160 HIS G N 1
ATOM 4157 C CA . HIS G 1 109 ? 1.738 37.627 24.999 1.00 78.81 160 HIS G CA 1
ATOM 4158 C C . HIS G 1 109 ? 0.740 36.690 25.639 1.00 78.70 160 HIS G C 1
ATOM 4159 O O . HIS G 1 109 ? 0.918 36.240 26.778 1.00 79.12 160 HIS G O 1
ATOM 4166 N N . LYS G 1 110 ? -0.311 36.389 24.890 1.00 77.27 161 LYS G N 1
ATOM 4167 C CA . LYS G 1 110 ? -1.338 35.484 25.364 1.00 76.02 161 LYS G CA 1
ATOM 4168 C C . LYS G 1 110 ? -1.889 34.726 24.165 1.00 75.60 161 LYS G C 1
ATOM 4169 O O . LYS G 1 110 ? -2.090 35.301 23.095 1.00 76.07 161 LYS G O 1
ATOM 4175 N N . GLU G 1 111 ? -2.105 33.427 24.339 1.00 73.57 162 GLU G N 1
ATOM 4176 C CA . GLU G 1 111 ? -2.596 32.590 23.261 1.00 71.87 162 GLU G CA 1
ATOM 4177 C C . GLU G 1 111 ? -3.765 33.086 22.432 1.00 70.99 162 GLU G C 1
ATOM 4178 O O . GLU G 1 111 ? -4.795 33.509 22.949 1.00 70.40 162 GLU G O 1
ATOM 4184 N N . ILE G 1 112 ? -3.584 32.998 21.122 1.00 70.05 163 ILE G N 1
ATOM 4185 C CA . ILE G 1 112 ? -4.587 33.412 20.167 1.00 69.47 163 ILE G CA 1
ATOM 4186 C C . ILE G 1 112 ? -4.737 32.257 19.166 1.00 69.98 163 ILE G C 1
ATOM 4187 O O . ILE G 1 112 ? -3.986 31.276 19.244 1.00 69.88 163 ILE G O 1
ATOM 4192 N N . LEU G 1 113 ? -5.691 32.365 18.235 1.00 70.80 164 LEU G N 1
ATOM 4193 C CA . LEU G 1 113 ? -5.936 31.293 17.258 1.00 71.20 164 LEU G CA 1
ATOM 4194 C C . LEU G 1 113 ? -5.631 31.656 15.811 1.00 72.39 164 LEU G C 1
ATOM 4195 O O . LEU G 1 113 ? -6.171 32.617 15.272 1.00 73.37 164 LEU G O 1
ATOM 4200 N N . LEU G 1 114 ? -4.784 30.864 15.173 1.00 74.39 165 LEU G N 1
ATOM 4201 C CA . LEU G 1 114 ? -4.412 31.124 13.788 1.00 77.16 165 LEU G CA 1
ATOM 4202 C C . LEU G 1 114 ? -5.275 30.317 12.832 1.00 79.89 165 LEU G C 1
ATOM 4203 O O . LEU G 1 114 ? -5.467 29.116 13.032 1.00 80.34 165 LEU G O 1
ATOM 4208 N N . PRO G 1 115 ? -5.805 30.957 11.777 1.00 82.17 166 PRO G N 1
ATOM 4209 C CA . PRO G 1 115 ? -6.644 30.227 10.807 1.00 84.47 166 PRO G CA 1
ATOM 4210 C C . PRO G 1 115 ? -5.909 29.002 10.204 1.00 86.34 166 PRO G C 1
ATOM 4211 O O . PRO G 1 115 ? -4.710 28.805 10.457 1.00 87.19 166 PRO G O 1
ATOM 4215 N N . ASP G 1 116 ? -6.609 28.173 9.427 1.00 88.15 167 ASP G N 1
ATOM 4216 C CA . ASP G 1 116 ? -5.968 26.985 8.842 1.00 90.74 167 ASP G CA 1
ATOM 4217 C C . ASP G 1 116 ? -5.761 27.111 7.339 1.00 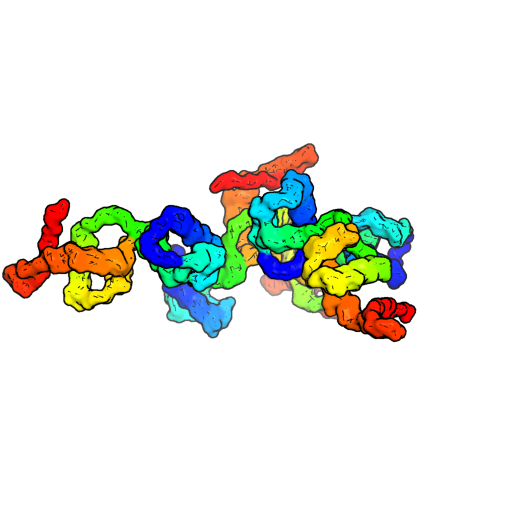92.60 167 ASP G C 1
ATOM 4218 O O . ASP G 1 116 ? -6.490 27.831 6.659 1.00 92.00 167 ASP G O 1
ATOM 4223 N N . ARG G 1 117 ? -4.766 26.398 6.824 1.00 95.70 168 ARG G N 1
ATOM 4224 C CA . ARG G 1 117 ? -4.472 26.431 5.393 1.00 99.54 168 ARG G CA 1
ATOM 4225 C C . ARG G 1 117 ? -5.501 25.621 4.578 1.00 100.90 168 ARG G C 1
ATOM 4226 O O . ARG G 1 117 ? -6.470 25.075 5.139 1.00 101.98 168 ARG G O 1
ATOM 4234 N N . SER G 1 118 ? -5.288 25.547 3.262 1.00 101.41 169 SER G N 1
ATOM 4235 C CA . SER G 1 118 ? -6.193 24.826 2.353 1.00 101.20 169 SER G CA 1
ATOM 4236 C C . SER G 1 118 ? -6.549 23.372 2.736 1.00 100.37 169 SER G C 1
ATOM 4237 O O . SER G 1 118 ? -7.319 22.742 1.962 1.00 98.88 169 SER G O 1
ATOM 4240 N N . LYS G 1 119 ? -6.066 22.876 3.789 1.00 99.15 170 LYS G N 1
ATOM 4891 N N . MET J 1 1 ? -32.926 34.426 1.735 1.00 68.96 52 MET J N 1
ATOM 4892 C CA . MET J 1 1 ? -33.589 34.372 3.063 1.00 67.94 52 MET J CA 1
ATOM 4893 C C . MET J 1 1 ? -34.646 35.455 3.050 1.00 68.20 52 MET J C 1
ATOM 4894 O O . MET J 1 1 ? -34.331 36.643 3.103 1.00 69.16 52 MET J O 1
ATOM 4899 N N . LYS J 1 2 ? -35.903 35.052 2.937 1.00 68.05 53 LYS J N 1
ATOM 4900 C CA . LYS J 1 2 ? -36.990 36.022 2.936 1.00 68.08 53 LYS J CA 1
ATOM 4901 C C . LYS J 1 2 ? -37.152 36.630 4.332 1.00 67.70 53 LYS J C 1
ATOM 4902 O O . LYS J 1 2 ? -36.742 36.044 5.336 1.00 66.24 53 LYS J O 1
ATOM 4908 N N . GLY J 1 3 ? -37.744 37.816 4.392 1.00 68.23 54 GLY J N 1
ATOM 4909 C CA . GLY J 1 3 ? -37.981 38.426 5.685 1.00 69.40 54 GLY J CA 1
ATOM 4910 C C . GLY J 1 3 ? -37.249 39.699 6.036 1.00 68.50 54 GLY J C 1
ATOM 4911 O O . GLY J 1 3 ? -36.270 40.063 5.394 1.00 69.92 54 GLY J O 1
ATOM 4912 N N . PRO J 1 4 ? -37.718 40.405 7.071 1.00 67.65 55 PRO J N 1
ATOM 4913 C CA . PRO J 1 4 ? -37.069 41.648 7.484 1.00 66.96 55 PRO J CA 1
ATOM 4914 C C . PRO J 1 4 ? -35.580 41.564 7.809 1.00 65.74 55 PRO J C 1
ATOM 4915 O O . PRO J 1 4 ? -35.069 40.544 8.265 1.00 65.43 55 PRO J O 1
ATOM 4919 N N . PHE J 1 5 ? -34.900 42.674 7.567 1.00 65.43 56 PHE J N 1
ATOM 4920 C CA . PHE J 1 5 ? -33.480 42.789 7.813 1.00 65.59 56 PHE J CA 1
ATOM 4921 C C . PHE J 1 5 ? -33.193 43.003 9.276 1.00 65.82 56 PHE J C 1
ATOM 4922 O O . PHE J 1 5 ? -33.821 43.845 9.913 1.00 65.98 56 PHE J O 1
ATOM 4930 N N . THR J 1 6 ? -32.243 42.245 9.811 1.00 66.55 57 THR J N 1
ATOM 4931 C CA . THR J 1 6 ? -31.856 42.411 11.210 1.00 67.82 57 THR J CA 1
ATOM 4932 C C . THR J 1 6 ? -30.658 43.365 11.218 1.00 67.94 57 THR J C 1
ATOM 4933 O O . THR J 1 6 ? -29.885 43.405 10.250 1.00 67.97 57 THR J O 1
ATOM 4937 N N . GLU J 1 7 ? -30.507 44.130 12.299 1.00 68.11 58 GLU J N 1
ATOM 4938 C CA . GLU J 1 7 ? -29.410 45.089 12.408 1.00 68.33 58 GLU J CA 1
ATOM 4939 C C . GLU J 1 7 ? -28.051 44.427 12.120 1.00 68.13 58 GLU J C 1
ATOM 4940 O O . GLU J 1 7 ? -27.022 45.106 11.984 1.00 66.84 58 GLU J O 1
ATOM 4946 N N . ALA J 1 8 ? -28.062 43.098 12.033 1.00 67.99 59 ALA J N 1
ATOM 4947 C CA . ALA J 1 8 ? -26.865 42.318 11.743 1.00 68.06 59 ALA J CA 1
ATOM 4948 C C . ALA J 1 8 ? -26.613 42.414 10.244 1.00 69.11 59 ALA J C 1
ATOM 4949 O O . ALA J 1 8 ? -25.489 42.696 9.795 1.00 68.79 59 ALA J O 1
ATOM 4951 N N . GLU J 1 9 ? -27.685 42.173 9.483 1.00 69.65 60 GLU J N 1
ATOM 4952 C CA . GLU J 1 9 ? -27.661 42.235 8.022 1.00 68.50 60 GLU J CA 1
ATOM 4953 C C . GLU J 1 9 ? -27.488 43.678 7.579 1.00 68.95 60 GLU J C 1
ATOM 4954 O O . GLU J 1 9 ? -26.631 43.981 6.754 1.00 69.39 60 GLU J O 1
ATOM 4960 N N . ASP J 1 10 ? -28.301 44.573 8.124 1.00 68.97 61 ASP J N 1
ATOM 4961 C CA . ASP J 1 10 ? -28.183 45.966 7.739 1.00 69.13 61 ASP J CA 1
ATOM 4962 C C . ASP J 1 10 ? -26.718 46.355 7.770 1.00 69.45 61 ASP J C 1
ATOM 4963 O O . ASP J 1 10 ? -26.120 46.620 6.727 1.00 69.47 61 ASP J O 1
ATOM 4968 N N . ASP J 1 11 ? -26.145 46.367 8.971 1.00 69.61 62 ASP J N 1
ATOM 4969 C CA . ASP J 1 11 ? -24.751 46.749 9.155 1.00 69.96 62 ASP J CA 1
ATOM 4970 C C . ASP J 1 11 ? -23.806 46.242 8.068 1.00 69.89 62 ASP J C 1
ATOM 4971 O O . ASP J 1 11 ? -22.857 46.941 7.684 1.00 69.46 62 ASP J O 1
ATOM 4976 N N . LEU J 1 12 ? -24.077 45.041 7.559 1.00 69.59 63 LEU J N 1
ATOM 4977 C CA . LEU J 1 12 ? -23.251 44.460 6.499 1.00 68.72 63 LEU J CA 1
ATOM 4978 C C . LEU J 1 12 ? -23.492 45.133 5.150 1.00 67.31 63 LEU J C 1
ATOM 4979 O O . LEU J 1 12 ? -22.630 45.101 4.266 1.00 67.05 63 LEU J O 1
ATOM 4984 N N . ILE J 1 13 ? -24.668 45.734 4.993 1.00 65.70 64 ILE J N 1
ATOM 4985 C CA . ILE J 1 13 ? -24.996 46.430 3.759 1.00 63.83 64 ILE J CA 1
ATOM 4986 C C . ILE J 1 13 ? -24.191 47.717 3.808 1.00 63.98 64 ILE J C 1
ATOM 4987 O O . ILE J 1 13 ? -23.432 48.012 2.893 1.00 64.21 64 ILE J O 1
ATOM 4992 N N . ARG J 1 14 ? -24.351 48.473 4.896 1.00 64.77 65 ARG J N 1
ATOM 4993 C CA . ARG J 1 14 ? -23.633 49.740 5.088 1.00 65.38 65 ARG J CA 1
ATOM 4994 C C . ARG J 1 14 ? -22.158 49.479 4.858 1.00 65.72 65 ARG J C 1
ATOM 4995 O O . ARG J 1 14 ? -21.406 50.341 4.401 1.00 66.00 65 ARG J O 1
ATOM 5003 N N . GLU J 1 15 ? -21.770 48.264 5.216 1.00 66.00 66 GLU J N 1
ATOM 5004 C CA . GLU J 1 15 ? -20.416 47.771 5.091 1.00 66.25 66 GLU J CA 1
ATOM 5005 C C . GLU J 1 15 ? -19.983 47.686 3.618 1.00 66.09 66 GLU J C 1
ATOM 5006 O O . GLU J 1 15 ? -19.095 48.422 3.174 1.00 66.08 66 GLU J O 1
ATOM 5012 N N . TYR J 1 16 ? -20.606 46.791 2.856 1.00 65.40 67 TYR J N 1
ATOM 5013 C CA . TYR J 1 16 ? -20.244 46.651 1.454 1.00 65.44 67 TYR J CA 1
ATOM 5014 C C . TYR J 1 16 ? -20.384 47.972 0.738 1.00 65.88 67 TYR J C 1
ATOM 5015 O O . TYR J 1 16 ? -19.591 48.290 -0.149 1.00 67.27 67 TYR J O 1
ATOM 5024 N N . VAL J 1 17 ? -21.388 48.753 1.105 1.00 65.85 68 VAL J N 1
ATOM 5025 C CA . VAL J 1 17 ? -21.552 50.009 0.408 1.00 67.40 68 VAL J CA 1
ATOM 5026 C C . VAL J 1 17 ? -20.370 50.921 0.654 1.00 68.50 68 VAL J C 1
ATOM 5027 O O . VAL J 1 17 ? -19.829 51.495 -0.293 1.00 69.70 68 VAL J O 1
ATOM 5031 N N . LYS J 1 18 ? -19.935 51.047 1.904 1.00 68.71 69 LYS J N 1
ATOM 5032 C CA . LYS J 1 18 ? -18.815 51.941 2.151 1.00 69.12 69 LYS J CA 1
ATOM 5033 C C . LYS J 1 18 ? -17.566 51.510 1.381 1.00 69.30 69 LYS J C 1
ATOM 5034 O O . LYS J 1 18 ? -16.806 52.350 0.900 1.00 68.86 69 LYS J O 1
ATOM 5040 N N . GLU J 1 19 ? -17.379 50.205 1.225 1.00 70.40 70 GLU J N 1
ATOM 5041 C CA . GLU J 1 19 ? -16.203 49.685 0.538 1.00 71.31 70 GLU J CA 1
ATOM 5042 C C . GLU J 1 19 ? -16.232 49.760 -0.988 1.00 70.93 70 GLU J C 1
ATOM 5043 O O . GLU J 1 19 ? -15.252 50.167 -1.611 1.00 71.44 70 GLU J O 1
ATOM 5049 N N . ASN J 1 20 ? -17.338 49.358 -1.602 1.00 70.72 71 ASN J N 1
ATOM 5050 C CA . ASN J 1 20 ? -17.406 49.399 -3.060 1.00 70.75 71 ASN J CA 1
ATOM 5051 C C . ASN J 1 20 ? -18.473 50.364 -3.555 1.00 70.05 71 ASN J C 1
ATOM 5052 O O . ASN J 1 20 ? -18.848 50.343 -4.732 1.00 69.72 71 ASN J O 1
ATOM 5057 N N . GLY J 1 21 ? -18.943 51.220 -2.654 1.00 69.35 72 GLY J N 1
ATOM 5058 C CA . GLY J 1 21 ? -19.978 52.165 -3.013 1.00 68.80 72 GLY J CA 1
ATOM 5059 C C . GLY J 1 21 ? -21.249 51.359 -3.129 1.00 68.43 72 GLY J C 1
ATOM 5060 O O . GLY J 1 21 ? -21.246 50.170 -2.817 1.00 68.33 72 GLY J O 1
ATOM 5061 N N . PRO J 1 22 ? -22.355 51.963 -3.573 1.00 68.02 73 PRO J N 1
ATOM 5062 C CA . PRO J 1 22 ? -23.574 51.164 -3.679 1.00 67.38 73 PRO J CA 1
ATOM 5063 C C . PRO J 1 22 ? -23.899 50.828 -5.126 1.00 67.15 73 PRO J C 1
ATOM 5064 O O . PRO J 1 22 ? -24.867 51.358 -5.665 1.00 67.16 73 PRO J O 1
ATOM 5068 N N . GLN J 1 23 ? -23.111 49.964 -5.762 1.00 66.49 74 GLN J N 1
ATOM 5069 C CA . GLN J 1 23 ? -23.405 49.638 -7.148 1.00 67.24 74 GLN J CA 1
ATOM 5070 C C . GLN J 1 23 ? -23.283 48.187 -7.642 1.00 67.46 74 GLN J C 1
ATOM 5071 O O . GLN J 1 23 ? -24.233 47.669 -8.214 1.00 69.14 74 GLN J O 1
ATOM 5077 N N . ASN J 1 24 ? -22.160 47.510 -7.442 1.00 67.02 75 ASN J N 1
ATOM 5078 C CA . ASN J 1 24 ? -22.073 46.138 -7.949 1.00 67.30 75 ASN J CA 1
ATOM 5079 C C . ASN J 1 24 ? -22.685 45.086 -7.045 1.00 66.38 75 ASN J C 1
ATOM 5080 O O . ASN J 1 24 ? -22.003 44.190 -6.555 1.00 66.53 75 ASN J O 1
ATOM 5085 N N . TRP J 1 25 ? -23.990 45.184 -6.860 1.00 64.90 76 TRP J N 1
ATOM 5086 C CA . TRP J 1 25 ? -24.710 44.268 -6.005 1.00 64.31 76 TRP J CA 1
ATOM 5087 C C . TRP J 1 25 ? -24.411 42.805 -6.220 1.00 63.74 76 TRP J C 1
ATOM 5088 O O . TRP J 1 25 ? -24.565 41.999 -5.313 1.00 63.11 76 TRP J O 1
ATOM 5099 N N . PRO J 1 26 ? -24.020 42.422 -7.433 1.00 64.50 77 PRO J N 1
ATOM 5100 C CA . PRO J 1 26 ? -23.746 40.988 -7.569 1.00 65.41 77 PRO J CA 1
ATOM 5101 C C . PRO J 1 26 ? -22.684 40.471 -6.595 1.00 65.81 77 PRO J C 1
ATOM 5102 O O . PRO J 1 26 ? -22.830 39.401 -6.001 1.00 65.23 77 PRO J O 1
ATOM 5106 N N . ARG J 1 27 ? -21.623 41.244 -6.413 1.00 66.96 78 ARG J N 1
ATOM 5107 C CA . ARG J 1 27 ? -20.564 40.832 -5.510 1.00 67.64 78 ARG J CA 1
ATOM 5108 C C . ARG J 1 27 ? -20.924 40.977 -4.040 1.00 66.72 78 ARG J C 1
ATOM 5109 O O . ARG J 1 27 ? -20.129 40.637 -3.173 1.00 67.70 78 ARG J O 1
ATOM 5117 N N . ILE J 1 28 ? -22.120 41.462 -3.740 1.00 65.49 79 ILE J N 1
ATOM 5118 C CA . ILE J 1 28 ? -22.478 41.595 -2.339 1.00 64.44 79 ILE J CA 1
ATOM 5119 C C . ILE J 1 28 ? -22.698 40.217 -1.714 1.00 64.81 79 ILE J C 1
ATOM 5120 O O . ILE J 1 28 ? -22.648 40.097 -0.497 1.00 64.35 79 ILE J O 1
ATOM 5125 N N . THR J 1 29 ? -22.922 39.184 -2.535 1.00 65.36 80 THR J N 1
ATOM 5126 C CA . THR J 1 29 ? -23.119 37.829 -2.006 1.00 65.86 80 THR J CA 1
ATOM 5127 C C . THR J 1 29 ? -21.868 37.396 -1.269 1.00 66.36 80 THR J C 1
ATOM 5128 O O . THR J 1 29 ? -21.892 36.430 -0.503 1.00 66.74 80 THR J O 1
ATOM 5132 N N . SER J 1 30 ? -20.777 38.120 -1.515 1.00 66.98 81 SER J N 1
ATOM 5133 C CA . SER J 1 30 ? -19.512 37.864 -0.835 1.00 67.53 81 SER J CA 1
ATOM 5134 C C . SER J 1 30 ? -19.898 37.988 0.631 1.00 66.65 81 SER J C 1
ATOM 5135 O O . SER J 1 30 ? -19.615 37.095 1.424 1.00 66.84 81 SER J O 1
ATOM 5138 N N . PHE J 1 31 ? -20.539 39.102 0.988 1.00 65.46 82 PHE J N 1
ATOM 5139 C CA . PHE J 1 31 ? -21.040 39.278 2.352 1.00 65.42 82 PHE J CA 1
ATOM 5140 C C . PHE J 1 31 ? -22.469 38.763 2.184 1.00 65.28 82 PHE J C 1
ATOM 5141 O O . PHE J 1 31 ? -22.902 38.533 1.059 1.00 66.74 82 PHE J O 1
ATOM 5149 N N . LEU J 1 32 ? -23.208 38.569 3.266 1.00 64.12 83 LEU J N 1
ATOM 5150 C CA . LEU J 1 32 ? -24.585 38.117 3.115 1.00 64.48 83 LEU J CA 1
ATOM 5151 C C . LEU J 1 32 ? -24.807 37.140 1.952 1.00 64.93 83 LEU J C 1
ATOM 5152 O O . LEU J 1 32 ? -25.338 37.504 0.911 1.00 65.84 83 LEU J O 1
ATOM 5157 N N . PRO J 1 33 ? -24.396 35.891 2.102 1.00 64.83 84 PRO J N 1
ATOM 5158 C CA . PRO J 1 33 ? -24.640 35.006 0.962 1.00 65.13 84 PRO J CA 1
ATOM 5159 C C . PRO J 1 33 ? -26.073 34.461 0.958 1.00 64.95 84 PRO J C 1
ATOM 5160 O O . PRO J 1 33 ? -26.476 33.746 0.040 1.00 65.06 84 PRO J O 1
ATOM 5164 N N . ASN J 1 34 ? -26.841 34.801 1.986 1.00 64.66 85 ASN J N 1
ATOM 5165 C CA . ASN J 1 34 ? -28.225 34.357 2.068 1.00 64.29 85 ASN J CA 1
ATOM 5166 C C . ASN J 1 34 ? -29.172 35.512 1.855 1.00 63.22 85 ASN J C 1
ATOM 5167 O O . ASN J 1 34 ? -30.295 35.529 2.354 1.00 63.38 85 ASN J O 1
ATOM 5172 N N . ARG J 1 35 ? -28.698 36.497 1.122 1.00 61.61 86 ARG J N 1
ATOM 5173 C CA . ARG J 1 35 ? -29.503 37.650 0.832 1.00 60.50 86 ARG J CA 1
ATOM 5174 C C . ARG J 1 35 ? -29.131 37.984 -0.600 1.00 61.18 86 ARG J C 1
ATOM 5175 O O . ARG J 1 35 ? -27.959 38.133 -0.909 1.00 62.34 86 ARG J O 1
ATOM 5183 N N . SER J 1 36 ? -30.124 38.071 -1.477 1.00 60.84 87 SER J N 1
ATOM 5184 C CA . SER J 1 36 ? -29.885 38.355 -2.882 1.00 60.58 87 SER J CA 1
ATOM 5185 C C . SER J 1 36 ? -29.532 39.807 -3.116 1.00 61.87 87 SER J C 1
ATOM 5186 O O . SER J 1 36 ? -29.987 40.681 -2.390 1.00 62.65 87 SER J O 1
ATOM 5189 N N . PRO J 1 37 ? -28.715 40.085 -4.145 1.00 62.23 88 PRO J N 1
ATOM 5190 C CA . PRO J 1 37 ? -28.314 41.459 -4.468 1.00 62.40 88 PRO J CA 1
ATOM 5191 C C . PRO J 1 37 ? -29.589 42.291 -4.610 1.00 61.59 88 PRO J C 1
ATOM 5192 O O . PRO J 1 37 ? -29.673 43.445 -4.188 1.00 62.33 88 PRO J O 1
ATOM 5196 N N . LYS J 1 38 ? -30.582 41.658 -5.218 1.00 60.11 89 LYS J N 1
ATOM 5197 C CA . LYS J 1 38 ? -31.876 42.258 -5.448 1.00 58.74 89 LYS J CA 1
ATOM 5198 C C . LYS J 1 38 ? -32.468 42.791 -4.156 1.00 57.66 89 LYS J C 1
ATOM 5199 O O . LYS J 1 38 ? -32.899 43.930 -4.113 1.00 57.72 89 LYS J O 1
ATOM 5205 N N . GLN J 1 39 ? -32.473 41.984 -3.101 1.00 57.16 90 GLN J N 1
ATOM 5206 C CA . GLN J 1 39 ? -33.047 42.419 -1.833 1.00 57.73 90 GLN J CA 1
ATOM 5207 C C . GLN J 1 39 ? -32.156 43.337 -1.000 1.00 56.68 90 GLN J C 1
ATOM 5208 O O . GLN J 1 39 ? -32.640 44.265 -0.355 1.00 57.48 90 GLN J O 1
ATOM 5214 N N . CYS J 1 40 ? -30.856 43.085 -1.005 1.00 54.89 91 CYS J N 1
ATOM 5215 C CA . CYS J 1 40 ? -29.949 43.924 -0.243 1.00 53.72 91 CYS J CA 1
ATOM 5216 C C . CYS J 1 40 ? -30.035 45.334 -0.815 1.00 52.78 91 CYS J C 1
ATOM 5217 O O . CYS J 1 40 ? -30.219 46.286 -0.068 1.00 53.11 91 CYS J O 1
ATOM 5220 N N . ARG J 1 41 ? -29.916 45.458 -2.140 1.00 52.09 92 ARG J N 1
ATOM 5221 C CA . ARG J 1 41 ? -30.006 46.756 -2.825 1.00 50.10 92 ARG J CA 1
ATOM 5222 C C . ARG J 1 41 ? -31.189 47.556 -2.280 1.00 49.59 92 ARG J C 1
ATOM 5223 O O . ARG J 1 41 ? -31.038 48.675 -1.797 1.00 48.12 92 ARG J O 1
ATOM 5231 N N . GLU J 1 42 ? -32.368 46.955 -2.373 1.00 49.14 93 GLU J N 1
ATOM 5232 C CA . GLU J 1 42 ? -33.606 47.548 -1.898 1.00 50.17 93 GLU J CA 1
ATOM 5233 C C . GLU J 1 42 ? -33.429 48.124 -0.487 1.00 51.18 93 GLU J C 1
ATOM 5234 O O . GLU J 1 42 ? -33.514 49.336 -0.281 1.00 50.75 93 GLU J O 1
ATOM 5240 N N . ARG J 1 43 ? -33.180 47.240 0.477 1.00 51.59 94 ARG J N 1
ATOM 5241 C CA . ARG J 1 43 ? -32.998 47.621 1.875 1.00 52.26 94 ARG J CA 1
ATOM 5242 C C . ARG J 1 43 ? -32.167 48.894 2.007 1.00 52.38 94 ARG J C 1
ATOM 5243 O O . ARG J 1 43 ? -32.447 49.761 2.848 1.00 52.23 94 ARG J O 1
ATOM 5251 N N . TRP J 1 44 ? -31.154 49.009 1.160 1.00 51.32 95 TRP J N 1
ATOM 5252 C CA . TRP J 1 44 ? -30.285 50.161 1.198 1.00 51.41 95 TRP J CA 1
ATOM 5253 C C . TRP J 1 44 ? -30.959 51.424 0.682 1.00 51.62 95 TRP J C 1
ATOM 5254 O O . TRP J 1 44 ? -31.217 52.352 1.445 1.00 52.06 95 TRP J O 1
ATOM 5265 N N . PHE J 1 45 ? -31.258 51.457 -0.608 1.00 51.57 96 PHE J N 1
ATOM 5266 C CA . PHE J 1 45 ? -31.871 52.631 -1.206 1.00 50.52 96 PHE J CA 1
ATOM 5267 C C . PHE J 1 45 ? -33.117 53.109 -0.502 1.00 50.85 96 PHE J C 1
ATOM 5268 O O . PHE J 1 45 ? -33.346 54.308 -0.386 1.00 49.93 96 PHE J O 1
ATOM 5276 N N . ASN J 1 46 ? -33.917 52.175 -0.012 1.00 51.90 97 ASN J N 1
ATOM 5277 C CA . ASN J 1 46 ? -35.157 52.552 0.630 1.00 53.10 97 ASN J CA 1
ATOM 5278 C C . ASN J 1 46 ? -35.193 52.661 2.131 1.00 53.95 97 ASN J C 1
ATOM 5279 O O . ASN J 1 46 ? -36.145 53.230 2.665 1.00 54.04 97 ASN J O 1
ATOM 5284 N N . HIS J 1 47 ? -34.197 52.129 2.831 1.00 54.85 98 HIS J N 1
ATOM 5285 C CA . HIS J 1 47 ? -34.231 52.254 4.281 1.00 55.77 98 HIS J CA 1
ATOM 5286 C C . HIS J 1 47 ? -32.911 52.632 4.952 1.00 55.16 98 HIS J C 1
ATOM 5287 O O . HIS J 1 47 ? -32.925 53.207 6.039 1.00 55.87 98 HIS J O 1
ATOM 5294 N N . LEU J 1 48 ? -31.777 52.345 4.318 1.00 54.14 99 LEU J N 1
ATOM 5295 C CA . LEU J 1 48 ? -30.482 52.645 4.937 1.00 53.94 99 LEU J CA 1
ATOM 5296 C C . LEU J 1 48 ? -29.684 53.855 4.424 1.00 54.02 99 LEU J C 1
ATOM 5297 O O . LEU J 1 48 ? -28.846 54.401 5.147 1.00 53.02 99 LEU J O 1
ATOM 5302 N N . ASP J 1 49 ? -29.929 54.268 3.184 1.00 54.37 100 ASP J N 1
ATOM 5303 C CA . ASP J 1 49 ? -29.222 55.410 2.612 1.00 52.76 100 ASP J CA 1
ATOM 5304 C C . ASP J 1 49 ? -29.518 56.654 3.426 1.00 52.48 100 ASP J C 1
ATOM 5305 O O . ASP J 1 49 ? -30.660 56.962 3.732 1.00 51.44 100 ASP J O 1
ATOM 5310 N N . PRO J 1 50 ? -28.479 57.393 3.789 1.00 53.86 101 PRO J N 1
ATOM 5311 C CA . PRO J 1 50 ? -28.648 58.609 4.579 1.00 54.65 101 PRO J CA 1
ATOM 5312 C C . PRO J 1 50 ? -29.630 59.581 3.960 1.00 54.82 101 PRO J C 1
ATOM 5313 O O . PRO J 1 50 ? -30.256 60.384 4.659 1.00 56.39 101 PRO J O 1
ATOM 5317 N N . ALA J 1 51 ? -29.767 59.503 2.646 1.00 54.52 102 ALA J N 1
ATOM 5318 C CA . ALA J 1 51 ? -30.663 60.392 1.931 1.00 54.08 102 ALA J CA 1
ATOM 5319 C C . ALA J 1 51 ? -32.125 60.211 2.317 1.00 54.12 102 ALA J C 1
ATOM 5320 O O . ALA J 1 51 ? -32.894 61.169 2.307 1.00 53.84 102 ALA J O 1
ATOM 5322 N N . VAL J 1 52 ? -32.522 58.994 2.664 1.00 54.16 103 VAL J N 1
ATOM 5323 C CA . VAL J 1 52 ? -33.919 58.785 3.000 1.00 56.17 103 VAL J CA 1
ATOM 5324 C C . VAL J 1 52 ? -34.298 59.533 4.250 1.00 57.02 103 VAL J C 1
ATOM 5325 O O . VAL J 1 52 ? -33.660 59.397 5.290 1.00 58.28 103 VAL J O 1
ATOM 5329 N N . VAL J 1 53 ? -35.343 60.337 4.136 1.00 57.45 104 VAL J N 1
ATOM 5330 C CA . VAL J 1 53 ? -35.821 61.101 5.264 1.00 57.64 104 VAL J CA 1
ATOM 5331 C C . VAL J 1 53 ? -36.713 60.184 6.098 1.00 58.53 104 VAL J C 1
ATOM 5332 O O . VAL J 1 53 ? -37.287 59.235 5.564 1.00 58.70 104 VAL J O 1
ATOM 5336 N N . LYS J 1 54 ? -36.827 60.455 7.398 1.00 59.43 105 LYS J N 1
ATOM 5337 C CA . LYS J 1 54 ? -37.654 59.616 8.273 1.00 59.78 105 LYS J CA 1
ATOM 5338 C C . LYS J 1 54 ? -38.646 60.326 9.198 1.00 58.85 105 LYS J C 1
ATOM 5339 O O . LYS J 1 54 ? -39.312 59.677 10.004 1.00 58.98 105 LYS J O 1
ATOM 5345 N N . HIS J 1 55 ? -38.746 61.644 9.107 1.00 56.90 106 HIS J N 1
ATOM 5346 C CA . HIS J 1 55 ? -39.689 62.356 9.948 1.00 54.83 106 HIS J CA 1
ATOM 5347 C C . HIS J 1 55 ? -41.075 62.138 9.361 1.00 53.54 106 HIS J C 1
ATOM 5348 O O . HIS J 1 55 ? -41.199 61.812 8.186 1.00 52.98 106 HIS J O 1
ATOM 5355 N N . ALA J 1 56 ? -42.119 62.313 10.165 1.00 53.33 107 ALA J N 1
ATOM 5356 C CA . ALA J 1 56 ? -43.484 62.098 9.682 1.00 53.76 107 ALA J CA 1
ATOM 5357 C C . ALA J 1 56 ? -43.709 62.791 8.353 1.00 53.64 107 ALA J C 1
ATOM 5358 O O . ALA J 1 56 ? -42.903 63.614 7.937 1.00 53.14 107 ALA J O 1
ATOM 5360 N N . TRP J 1 57 ? -44.798 62.444 7.678 1.00 53.98 108 TRP J N 1
ATOM 5361 C CA . TRP J 1 57 ? -45.102 63.066 6.393 1.00 54.26 108 TRP J CA 1
ATOM 5362 C C . TRP J 1 57 ? -45.559 64.487 6.657 1.00 54.40 108 TRP J C 1
ATOM 5363 O O . TRP J 1 57 ? -46.371 64.712 7.549 1.00 54.92 108 TRP J O 1
ATOM 5374 N N . THR J 1 58 ? -45.039 65.449 5.903 1.00 54.97 109 THR J N 1
ATOM 5375 C CA . THR J 1 58 ? -45.439 66.834 6.113 1.00 56.23 109 THR J CA 1
ATOM 5376 C C . THR J 1 58 ? -46.587 67.114 5.165 1.00 57.04 109 THR J C 1
ATOM 5377 O O . THR J 1 58 ? -46.598 66.620 4.047 1.00 57.07 109 THR J O 1
ATOM 5381 N N . PRO J 1 59 ? -47.585 67.892 5.605 1.00 57.85 110 PRO J N 1
ATOM 5382 C CA . PRO J 1 59 ? -48.699 68.172 4.697 1.00 58.27 110 PRO J CA 1
ATOM 5383 C C . PRO J 1 59 ? -48.226 68.648 3.323 1.00 57.82 110 PRO J C 1
ATOM 5384 O O . PRO J 1 59 ? -48.713 68.181 2.295 1.00 58.47 110 PRO J O 1
ATOM 5388 N N . GLU J 1 60 ? -47.266 69.564 3.315 1.00 57.55 111 GLU J N 1
ATOM 5389 C CA . GLU J 1 60 ? -46.708 70.096 2.075 1.00 58.27 111 GLU J CA 1
ATOM 5390 C C . GLU J 1 60 ? -46.306 68.958 1.137 1.00 57.45 111 GLU J C 1
ATOM 5391 O O . GLU J 1 60 ? -46.556 69.003 -0.067 1.00 56.31 111 GLU J O 1
ATOM 5397 N N . GLU J 1 61 ? -45.656 67.945 1.696 1.00 57.06 112 GLU J N 1
ATOM 5398 C CA . GLU J 1 61 ? -45.233 66.807 0.904 1.00 56.60 112 GLU J CA 1
ATOM 5399 C C . GLU J 1 61 ? -46.487 66.142 0.346 1.00 55.98 112 GLU J C 1
ATOM 5400 O O . GLU J 1 61 ? -46.604 65.937 -0.856 1.00 56.07 112 GLU J O 1
ATOM 5406 N N . ASP J 1 62 ? -47.431 65.826 1.225 1.00 55.24 113 ASP J N 1
ATOM 5407 C CA . ASP J 1 62 ? -48.656 65.184 0.800 1.00 55.45 113 ASP J CA 1
ATOM 5408 C C . ASP J 1 62 ? -49.255 65.856 -0.416 1.00 55.60 113 ASP J C 1
ATOM 5409 O O . ASP J 1 62 ? -49.658 65.182 -1.356 1.00 57.51 113 ASP J O 1
ATOM 5414 N N . GLU J 1 63 ? -49.324 67.182 -0.400 1.00 53.75 114 GLU J N 1
ATOM 5415 C CA . GLU J 1 63 ? -49.898 67.914 -1.520 1.00 52.54 114 GLU J CA 1
ATOM 5416 C C . GLU J 1 63 ? -49.121 67.631 -2.804 1.00 51.73 114 GLU J C 1
ATOM 5417 O O . GLU J 1 63 ? -49.703 67.430 -3.865 1.00 52.94 114 GLU J O 1
ATOM 5423 N N . THR J 1 64 ? -47.802 67.601 -2.709 1.00 49.58 115 THR J N 1
ATOM 5424 C CA . THR J 1 64 ? -46.977 67.347 -3.877 1.00 48.53 115 THR J CA 1
ATOM 5425 C C . THR J 1 64 ? -47.290 66.025 -4.537 1.00 47.81 115 THR J C 1
ATOM 5426 O O . THR J 1 64 ? -47.251 65.910 -5.757 1.00 47.21 115 THR J O 1
ATOM 5430 N N . ILE J 1 65 ? -47.582 65.021 -3.722 1.00 46.77 116 ILE J N 1
ATOM 5431 C CA . ILE J 1 65 ? -47.881 63.696 -4.237 1.00 46.45 116 ILE J CA 1
ATOM 5432 C C . ILE J 1 65 ? -49.251 63.664 -4.842 1.00 46.96 116 ILE J C 1
ATOM 5433 O O . ILE J 1 65 ? -49.494 63.004 -5.836 1.00 47.01 116 ILE J O 1
ATOM 5438 N N . PHE J 1 66 ? -50.152 64.381 -4.204 1.00 48.68 117 PHE J N 1
ATOM 5439 C CA . PHE J 1 66 ? -51.529 64.447 -4.630 1.00 50.41 117 PHE J CA 1
ATOM 5440 C C . PHE J 1 66 ? -51.671 65.148 -5.961 1.00 51.12 117 PHE J C 1
ATOM 5441 O O . PHE J 1 66 ? -52.079 64.549 -6.947 1.00 51.81 117 PHE J O 1
ATOM 5449 N N . ARG J 1 67 ? -51.330 66.425 -5.993 1.00 51.78 118 ARG J N 1
ATOM 5450 C CA . ARG J 1 67 ? -51.454 67.185 -7.218 1.00 52.11 118 ARG J CA 1
ATOM 5451 C C . ARG J 1 67 ? -50.702 66.504 -8.353 1.00 51.84 118 ARG J C 1
ATOM 5452 O O . ARG J 1 67 ? -51.015 66.709 -9.516 1.00 53.24 118 ARG J O 1
ATOM 5460 N N . ASN J 1 68 ? -49.732 65.666 -8.014 1.00 50.59 119 ASN J N 1
ATOM 5461 C CA . ASN J 1 68 ? -48.943 64.991 -9.026 1.00 48.80 119 ASN J CA 1
ATOM 5462 C C . ASN J 1 68 ? -49.511 63.672 -9.521 1.00 50.66 119 ASN J C 1
ATOM 5463 O O . ASN J 1 68 ? -49.356 63.333 -10.690 1.00 52.14 119 ASN J O 1
ATOM 5468 N N . TYR J 1 69 ? -50.161 62.915 -8.646 1.00 51.40 120 TYR J N 1
ATOM 5469 C CA . TYR J 1 69 ? -50.742 61.649 -9.070 1.00 51.09 120 TYR J CA 1
ATOM 5470 C C . TYR J 1 69 ? -51.984 61.942 -9.874 1.00 50.81 120 TYR J C 1
ATOM 5471 O O . TYR J 1 69 ? -52.410 61.130 -10.680 1.00 52.07 120 TYR J O 1
ATOM 5480 N N . LEU J 1 70 ? -52.579 63.103 -9.650 1.00 50.59 121 LEU J N 1
ATOM 5481 C CA . LEU J 1 70 ? -53.753 63.452 -10.417 1.00 50.48 121 LEU J CA 1
ATOM 5482 C C . LEU J 1 70 ? -53.237 63.731 -11.807 1.00 50.66 121 LEU J C 1
ATOM 5483 O O . LEU J 1 70 ? -53.639 63.093 -12.779 1.00 50.62 121 LEU J O 1
ATOM 5488 N N . LYS J 1 71 ? -52.310 64.679 -11.866 1.00 51.67 122 LYS J N 1
ATOM 5489 C CA . LYS J 1 71 ? -51.667 65.125 -13.095 1.00 51.68 122 LYS J CA 1
ATOM 5490 C C . LYS J 1 71 ? -51.075 63.959 -13.844 1.00 50.96 122 LYS J C 1
ATOM 5491 O O . LYS J 1 71 ? -51.556 63.581 -14.906 1.00 50.50 122 LYS J O 1
ATOM 5497 N N . LEU J 1 72 ? -50.010 63.406 -13.284 1.00 51.82 123 LEU J N 1
ATOM 5498 C CA . LEU J 1 72 ? -49.337 62.256 -13.877 1.00 52.87 123 LEU J CA 1
ATOM 5499 C C . LEU J 1 72 ? -50.020 60.978 -13.405 1.00 52.49 123 LEU J C 1
ATOM 5500 O O . LEU J 1 72 ? -50.930 61.028 -12.587 1.00 55.54 123 LEU J O 1
ATOM 5505 N N . GLY J 1 73 ? -49.597 59.829 -13.897 1.00 49.80 124 GLY J N 1
ATOM 5506 C CA . GLY J 1 73 ? -50.258 58.629 -13.439 1.00 50.06 124 GLY J CA 1
ATOM 5507 C C . GLY J 1 73 ? -49.815 58.240 -12.045 1.00 49.43 124 GLY J C 1
ATOM 5508 O O . GLY J 1 73 ? -49.829 59.036 -11.129 1.00 48.68 124 GLY J O 1
ATOM 5509 N N . SER J 1 74 ? -49.441 56.978 -11.910 1.00 51.16 125 SER J N 1
ATOM 5510 C CA . SER J 1 74 ? -48.949 56.387 -10.681 1.00 50.24 125 SER J CA 1
ATOM 5511 C C . SER J 1 74 ? -47.466 56.250 -10.989 1.00 51.09 125 SER J C 1
ATOM 5512 O O . SER J 1 74 ? -46.832 55.249 -10.662 1.00 53.07 125 SER J O 1
ATOM 5515 N N . LYS J 1 75 ? -46.933 57.262 -11.661 1.00 50.59 126 LYS J N 1
ATOM 5516 C CA . LYS J 1 75 ? -45.536 57.270 -12.058 1.00 51.48 126 LYS J CA 1
ATOM 5517 C C . LYS J 1 75 ? -44.682 57.717 -10.891 1.00 51.71 126 LYS J C 1
ATOM 5518 O O . LYS J 1 75 ? -44.134 58.822 -10.881 1.00 50.33 126 LYS J O 1
ATOM 5524 N N . TRP J 1 76 ? -44.571 56.824 -9.914 1.00 51.79 127 TRP J N 1
ATOM 5525 C CA . TRP J 1 76 ? -43.825 57.086 -8.699 1.00 52.39 127 TRP J CA 1
ATOM 5526 C C . TRP J 1 76 ? -42.328 57.284 -8.823 1.00 52.83 127 TRP J C 1
ATOM 5527 O O . TRP J 1 76 ? -41.765 58.144 -8.143 1.00 52.11 127 TRP J O 1
ATOM 5538 N N . SER J 1 77 ? -41.668 56.516 -9.682 1.00 53.05 128 SER J N 1
ATOM 5539 C CA . SER J 1 77 ? -40.230 56.702 -9.819 1.00 52.19 128 SER J CA 1
ATOM 5540 C C . SER J 1 77 ? -39.987 58.163 -10.183 1.00 51.46 128 SER J C 1
ATOM 5541 O O . SER J 1 77 ? -38.866 58.646 -10.070 1.00 52.87 128 SER J O 1
ATOM 5544 N N . VAL J 1 78 ? -41.048 58.858 -10.603 1.00 49.67 129 VAL J N 1
ATOM 5545 C CA . VAL J 1 78 ? -40.967 60.262 -10.993 1.00 47.06 129 VAL J CA 1
ATOM 5546 C C . VAL J 1 78 ? -41.302 61.179 -9.843 1.00 47.01 129 VAL J C 1
ATOM 5547 O O . VAL J 1 78 ? -40.556 62.102 -9.556 1.00 47.42 129 VAL J O 1
ATOM 5551 N N . ILE J 1 79 ? -42.437 60.937 -9.195 1.00 47.11 130 ILE J N 1
ATOM 5552 C CA . ILE J 1 79 ? -42.848 61.752 -8.057 1.00 46.54 130 ILE J CA 1
ATOM 5553 C C . ILE J 1 79 ? -41.672 61.771 -7.095 1.00 46.94 130 ILE J C 1
ATOM 5554 O O . ILE J 1 79 ? -41.369 62.792 -6.499 1.00 47.54 130 ILE J O 1
ATOM 5559 N N . ALA J 1 80 ? -41.011 60.623 -6.970 1.00 47.68 131 ALA J N 1
ATOM 5560 C CA . ALA J 1 80 ? -39.858 60.447 -6.094 1.00 48.33 131 ALA J CA 1
ATOM 5561 C C . ALA J 1 80 ? -38.780 61.496 -6.315 1.00 50.12 131 ALA J C 1
ATOM 5562 O O . ALA J 1 80 ? -38.157 61.965 -5.364 1.00 51.57 131 ALA J O 1
ATOM 5564 N N . LYS J 1 81 ? -38.545 61.846 -7.575 1.00 50.33 132 LYS J N 1
ATOM 5565 C CA . LYS J 1 81 ? -37.538 62.845 -7.909 1.00 49.36 132 LYS J CA 1
ATOM 5566 C C . LYS J 1 81 ? -38.038 64.252 -7.617 1.00 49.60 132 LYS J C 1
ATOM 5567 O O . LYS J 1 81 ? -37.301 65.229 -7.750 1.00 50.57 132 LYS J O 1
ATOM 5573 N N . LEU J 1 82 ? -39.292 64.351 -7.201 1.00 48.43 133 LEU J N 1
ATOM 5574 C CA . LEU J 1 82 ? -39.873 65.640 -6.924 1.00 48.44 133 LEU J CA 1
ATOM 5575 C C . LEU J 1 82 ? -39.901 65.934 -5.442 1.00 49.26 133 LEU J C 1
ATOM 5576 O O . LEU J 1 82 ? -40.048 67.088 -5.040 1.00 51.23 133 LEU J O 1
ATOM 5581 N N . ILE J 1 83 ? -39.774 64.900 -4.621 1.00 47.46 134 ILE J N 1
ATOM 5582 C CA . ILE J 1 83 ? -39.745 65.105 -3.181 1.00 46.86 134 ILE J CA 1
ATOM 5583 C C . ILE J 1 83 ? -38.444 64.549 -2.653 1.00 47.43 134 ILE J C 1
ATOM 5584 O O . ILE J 1 83 ? -38.249 63.344 -2.606 1.00 48.79 134 ILE J O 1
ATOM 5589 N N . PRO J 1 84 ? -37.521 65.414 -2.253 1.00 47.92 135 PRO J N 1
ATOM 5590 C CA . PRO J 1 84 ? -36.284 64.827 -1.747 1.00 48.28 135 PRO J CA 1
ATOM 5591 C C . PRO J 1 84 ? -36.506 63.912 -0.536 1.00 47.37 135 PRO J C 1
ATOM 5592 O O . PRO J 1 84 ? -37.529 63.990 0.144 1.00 45.81 135 PRO J O 1
ATOM 5596 N N . GLY J 1 85 ? -35.547 63.024 -0.303 1.00 47.22 136 GLY J N 1
ATOM 5597 C CA . GLY J 1 85 ? -35.626 62.105 0.815 1.00 46.98 136 GLY J CA 1
ATOM 5598 C C . GLY J 1 85 ? -36.646 60.996 0.682 1.00 46.80 136 GLY J C 1
ATOM 5599 O O . GLY J 1 85 ? -36.545 59.970 1.348 1.00 46.72 136 GLY J O 1
ATOM 5600 N N . ARG J 1 86 ? -37.634 61.188 -0.178 1.00 46.49 137 ARG J N 1
ATOM 5601 C CA . ARG J 1 86 ? -38.659 60.177 -0.343 1.00 46.31 137 ARG J CA 1
ATOM 5602 C C . ARG J 1 86 ? -38.438 59.276 -1.547 1.00 47.09 137 ARG J C 1
ATOM 5603 O O . ARG J 1 86 ? -38.287 59.727 -2.668 1.00 48.22 137 ARG J O 1
ATOM 5611 N N . THR J 1 87 ? -38.434 57.982 -1.283 1.00 47.73 138 THR J N 1
ATOM 5612 C CA . THR J 1 87 ? -38.186 56.958 -2.280 1.00 47.42 138 THR J CA 1
ATOM 5613 C C . THR J 1 87 ? -39.436 56.517 -3.049 1.00 46.39 138 THR J C 1
ATOM 5614 O O . THR J 1 87 ? -40.547 56.662 -2.566 1.00 44.48 138 THR J O 1
ATOM 5618 N N . ASP J 1 88 ? -39.258 55.959 -4.240 1.00 47.04 139 ASP J N 1
ATOM 5619 C CA . ASP J 1 88 ? -40.415 55.548 -5.032 1.00 48.56 139 ASP J CA 1
ATOM 5620 C C . ASP J 1 88 ? -41.382 54.612 -4.309 1.00 47.81 139 ASP J C 1
ATOM 5621 O O . ASP J 1 88 ? -42.550 54.501 -4.675 1.00 48.08 139 ASP J O 1
ATOM 5626 N N . ASN J 1 89 ? -40.903 53.946 -3.272 1.00 46.68 140 ASN J N 1
ATOM 5627 C CA . ASN J 1 89 ? -41.747 53.030 -2.526 1.00 45.59 140 ASN J CA 1
ATOM 5628 C C . ASN J 1 89 ? -42.494 53.803 -1.453 1.00 45.11 140 ASN J C 1
ATOM 5629 O O . ASN J 1 89 ? -43.682 53.589 -1.223 1.00 43.41 140 ASN J O 1
ATOM 5634 N N . ALA J 1 90 ? -41.774 54.707 -0.797 1.00 44.87 141 ALA J N 1
ATOM 5635 C CA . ALA J 1 90 ? -42.333 55.529 0.264 1.00 43.97 141 ALA J CA 1
ATOM 5636 C C . ALA J 1 90 ? -43.552 56.279 -0.233 1.00 44.13 141 ALA J C 1
ATOM 5637 O O . ALA J 1 90 ? -44.623 56.171 0.343 1.00 44.50 141 ALA J O 1
ATOM 5639 N N . ILE J 1 91 ? -43.377 57.048 -1.301 1.00 43.98 142 ILE J N 1
ATOM 5640 C CA . ILE J 1 91 ? -44.469 57.811 -1.882 1.00 43.60 142 ILE J CA 1
ATOM 5641 C C . ILE J 1 91 ? -45.643 56.869 -2.063 1.00 44.44 142 ILE J C 1
ATOM 5642 O O . ILE J 1 91 ? -46.680 57.057 -1.450 1.00 46.07 142 ILE J O 1
ATOM 5647 N N . LYS J 1 92 ? -45.467 55.856 -2.911 1.00 44.34 143 LYS J N 1
ATOM 5648 C CA . LYS J 1 92 ? -46.494 54.847 -3.177 1.00 43.65 143 LYS J CA 1
ATOM 5649 C C . LYS J 1 92 ? -47.212 54.459 -1.889 1.00 44.35 143 LYS J C 1
ATOM 5650 O O . LYS J 1 92 ? -48.404 54.705 -1.752 1.00 46.57 143 LYS J O 1
ATOM 5656 N N . ASN J 1 93 ? -46.502 53.854 -0.944 1.00 42.73 144 ASN J N 1
ATOM 5657 C CA . ASN J 1 93 ? -47.130 53.485 0.317 1.00 43.19 144 ASN J CA 1
ATOM 5658 C C . ASN J 1 93 ? -47.948 54.637 0.908 1.00 43.52 144 ASN J C 1
ATOM 5659 O O . ASN J 1 93 ? -49.007 54.431 1.491 1.00 42.89 144 ASN J O 1
ATOM 5664 N N . ARG J 1 94 ? -47.449 55.856 0.762 1.00 43.20 145 ARG J N 1
ATOM 5665 C CA . ARG J 1 94 ? -48.138 57.012 1.304 1.00 43.59 145 ARG J CA 1
ATOM 5666 C C . ARG J 1 94 ? -49.459 57.181 0.624 1.00 44.06 145 ARG J C 1
ATOM 5667 O O . ARG J 1 94 ? -50.461 57.452 1.259 1.00 45.73 145 ARG J O 1
ATOM 5675 N N . TRP J 1 95 ? -49.458 57.020 -0.684 1.00 44.86 146 TRP J N 1
ATOM 5676 C CA . TRP J 1 95 ? -50.669 57.179 -1.445 1.00 46.27 146 TRP J CA 1
ATOM 5677 C C . TRP J 1 95 ? -51.700 56.100 -1.154 1.00 47.87 146 TRP J C 1
ATOM 5678 O O . TRP J 1 95 ? -52.819 56.400 -0.750 1.00 49.31 146 TRP J O 1
ATOM 5689 N N . ASN J 1 96 ? -51.325 54.842 -1.339 1.00 47.80 147 ASN J N 1
ATOM 5690 C CA . ASN J 1 96 ? -52.266 53.757 -1.141 1.00 47.15 147 ASN J CA 1
ATOM 5691 C C . ASN J 1 96 ? -52.840 53.597 0.258 1.00 46.75 147 ASN J C 1
ATOM 5692 O O . ASN J 1 96 ? -53.905 53.004 0.424 1.00 47.40 147 ASN J O 1
ATOM 5697 N N . SER J 1 97 ? -52.168 54.135 1.267 1.00 46.71 148 SER J N 1
ATOM 5698 C CA . SER J 1 97 ? -52.667 54.001 2.631 1.00 46.66 148 SER J CA 1
ATOM 5699 C C . SER J 1 97 ? -53.297 55.265 3.178 1.00 46.90 148 SER J C 1
ATOM 5700 O O . SER J 1 97 ? -54.363 55.220 3.769 1.00 47.47 148 SER J O 1
ATOM 5703 N N . SER J 1 98 ? -52.650 56.400 2.983 1.00 46.87 149 SER J N 1
ATOM 5704 C CA . SER J 1 98 ? -53.195 57.618 3.520 1.00 48.77 149 SER J CA 1
ATOM 5705 C C . SER J 1 98 ? -53.886 58.540 2.544 1.00 50.12 149 SER J C 1
ATOM 5706 O O . SER J 1 98 ? -55.087 58.763 2.634 1.00 51.18 149 SER J O 1
ATOM 5709 N N . ILE J 1 99 ? -53.135 59.091 1.609 1.00 51.92 150 ILE J N 1
ATOM 5710 C CA . ILE J 1 99 ? -53.711 60.026 0.664 1.00 52.41 150 ILE J CA 1
ATOM 5711 C C . ILE J 1 99 ? -54.888 59.529 -0.146 1.00 52.55 150 ILE J C 1
ATOM 5712 O O . ILE J 1 99 ? -55.948 60.143 -0.128 1.00 51.61 150 ILE J O 1
ATOM 5717 N N . SER J 1 100 ? -54.711 58.419 -0.854 1.00 54.47 151 SER J N 1
ATOM 5718 C CA . SER J 1 100 ? -55.777 57.875 -1.698 1.00 56.05 151 SER J CA 1
ATOM 5719 C C . SER J 1 100 ? -57.146 57.791 -1.036 1.00 55.62 151 SER J C 1
ATOM 5720 O O . SER J 1 100 ? -58.152 57.687 -1.719 1.00 55.25 151 SER J O 1
ATOM 5723 N N . LYS J 1 101 ? -57.203 57.834 0.284 1.00 55.37 152 LYS J N 1
ATOM 5724 C CA . LYS J 1 101 ? -58.497 57.752 0.913 1.00 55.63 152 LYS J CA 1
ATOM 5725 C C . LYS J 1 101 ? -58.849 58.908 1.821 1.00 56.12 152 LYS J C 1
ATOM 5726 O O . LYS J 1 101 ? -59.259 58.725 2.965 1.00 55.73 152 LYS J O 1
ATOM 5732 N N . ARG J 1 102 ? -58.658 60.112 1.302 1.00 55.99 153 ARG J N 1
ATOM 5733 C CA . ARG J 1 102 ? -59.038 61.314 2.011 1.00 56.72 153 ARG J CA 1
ATOM 5734 C C . ARG J 1 102 ? -59.100 62.479 1.055 1.00 57.54 153 ARG J C 1
ATOM 5735 O O . ARG J 1 102 ? -58.897 63.631 1.449 1.00 58.29 153 ARG J O 1
ATOM 5743 N N . ILE J 1 103 ? -59.384 62.166 -0.210 1.00 56.92 154 ILE J N 1
ATOM 5744 C CA . ILE J 1 103 ? -59.537 63.197 -1.227 1.00 57.59 154 ILE J CA 1
ATOM 5745 C C . ILE J 1 103 ? -60.990 63.626 -1.085 1.00 57.95 154 ILE J C 1
ATOM 5746 O O . ILE J 1 103 ? -61.764 62.957 -0.400 1.00 57.21 154 ILE J O 1
ATOM 5751 N N . SER J 1 104 ? -61.366 64.733 -1.714 1.00 59.02 155 SER J N 1
ATOM 5752 C CA . SER J 1 104 ? -62.738 65.204 -1.617 1.00 59.19 155 SER J CA 1
ATOM 5753 C C . SER J 1 104 ? -63.020 66.253 -2.665 1.00 60.27 155 SER J C 1
ATOM 5754 O O . SER J 1 104 ? -62.127 66.663 -3.414 1.00 60.11 155 SER J O 1
ATOM 5757 N N . THR J 1 105 ? -64.271 66.696 -2.698 1.00 62.29 156 THR J N 1
ATOM 5758 C CA . THR J 1 105 ? -64.729 67.666 -3.688 1.00 63.73 156 THR J CA 1
ATOM 5759 C C . THR J 1 105 ? -64.863 69.109 -3.200 1.00 63.36 156 THR J C 1
ATOM 5760 O O . THR J 1 105 ? -65.165 69.343 -2.030 1.00 63.15 156 THR J O 1
ATOM 5764 N N . ASN J 1 106 ? -64.616 70.075 -4.087 1.00 63.18 157 ASN J N 1
ATOM 5765 C CA . ASN J 1 106 ? -64.797 71.480 -3.710 1.00 63.06 157 ASN J CA 1
ATOM 5766 C C . ASN J 1 106 ? -65.832 72.218 -4.593 1.00 63.78 157 ASN J C 1
ATOM 5767 O O . ASN J 1 106 ? -66.311 71.687 -5.591 1.00 63.99 157 ASN J O 1
ATOM 5772 N N . SER J 1 107 ? -66.198 73.437 -4.209 1.00 64.46 158 SER J N 1
ATOM 5773 C CA . SER J 1 107 ? -67.187 74.223 -4.972 1.00 64.59 158 SER J CA 1
ATOM 5774 C C . SER J 1 107 ? -67.198 74.240 -6.487 1.00 65.20 158 SER J C 1
ATOM 5775 O O . SER J 1 107 ? -68.263 74.255 -7.071 1.00 65.89 158 SER J O 1
ATOM 5778 N N . ASN J 1 108 ? -66.044 74.297 -7.132 1.00 66.63 159 ASN J N 1
ATOM 5779 C CA . ASN J 1 108 ? -66.019 74.344 -8.587 1.00 67.56 159 ASN J CA 1
ATOM 5780 C C . ASN J 1 108 ? -65.931 72.906 -9.061 1.00 67.83 159 ASN J C 1
ATOM 5781 O O . ASN J 1 108 ? -65.619 72.635 -10.220 1.00 67.69 159 ASN J O 1
ATOM 5786 N N . H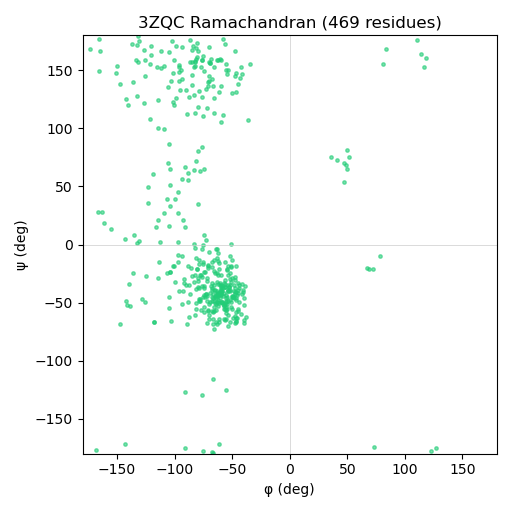IS J 1 109 ? -66.211 72.008 -8.107 1.00 68.85 160 HIS J N 1
ATOM 5787 C CA . HIS J 1 109 ? -66.171 70.522 -8.210 1.00 70.65 160 HIS J CA 1
ATOM 5788 C C . HIS J 1 109 ? -64.869 69.982 -8.828 1.00 70.70 160 HIS J C 1
ATOM 5789 O O . HIS J 1 109 ? -64.876 69.453 -9.945 1.00 71.23 160 HIS J O 1
ATOM 5796 N N . LYS J 1 110 ? -63.777 70.140 -8.083 1.00 70.23 161 LYS J N 1
ATOM 5797 C CA . LYS J 1 110 ? -62.425 69.729 -8.430 1.00 69.05 161 LYS J CA 1
ATOM 5798 C C . LYS J 1 110 ? -62.055 69.061 -7.114 1.00 69.03 161 LYS J C 1
ATOM 5799 O O . LYS J 1 110 ? -62.691 69.329 -6.083 1.00 68.28 161 LYS J O 1
ATOM 5805 N N . GLU J 1 111 ? -61.068 68.180 -7.129 1.00 67.48 162 GLU J N 1
ATOM 5806 C CA . GLU J 1 111 ? -60.704 67.500 -5.907 1.00 65.78 162 GLU J CA 1
ATOM 5807 C C . GLU J 1 111 ? -59.738 68.282 -5.037 1.00 64.76 162 GLU J C 1
ATOM 5808 O O . GLU J 1 111 ? -59.006 69.154 -5.507 1.00 64.11 162 GLU J O 1
ATOM 5814 N N . ILE J 1 112 ? -59.743 67.953 -3.753 1.00 63.56 163 ILE J N 1
ATOM 5815 C CA . ILE J 1 112 ? -58.846 68.582 -2.808 1.00 62.48 163 ILE J CA 1
ATOM 5816 C C . ILE J 1 112 ? -58.537 67.604 -1.677 1.00 62.06 163 ILE J C 1
ATOM 5817 O O . ILE J 1 112 ? -59.380 66.792 -1.311 1.00 61.36 163 ILE J O 1
ATOM 5822 N N . LEU J 1 113 ? -57.327 67.688 -1.129 1.00 62.32 164 LEU J N 1
ATOM 5823 C CA . LEU J 1 113 ? -56.882 66.790 -0.068 1.00 61.88 164 LEU J CA 1
ATOM 5824 C C . LEU J 1 113 ? -57.244 67.255 1.325 1.00 62.32 164 LEU J C 1
ATOM 5825 O O . LEU J 1 113 ? -56.930 68.375 1.702 1.00 61.10 164 LEU J O 1
ATOM 5830 N N . LEU J 1 114 ? -57.898 66.388 2.090 1.00 64.32 165 LEU J N 1
ATOM 5831 C CA . LEU J 1 114 ? -58.268 66.711 3.467 1.00 65.98 165 LEU J CA 1
ATOM 5832 C C . LEU J 1 114 ? -57.032 66.438 4.299 1.00 67.64 165 LEU J C 1
ATOM 5833 O O . LEU J 1 114 ? -56.184 65.665 3.890 1.00 68.63 165 LEU J O 1
ATOM 5838 N N . PRO J 1 115 ? -56.910 67.063 5.477 1.00 69.05 166 PRO J N 1
ATOM 5839 C CA . PRO J 1 115 ? -55.749 66.864 6.356 1.00 70.68 166 PRO J CA 1
ATOM 5840 C C . PRO J 1 115 ? -55.600 65.415 6.827 1.00 72.44 166 PRO J C 1
ATOM 5841 O O . PRO J 1 115 ? -56.303 64.526 6.345 1.00 73.49 166 PRO J O 1
ATOM 5845 N N . ASP J 1 116 ? -54.681 65.178 7.760 1.00 74.26 167 ASP J N 1
ATOM 5846 C CA . ASP J 1 116 ? -54.486 63.833 8.302 1.00 77.00 167 ASP J CA 1
ATOM 5847 C C . ASP J 1 116 ? -55.083 63.834 9.697 1.00 80.47 167 ASP J C 1
ATOM 5848 O O . ASP J 1 116 ? -54.845 64.765 10.465 1.00 80.80 167 ASP J O 1
ATOM 5853 N N . ARG J 1 117 ? -55.837 62.795 10.041 1.00 84.99 168 ARG J N 1
ATOM 5854 C CA . ARG J 1 117 ? -56.486 62.760 11.355 1.00 88.89 168 ARG J CA 1
ATOM 5855 C C . ARG J 1 117 ? -55.686 62.132 12.493 1.00 91.26 168 ARG J C 1
ATOM 5856 O O . ARG J 1 117 ? -55.451 60.921 12.492 1.00 90.93 168 ARG J O 1
ATOM 5864 N N . SER J 1 118 ? -55.279 62.968 13.458 1.00 93.98 169 SER J N 1
ATOM 5865 C CA . SER J 1 118 ? -54.510 62.531 14.646 1.00 96.27 169 SER J CA 1
ATOM 5866 C C . SER J 1 118 ? -54.517 63.611 15.756 1.00 98.31 169 SER J C 1
ATOM 5867 O O . SER J 1 118 ? -54.933 64.752 15.501 1.00 98.05 169 SER J O 1
ATOM 5870 N N . LYS J 1 119 ? -54.102 63.226 16.973 1.00 100.07 170 LYS J N 1
ATOM 5871 C CA . LYS J 1 119 ? -53.969 64.128 18.139 1.00 102.01 170 LYS J CA 1
ATOM 5872 C C . LYS J 1 119 ? -54.808 63.964 19.422 1.00 102.80 170 LYS J C 1
ATOM 5873 O O . LYS J 1 119 ? -55.961 63.470 19.362 1.00 103.38 170 LYS J O 1
ATOM 5879 N N . LYS J 1 120 ? -54.293 64.382 20.494 1.00 102.99 171 LYS J N 1
#

Foldseek 3Di:
DDDDDDVVLLVLLVVCCVPVNLPPLQVSCVPPVPDHSVVSSCCAQQPNDPFADDDDDDVVLLVQLVVVCVVPPLPQCVSCVVDTRHHSVNSVVCCVPPQVPQWDADDVGDIDGDDDDD/DDDDDDPVRLVLLVVCPVPPRLPPQCVSCVPPVVAHSVRSSCCCVAPVDPFADDPDQDVVNVVLLVVVCVVPPLPQCVSCVVDTNHHSVNSNCCCVPWWVVFWDFDDVGDIDGHDTDD/DDDDDDPVRLVLLVVVCVVPNLDPLQVSCVPVVPAGSVRSSCCCQQPVDPFQDDDDDDVVLLVLLVVVCVVPPLPQCVSDVVRTSHHSVRSVVCCVPPQVPQWDADPVGDTDGHDDDD/DDDDDDPVLLVLLVVVCVVVNLDPLCCSCVPVVVAHSVRSSCCCVAPNDPFADDDDDDVVLLVLLVVVCVVPPLPQCVSCVVDTNDHSVRSVVCCVPPFVPAWDADDVGDIDGDDGDDD